Protein AF-0000000071928450 (afdb_homodimer)

Nearest PDB structures (foldseek):
  6ams-assembly2_D  TM=9.852E-01  e=2.731E-53  Pseudomonas aeruginosa PAO1
  4tsz-assembly3_F  TM=9.855E-01  e=4.446E-53  Pseudomonas aeruginosa
  6pth-assembly1_A-2  TM=9.807E-01  e=2.731E-53  Pseudomonas aeruginosa PAO1
  6ams-assembly1_A  TM=9.809E-01  e=2.958E-52  Pseudomonas aeruginosa PAO1
  6ams-assembly1_B  TM=9.840E-01  e=1.501E-51  Pseudomonas aeruginosa PAO1

Structure (mmCIF, N/CA/C/O backbone):
data_AF-0000000071928450-model_v1
#
loop_
_entity.id
_entity.type
_entity.pdbx_description
1 polymer 'Beta sliding clamp'
#
loop_
_atom_site.group_PDB
_atom_site.id
_atom_site.type_symbol
_atom_site.label_atom_id
_atom_site.label_alt_id
_atom_site.label_comp_id
_atom_site.label_asym_id
_atom_site.label_entity_id
_atom_site.label_seq_id
_atom_site.pdbx_PDB_ins_code
_atom_site.Cartn_x
_atom_site.Cartn_y
_atom_site.Cartn_z
_atom_site.occupancy
_atom_site.B_iso_or_equiv
_atom_site.auth_seq_id
_atom_site.auth_comp_id
_atom_site.auth_asym_id
_atom_site.auth_atom_id
_atom_site.pdbx_PDB_model_num
ATOM 1 N N . MET A 1 1 ? 37.75 -9.281 -8.039 1 96.12 1 MET A N 1
ATOM 2 C CA . MET A 1 1 ? 36.625 -9.086 -8.961 1 96.12 1 MET A CA 1
ATOM 3 C C . MET A 1 1 ? 36.438 -7.605 -9.266 1 96.12 1 MET A C 1
ATOM 5 O O . MET A 1 1 ? 36.406 -6.777 -8.352 1 96.12 1 MET A O 1
ATOM 9 N N . GLN A 1 2 ? 36.375 -7.281 -10.586 1 97.56 2 GLN A N 1
ATOM 10 C CA . GLN A 1 2 ? 36.125 -5.918 -11.039 1 97.56 2 GLN A CA 1
ATOM 11 C C . GLN A 1 2 ? 35.219 -5.914 -12.273 1 97.56 2 GLN A C 1
ATOM 13 O O . GLN A 1 2 ? 35.406 -6.742 -13.172 1 97.56 2 GLN A O 1
ATOM 18 N N . LEU A 1 3 ? 34.312 -4.992 -12.289 1 98 3 LEU A N 1
ATOM 19 C CA . LEU A 1 3 ? 33.469 -4.883 -13.477 1 98 3 LEU A CA 1
ATOM 20 C C . LEU A 1 3 ? 32.844 -3.5 -13.562 1 98 3 LEU A C 1
ATOM 22 O O . LEU A 1 3 ? 32.844 -2.746 -12.586 1 98 3 LEU A O 1
ATOM 26 N N . GLU A 1 4 ? 32.406 -3.131 -14.734 1 97.94 4 GLU A N 1
ATOM 27 C CA . GLU A 1 4 ? 31.578 -1.954 -15.016 1 97.94 4 GLU A CA 1
ATOM 28 C C . GLU A 1 4 ? 30.281 -2.342 -15.719 1 97.94 4 GLU A C 1
ATOM 30 O O . GLU A 1 4 ? 30.281 -3.18 -16.625 1 97.94 4 GLU A O 1
ATOM 35 N N . ILE A 1 5 ? 29.25 -1.757 -15.289 1 98.19 5 ILE A N 1
ATOM 36 C CA . ILE A 1 5 ? 27.953 -2.137 -15.82 1 98.19 5 ILE A CA 1
ATOM 37 C C . ILE A 1 5 ? 26.984 -0.963 -15.688 1 98.19 5 ILE A C 1
ATOM 39 O O . ILE A 1 5 ? 27.109 -0.135 -14.789 1 98.19 5 ILE A O 1
ATOM 43 N N . SER A 1 6 ? 26.031 -0.875 -16.578 1 97.81 6 SER A N 1
ATOM 44 C CA . SER A 1 6 ? 25.016 0.173 -16.469 1 97.81 6 SER A CA 1
ATOM 45 C C . SER A 1 6 ? 24 -0.161 -15.383 1 97.81 6 SER A C 1
ATOM 47 O O . SER A 1 6 ? 23.719 -1.334 -15.125 1 97.81 6 SER A O 1
ATOM 49 N N . ARG A 1 7 ? 23.453 0.865 -14.727 1 98 7 ARG A N 1
ATOM 50 C CA . ARG A 1 7 ? 22.391 0.707 -13.734 1 98 7 ARG A CA 1
ATOM 51 C C . ARG A 1 7 ? 21.25 -0.139 -14.281 1 98 7 ARG A C 1
ATOM 53 O O . ARG A 1 7 ? 20.781 -1.062 -13.609 1 98 7 ARG A O 1
ATOM 60 N N . GLU A 1 8 ? 20.797 0.108 -15.492 1 97.31 8 GLU A N 1
ATOM 61 C CA . GLU A 1 8 ? 19.656 -0.566 -16.109 1 97.31 8 GLU A CA 1
ATOM 62 C C . GLU A 1 8 ? 19.938 -2.051 -16.312 1 97.31 8 GLU A C 1
ATOM 64 O O . GLU A 1 8 ? 19.062 -2.891 -16.094 1 97.31 8 GLU A O 1
ATOM 69 N N . ALA A 1 9 ? 21.141 -2.367 -16.719 1 97.38 9 ALA A N 1
ATOM 70 C CA . ALA A 1 9 ? 21.516 -3.752 -16.984 1 97.38 9 ALA A CA 1
ATOM 71 C C . ALA A 1 9 ? 21.578 -4.566 -15.695 1 97.38 9 ALA A C 1
ATOM 73 O O . ALA A 1 9 ? 21.344 -5.777 -15.711 1 97.38 9 ALA A O 1
ATOM 74 N N . LEU A 1 10 ? 21.859 -3.873 -14.609 1 98.06 10 LEU A N 1
ATOM 75 C CA . LEU A 1 10 ? 22.062 -4.57 -13.344 1 98.06 10 LEU A CA 1
ATOM 76 C C . LEU A 1 10 ? 20.766 -4.664 -12.555 1 98.06 10 LEU A C 1
ATOM 78 O O . LEU A 1 10 ? 20.547 -5.633 -11.828 1 98.06 10 LEU A O 1
ATOM 82 N N . LEU A 1 11 ? 19.922 -3.715 -12.664 1 97.69 11 LEU A N 1
ATOM 83 C CA . LEU A 1 11 ? 18.766 -3.531 -11.773 1 97.69 11 LEU A CA 1
ATOM 84 C C . LEU A 1 11 ? 17.797 -4.699 -11.891 1 97.69 11 LEU A C 1
ATOM 86 O O . LEU A 1 11 ? 17.422 -5.301 -10.883 1 97.69 11 LEU A O 1
ATOM 90 N N . ARG A 1 12 ? 17.422 -5.078 -13.07 1 94.75 12 ARG A N 1
ATOM 91 C CA . ARG A 1 12 ? 16.406 -6.113 -13.242 1 94.75 12 ARG A CA 1
ATOM 92 C C . ARG A 1 12 ? 16.891 -7.453 -12.703 1 94.75 12 ARG A C 1
ATOM 94 O O . ARG A 1 12 ? 16.219 -8.078 -11.875 1 94.75 12 ARG A O 1
ATOM 101 N N . PRO A 1 13 ? 18.109 -7.906 -13.172 1 97.44 13 PRO A N 1
ATOM 102 C CA . PRO A 1 13 ? 18.594 -9.172 -12.617 1 97.44 13 PRO A CA 1
ATOM 103 C C . PRO A 1 13 ? 18.75 -9.133 -11.102 1 97.44 13 PRO A C 1
ATOM 105 O O . PRO A 1 13 ? 18.422 -10.102 -10.414 1 97.44 13 PRO A O 1
ATOM 108 N N . LEU A 1 14 ? 19.219 -8.031 -10.625 1 98.19 14 LEU A N 1
ATOM 109 C CA . LEU A 1 14 ? 19.422 -7.898 -9.188 1 98.19 14 LEU A CA 1
ATOM 110 C C . LEU A 1 14 ? 18.078 -7.953 -8.445 1 98.19 14 LEU A C 1
ATOM 112 O O . LEU A 1 14 ? 17.969 -8.594 -7.402 1 98.19 14 LEU A O 1
ATOM 116 N N . GLN A 1 15 ? 17.094 -7.312 -8.938 1 96.88 15 GLN A N 1
ATOM 117 C CA . GLN A 1 15 ? 15.758 -7.312 -8.344 1 96.88 15 GLN A CA 1
ATOM 118 C C . GLN A 1 15 ? 15.172 -8.727 -8.297 1 96.88 15 GLN A C 1
ATOM 120 O O . GLN A 1 15 ? 14.672 -9.156 -7.262 1 96.88 15 GLN A O 1
ATOM 125 N N . LEU A 1 16 ? 15.227 -9.445 -9.367 1 95.69 16 LEU A N 1
ATOM 126 C CA . LEU A 1 16 ? 14.656 -10.789 -9.453 1 95.69 16 LEU A CA 1
ATOM 127 C C . LEU A 1 16 ? 15.406 -11.758 -8.539 1 95.69 16 LEU A C 1
ATOM 129 O O . LEU A 1 16 ? 14.789 -12.555 -7.832 1 95.69 16 LEU A O 1
ATOM 133 N N . VAL A 1 17 ? 16.719 -11.617 -8.562 1 97.31 17 VAL A N 1
ATOM 134 C CA . VAL A 1 17 ? 17.547 -12.508 -7.758 1 97.31 17 VAL A CA 1
ATOM 135 C C . VAL A 1 17 ? 17.312 -12.234 -6.277 1 97.31 17 VAL A C 1
ATOM 137 O O . VAL A 1 17 ? 17.234 -13.164 -5.473 1 97.31 17 VAL A O 1
ATOM 140 N N . SER A 1 18 ? 17.172 -10.969 -5.949 1 96.12 18 SER A N 1
ATOM 141 C CA . SER A 1 18 ? 16.922 -10.586 -4.562 1 96.12 18 SER A CA 1
ATOM 142 C C . SER A 1 18 ? 15.57 -11.102 -4.086 1 96.12 18 SER A C 1
ATOM 144 O O . SER A 1 18 ? 15.375 -11.336 -2.891 1 96.12 18 SER A O 1
ATOM 146 N N . GLY A 1 19 ? 14.664 -11.227 -4.973 1 92.56 19 GLY A N 1
ATOM 147 C CA . GLY A 1 19 ? 13.344 -11.742 -4.637 1 92.56 19 GLY A CA 1
ATOM 148 C C . GLY A 1 19 ? 13.367 -13.172 -4.129 1 92.56 19 GLY A C 1
ATOM 149 O O . GLY A 1 19 ? 12.484 -13.586 -3.379 1 92.56 19 GLY A O 1
ATOM 150 N N . ALA A 1 20 ? 14.344 -13.891 -4.5 1 92.38 20 ALA A N 1
ATOM 151 C CA . ALA A 1 20 ? 14.453 -15.297 -4.129 1 92.38 20 ALA A CA 1
ATOM 152 C C . ALA A 1 20 ? 14.938 -15.445 -2.688 1 92.38 20 ALA A C 1
ATOM 154 O O . ALA A 1 20 ? 14.859 -16.531 -2.107 1 92.38 20 ALA A O 1
ATOM 155 N N . LEU A 1 21 ? 15.336 -14.203 -2.258 1 92.62 21 LEU A N 1
ATOM 156 C CA . LEU A 1 21 ? 15.852 -14.258 -0.894 1 92.62 21 LEU A CA 1
ATOM 157 C C . LEU A 1 21 ? 14.711 -14.336 0.117 1 92.62 21 LEU A C 1
ATOM 159 O O . LEU A 1 21 ? 13.609 -13.836 -0.143 1 92.62 21 LEU A O 1
ATOM 163 N N . GLY A 1 22 ? 14.711 -15.141 1.04 1 80.69 22 GLY A N 1
ATOM 164 C CA . GLY A 1 22 ? 13.703 -15.266 2.078 1 80.69 22 GLY A CA 1
ATOM 165 C C . GLY A 1 22 ? 13.633 -14.055 2.986 1 80.69 22 GLY A C 1
ATOM 166 O O . GLY A 1 22 ? 14.398 -13.102 2.82 1 80.69 22 GLY A O 1
ATOM 167 N N . GLY A 1 23 ? 12.555 -14.016 3.74 1 76.81 23 GLY A N 1
ATOM 168 C CA . GLY A 1 23 ? 12.422 -12.977 4.746 1 76.81 23 GLY A CA 1
ATOM 169 C C . GLY A 1 23 ? 13.617 -12.891 5.68 1 76.81 23 GLY A C 1
ATOM 170 O O . GLY A 1 23 ? 14.75 -12.688 5.23 1 76.81 23 GLY A O 1
ATOM 171 N N . ARG A 1 24 ? 13.531 -13.359 6.863 1 77.44 24 ARG A N 1
ATOM 172 C CA . ARG A 1 24 ? 14.625 -13.328 7.824 1 77.44 24 ARG A CA 1
ATOM 173 C C . ARG A 1 24 ? 15.555 -14.523 7.641 1 77.44 24 ARG A C 1
ATOM 175 O O . ARG A 1 24 ? 15.156 -15.664 7.902 1 77.44 24 ARG A O 1
ATOM 182 N N . PRO A 1 25 ? 16.828 -14.234 7.168 1 83.25 25 PRO A N 1
ATOM 183 C CA . PRO A 1 25 ? 17.703 -15.359 6.852 1 83.25 25 PRO A CA 1
ATOM 184 C C . PRO A 1 25 ? 18.188 -16.094 8.094 1 83.25 25 PRO A C 1
ATOM 186 O O . PRO A 1 25 ? 18.453 -15.477 9.125 1 83.25 25 PRO A O 1
ATOM 189 N N . THR A 1 26 ? 18.234 -17.438 8.023 1 83.31 26 THR A N 1
ATOM 190 C CA . THR A 1 26 ? 18.781 -18.281 9.086 1 83.31 26 THR A CA 1
ATOM 191 C C . THR A 1 26 ? 20.297 -18.078 9.219 1 83.31 26 THR A C 1
ATOM 193 O O . THR A 1 26 ? 20.844 -18.141 10.32 1 83.31 26 THR A O 1
ATOM 196 N N . LEU A 1 27 ? 20.953 -17.953 8.062 1 91.44 27 LEU A N 1
ATOM 197 C CA . LEU A 1 27 ? 22.375 -17.656 7.977 1 91.44 27 LEU A CA 1
ATOM 198 C C . LEU A 1 27 ? 22.609 -16.281 7.336 1 91.44 27 LEU A C 1
ATOM 200 O O . LEU A 1 27 ? 21.938 -15.93 6.359 1 91.44 27 LEU A O 1
ATOM 204 N N . PRO A 1 28 ? 23.5 -15.57 7.914 1 93.12 28 PRO A N 1
ATOM 205 C CA . PRO A 1 28 ? 23.734 -14.219 7.398 1 93.12 28 PRO A CA 1
ATOM 206 C C . PRO A 1 28 ? 24 -14.195 5.895 1 93.12 28 PRO A C 1
ATOM 208 O O . PRO A 1 28 ? 23.531 -13.297 5.195 1 93.12 28 PRO A O 1
ATOM 211 N N . ILE A 1 29 ? 24.656 -15.203 5.414 1 96.44 29 ILE A N 1
ATOM 212 C CA . ILE A 1 29 ? 25.094 -15.188 4.023 1 96.44 29 ILE A CA 1
ATOM 213 C C . ILE A 1 29 ? 23.875 -15.359 3.104 1 96.44 29 ILE A C 1
ATOM 215 O O . ILE A 1 29 ? 23.938 -15.008 1.923 1 96.44 29 ILE A O 1
ATOM 219 N N . LEU A 1 30 ? 22.797 -15.867 3.607 1 96.38 30 LEU A N 1
ATOM 220 C CA . LEU A 1 30 ? 21.594 -16.094 2.812 1 96.38 30 LEU A CA 1
ATOM 221 C C . LEU A 1 30 ? 20.859 -14.789 2.561 1 96.38 30 LEU A C 1
ATOM 223 O O . LEU A 1 30 ? 19.938 -14.734 1.735 1 96.38 30 LEU A O 1
ATOM 227 N N . GLY A 1 31 ? 21.281 -13.75 3.195 1 96.81 31 GLY A N 1
ATOM 228 C CA . GLY A 1 31 ? 20.797 -12.414 2.893 1 96.81 31 GLY A CA 1
ATOM 229 C C . GLY A 1 31 ? 21.609 -11.711 1.818 1 96.81 31 GLY A C 1
ATOM 230 O O . GLY A 1 31 ? 21.266 -10.609 1.392 1 96.81 31 GLY A O 1
ATOM 231 N N . ASN A 1 32 ? 22.625 -12.375 1.374 1 97.56 32 ASN A N 1
ATOM 232 C CA . ASN A 1 32 ? 23.516 -11.828 0.362 1 97.56 32 ASN A CA 1
ATOM 233 C C . ASN A 1 32 ? 23.203 -12.383 -1.025 1 97.56 32 ASN A C 1
ATOM 235 O O . ASN A 1 32 ? 22.547 -13.422 -1.15 1 97.56 32 ASN A O 1
ATOM 239 N N . VAL A 1 33 ? 23.594 -11.641 -2.016 1 98.25 33 VAL A N 1
ATOM 240 C CA . VAL A 1 33 ? 23.656 -12.125 -3.391 1 98.25 33 VAL A CA 1
ATOM 241 C C . VAL A 1 33 ? 25.078 -12.523 -3.746 1 98.25 33 VAL A C 1
ATOM 243 O O . VAL A 1 33 ? 26.031 -11.828 -3.381 1 98.25 33 VAL A O 1
ATOM 246 N N . LEU A 1 34 ? 25.25 -13.656 -4.352 1 98.44 34 LEU A N 1
ATOM 247 C CA . LEU A 1 34 ? 26.547 -14.062 -4.871 1 98.44 34 LEU A CA 1
ATOM 248 C C . LEU A 1 34 ? 26.828 -13.406 -6.219 1 98.44 34 LEU A C 1
ATOM 250 O O . LEU A 1 34 ? 26.031 -13.5 -7.145 1 98.44 34 LEU A O 1
ATOM 254 N N . LEU A 1 35 ? 27.906 -12.672 -6.328 1 98.62 35 LEU A N 1
ATOM 255 C CA . LEU A 1 35 ? 28.422 -12.109 -7.574 1 98.62 35 LEU A CA 1
ATOM 256 C C . LEU A 1 35 ? 29.578 -12.945 -8.109 1 98.62 35 LEU A C 1
ATOM 258 O O . LEU A 1 35 ? 30.547 -13.195 -7.402 1 98.62 35 LEU A O 1
ATOM 262 N N . ASP A 1 36 ? 29.422 -13.375 -9.305 1 98.38 36 ASP A N 1
ATOM 263 C CA . ASP A 1 36 ? 30.453 -14.164 -9.969 1 98.38 36 ASP A CA 1
ATOM 264 C C . ASP A 1 36 ? 30.766 -13.617 -11.359 1 98.38 36 ASP A C 1
ATOM 266 O O . ASP A 1 36 ? 29.922 -13.672 -12.25 1 98.38 36 ASP A O 1
ATOM 270 N N . VAL A 1 37 ? 31.953 -13.062 -11.555 1 98.44 37 VAL A N 1
ATOM 271 C CA . VAL A 1 37 ? 32.406 -12.586 -12.852 1 98.44 37 VAL A CA 1
ATOM 272 C C . VAL A 1 37 ? 33.375 -13.586 -13.461 1 98.44 37 VAL A C 1
ATOM 274 O O . VAL A 1 37 ? 34.406 -13.922 -12.844 1 98.44 37 VAL A O 1
ATOM 277 N N . SER A 1 38 ? 33.062 -14.078 -14.562 1 97.81 38 SER A N 1
ATOM 278 C CA . SER A 1 38 ? 33.906 -15.008 -15.289 1 97.81 38 SER A CA 1
ATOM 279 C C . SER A 1 38 ? 33.812 -14.805 -16.797 1 97.81 38 SER A C 1
ATOM 281 O O . SER A 1 38 ? 32.719 -14.891 -17.359 1 97.81 38 SER A O 1
ATOM 283 N N . ASN A 1 39 ? 34.906 -14.531 -17.453 1 96.06 39 ASN A N 1
ATOM 284 C CA . ASN A 1 39 ? 34.969 -14.43 -18.906 1 96.06 39 ASN A CA 1
ATOM 285 C C . ASN A 1 39 ? 33.938 -13.453 -19.469 1 96.06 39 ASN A C 1
ATOM 287 O O . ASN A 1 39 ? 33.219 -13.773 -20.406 1 96.06 39 ASN A O 1
ATOM 291 N N . GLY A 1 40 ? 33.812 -12.352 -18.828 1 96.31 40 GLY A N 1
ATOM 292 C CA . GLY A 1 40 ? 32.969 -11.266 -19.312 1 96.31 40 GLY A CA 1
ATOM 293 C C . GLY A 1 40 ? 31.484 -11.453 -19 1 96.31 40 GLY A C 1
ATOM 294 O O . GLY A 1 40 ? 30.641 -10.766 -19.547 1 96.31 40 GLY A O 1
ATOM 295 N N . LEU A 1 41 ? 31.219 -12.391 -18.172 1 97.94 41 LEU A N 1
ATOM 296 C CA . LEU A 1 41 ? 29.844 -12.664 -17.75 1 97.94 41 LEU A CA 1
ATOM 297 C C . LEU A 1 41 ? 29.688 -12.469 -16.25 1 97.94 41 LEU A C 1
ATOM 299 O O . LEU A 1 41 ? 30.453 -13.016 -15.461 1 97.94 41 LEU A O 1
ATOM 303 N N . LEU A 1 42 ? 28.75 -11.625 -15.891 1 98.62 42 LEU A N 1
ATOM 304 C CA . LEU A 1 42 ? 28.359 -11.508 -14.492 1 98.62 42 LEU A CA 1
ATOM 305 C C . LEU A 1 42 ? 27.188 -12.422 -14.18 1 98.62 42 LEU A C 1
ATOM 307 O O . LEU A 1 42 ? 26.141 -12.359 -14.836 1 98.62 42 LEU A O 1
ATOM 311 N N . SER A 1 43 ? 27.297 -13.273 -13.219 1 98.44 43 SER A N 1
ATOM 312 C CA . SER A 1 43 ? 26.219 -14.086 -12.695 1 98.44 43 SER A CA 1
ATOM 313 C C . SER A 1 43 ? 25.844 -13.664 -11.281 1 98.44 43 SER A C 1
ATOM 315 O O . SER A 1 43 ? 26.703 -13.602 -10.398 1 98.44 43 SER A O 1
ATOM 317 N N . LEU A 1 44 ? 24.656 -13.312 -11.086 1 98.62 44 LEU A N 1
ATOM 318 C CA . LEU A 1 44 ? 24.078 -13.023 -9.773 1 98.62 44 LEU A CA 1
ATOM 319 C C . LEU A 1 44 ? 23.25 -14.203 -9.281 1 98.62 44 LEU A C 1
ATOM 321 O O . LEU A 1 44 ? 22.391 -14.711 -10 1 98.62 44 LEU A O 1
ATOM 325 N N . THR A 1 45 ? 23.469 -14.641 -8.062 1 98.25 45 THR A N 1
ATOM 326 C CA . THR A 1 45 ? 22.734 -15.781 -7.527 1 98.25 45 THR A CA 1
ATOM 327 C C . THR A 1 45 ? 22.109 -15.43 -6.176 1 98.25 45 THR A C 1
ATOM 329 O O . THR A 1 45 ? 22.781 -14.891 -5.301 1 98.25 45 THR A O 1
ATOM 332 N N . GLY A 1 46 ? 20.891 -15.609 -6.023 1 97.12 46 GLY A N 1
ATOM 333 C CA . GLY A 1 46 ? 20.172 -15.547 -4.762 1 97.12 46 GLY A CA 1
ATOM 334 C C . GLY A 1 46 ? 19.453 -16.828 -4.422 1 97.12 46 GLY A C 1
ATOM 335 O O . GLY A 1 46 ? 18.891 -17.484 -5.305 1 97.12 46 GLY A O 1
ATOM 336 N N . THR A 1 47 ? 19.5 -17.234 -3.061 1 96.31 47 THR A N 1
ATOM 337 C CA . THR A 1 47 ? 18.812 -18.453 -2.668 1 96.31 47 THR A CA 1
ATOM 338 C C . THR A 1 47 ? 18.438 -18.406 -1.191 1 96.31 47 THR A C 1
ATOM 340 O O . THR A 1 47 ? 19.094 -17.75 -0.392 1 96.31 47 THR A O 1
ATOM 343 N N . ASP A 1 48 ? 17.375 -19.047 -0.84 1 95 48 ASP A N 1
ATOM 344 C CA . ASP A 1 48 ? 17.047 -19.297 0.556 1 95 48 ASP A CA 1
ATOM 345 C C . ASP A 1 48 ? 17.109 -20.797 0.871 1 95 48 ASP A C 1
ATOM 347 O O . ASP A 1 48 ? 16.516 -21.25 1.839 1 95 48 ASP A O 1
ATOM 351 N N . LEU A 1 49 ? 17.75 -21.516 0.017 1 93.62 49 LEU A N 1
ATOM 352 C CA . LEU A 1 49 ? 18 -22.953 0.125 1 93.62 49 LEU A CA 1
ATOM 353 C C . LEU A 1 49 ? 16.812 -23.75 -0.406 1 93.62 49 LEU A C 1
ATOM 355 O O . LEU A 1 49 ? 16.938 -24.953 -0.681 1 93.62 49 LEU A O 1
ATOM 359 N N . GLU A 1 50 ? 15.68 -23.141 -0.674 1 93.69 50 GLU A N 1
ATOM 360 C CA . GLU A 1 50 ? 14.516 -23.766 -1.297 1 93.69 50 GLU A CA 1
ATOM 361 C C . GLU A 1 50 ? 14.391 -23.359 -2.764 1 93.69 50 GLU A C 1
ATOM 363 O O . GLU A 1 50 ? 14.078 -24.203 -3.617 1 93.69 50 GLU A O 1
ATOM 368 N N . VAL A 1 51 ? 14.609 -22.109 -2.949 1 95.75 51 VAL A N 1
ATOM 369 C CA . VAL A 1 51 ? 14.57 -21.531 -4.293 1 95.75 51 VAL A CA 1
ATOM 370 C C . VAL A 1 51 ? 15.906 -20.859 -4.598 1 95.75 51 VAL A C 1
ATOM 372 O O . VAL A 1 51 ? 16.531 -20.281 -3.709 1 95.75 51 VAL A O 1
ATOM 375 N N . GLU A 1 52 ? 16.328 -20.969 -5.785 1 96.88 52 GLU A N 1
ATOM 376 C CA . GLU A 1 52 ? 17.5 -20.266 -6.277 1 96.88 52 GLU A CA 1
ATOM 377 C C . GLU A 1 52 ? 17.203 -19.531 -7.582 1 96.88 52 GLU A C 1
ATOM 379 O O . GLU A 1 52 ? 16.547 -20.078 -8.469 1 96.88 52 GLU A O 1
ATOM 384 N N . MET A 1 53 ? 17.609 -18.344 -7.707 1 97.31 53 MET A N 1
ATOM 385 C CA . MET A 1 53 ? 17.516 -17.531 -8.922 1 97.31 53 MET A CA 1
ATOM 386 C C . MET A 1 53 ? 18.906 -17.062 -9.367 1 97.31 53 MET A C 1
ATOM 388 O O . MET A 1 53 ? 19.688 -16.562 -8.555 1 97.31 53 MET A O 1
ATOM 392 N N . ILE A 1 54 ? 19.219 -17.312 -10.609 1 97.81 54 ILE A N 1
ATOM 393 C CA . ILE A 1 54 ? 20.469 -16.828 -11.195 1 97.81 54 ILE A CA 1
ATOM 394 C C . ILE A 1 54 ? 20.156 -15.867 -12.336 1 97.81 54 ILE A C 1
ATOM 396 O O . ILE A 1 54 ? 19.375 -16.188 -13.234 1 97.81 54 ILE A O 1
ATOM 400 N N . GLY A 1 55 ? 20.625 -14.711 -12.242 1 97.94 55 GLY A N 1
ATOM 401 C CA . GLY A 1 55 ? 20.625 -13.758 -13.336 1 97.94 55 GLY A CA 1
ATOM 402 C C . GLY A 1 55 ? 21.984 -13.562 -13.969 1 97.94 55 GLY A C 1
ATOM 403 O O . GLY A 1 55 ? 23 -13.5 -13.273 1 97.94 55 GLY A O 1
ATOM 404 N N . GLN A 1 56 ? 22 -13.531 -15.305 1 98.06 56 GLN A N 1
ATOM 405 C CA . GLN A 1 56 ? 23.25 -13.398 -16.016 1 98.06 56 GLN A CA 1
ATOM 406 C C . GLN A 1 56 ? 23.25 -12.156 -16.906 1 98.06 56 GLN A C 1
ATOM 408 O O . GLN A 1 56 ? 22.266 -11.891 -17.609 1 98.06 56 GLN A O 1
ATOM 413 N N . VAL A 1 57 ? 24.328 -11.461 -16.875 1 97.81 57 VAL A N 1
ATOM 414 C CA . VAL A 1 57 ? 24.469 -10.242 -17.656 1 97.81 57 VAL A CA 1
ATOM 415 C C . VAL A 1 57 ? 25.828 -10.227 -18.344 1 97.81 57 VAL A C 1
ATOM 417 O O . VAL A 1 57 ? 26.875 -10.328 -17.688 1 97.81 57 VAL A O 1
ATOM 420 N N . TYR A 1 58 ? 25.797 -10.086 -19.672 1 97.38 58 TYR A N 1
ATOM 421 C CA . TYR A 1 58 ? 27.062 -9.914 -20.375 1 97.38 58 TYR A CA 1
ATOM 422 C C . TYR A 1 58 ? 27.625 -8.516 -20.172 1 97.38 58 TYR A C 1
ATOM 424 O O . TYR A 1 58 ? 26.906 -7.523 -20.281 1 97.38 58 TYR A O 1
ATOM 432 N N . LEU A 1 59 ? 28.906 -8.531 -19.859 1 97.31 59 LEU A N 1
ATOM 433 C CA . LEU A 1 59 ? 29.562 -7.254 -19.594 1 97.31 59 LEU A CA 1
ATOM 434 C C . LEU A 1 59 ? 30.156 -6.672 -20.875 1 97.31 59 LEU A C 1
ATOM 436 O O . LEU A 1 59 ? 30.75 -7.398 -21.672 1 97.31 59 LEU A O 1
ATOM 440 N N . ASN A 1 60 ? 29.906 -5.453 -21.141 1 92 60 ASN A N 1
ATOM 441 C CA . ASN A 1 60 ? 30.375 -4.793 -22.359 1 92 60 ASN A CA 1
ATOM 442 C C . ASN A 1 60 ? 31.781 -4.215 -22.156 1 92 60 ASN A C 1
ATOM 444 O O . ASN A 1 60 ? 32.406 -3.768 -23.125 1 92 60 ASN A O 1
ATOM 448 N N . SER A 1 61 ? 32.281 -4.176 -21.031 1 90.88 61 SER A N 1
ATOM 449 C CA . SER A 1 61 ? 33.594 -3.604 -20.734 1 90.88 61 SER A CA 1
ATOM 450 C C . SER A 1 61 ? 34.531 -4.648 -20.141 1 90.88 61 SER A C 1
ATOM 452 O O . SER A 1 61 ? 34.094 -5.742 -19.766 1 90.88 61 SER A O 1
ATOM 454 N N . ASP A 1 62 ? 35.812 -4.32 -20.156 1 91.94 62 ASP A N 1
ATOM 455 C CA . ASP A 1 62 ? 36.781 -5.207 -19.531 1 91.94 62 ASP A CA 1
ATOM 456 C C . ASP A 1 62 ? 36.438 -5.453 -18.062 1 91.94 62 ASP A C 1
ATOM 458 O O . ASP A 1 62 ? 36 -4.543 -17.359 1 91.94 62 ASP A O 1
ATOM 462 N N . SER A 1 63 ? 36.594 -6.691 -17.641 1 96.69 63 SER A N 1
ATOM 463 C CA . SER A 1 63 ? 36.312 -7.098 -16.266 1 96.69 63 SER A CA 1
ATOM 464 C C . SER A 1 63 ? 37.375 -8.039 -15.727 1 96.69 63 SER A C 1
ATOM 466 O O . SER A 1 63 ? 38.156 -8.609 -16.5 1 96.69 63 SER A O 1
ATOM 468 N N . GLN A 1 64 ? 37.562 -8.07 -14.477 1 97.88 64 GLN A N 1
ATOM 469 C CA . GLN A 1 64 ? 38.438 -9.023 -13.789 1 97.88 64 GLN A CA 1
ATOM 470 C C . GLN A 1 64 ? 37.625 -10.117 -13.109 1 97.88 64 GLN A C 1
ATOM 472 O O . GLN A 1 64 ? 36.719 -9.82 -12.297 1 97.88 64 GLN A O 1
ATOM 477 N N . ASP A 1 65 ? 37.969 -11.312 -13.375 1 98.19 65 ASP A N 1
ATOM 478 C CA . ASP A 1 65 ? 37.219 -12.453 -12.836 1 98.19 65 ASP A CA 1
ATOM 479 C C . ASP A 1 65 ? 37.344 -12.516 -11.32 1 98.19 65 ASP A C 1
ATOM 481 O O . ASP A 1 65 ? 38.375 -12.141 -10.758 1 98.19 65 ASP A O 1
ATOM 485 N N . GLY A 1 66 ? 36.281 -13 -10.672 1 97.88 66 GLY A N 1
ATOM 486 C CA . GLY A 1 66 ? 36.25 -13.164 -9.227 1 97.88 66 GLY A CA 1
ATOM 487 C C . GLY A 1 66 ? 34.844 -13.344 -8.688 1 97.88 66 GLY A C 1
ATOM 488 O O . GLY A 1 66 ? 33.844 -13.219 -9.43 1 97.88 66 GLY A O 1
ATOM 489 N N . ARG A 1 67 ? 34.781 -13.734 -7.379 1 98 67 ARG A N 1
ATOM 490 C CA . ARG A 1 67 ? 33.5 -13.992 -6.734 1 98 67 ARG A CA 1
ATOM 491 C C . ARG A 1 67 ? 33.438 -13.336 -5.355 1 98 67 ARG A C 1
ATOM 493 O O . ARG A 1 67 ? 34.438 -13.266 -4.652 1 98 67 ARG A O 1
ATOM 500 N N . THR A 1 68 ? 32.312 -12.922 -4.98 1 98.25 68 THR A N 1
ATOM 501 C CA . THR A 1 68 ? 32.062 -12.383 -3.65 1 98.25 68 THR A CA 1
ATOM 502 C C . THR A 1 68 ? 30.578 -12.367 -3.346 1 98.25 68 THR A C 1
ATOM 504 O O . THR A 1 68 ? 29.75 -12.734 -4.195 1 98.25 68 THR A O 1
ATOM 507 N N . THR A 1 69 ? 30.172 -12.094 -2.117 1 98.25 69 THR A N 1
ATOM 508 C CA . THR A 1 69 ? 28.766 -11.906 -1.752 1 98.25 69 THR A CA 1
ATOM 509 C C . THR A 1 69 ? 28.562 -10.539 -1.099 1 98.25 69 THR A C 1
ATOM 511 O O . THR A 1 69 ? 29.469 -10 -0.473 1 98.25 69 THR A O 1
ATOM 514 N N . VAL A 1 70 ? 27.469 -9.984 -1.344 1 98.12 70 VAL A N 1
ATOM 515 C CA . VAL A 1 70 ? 27.172 -8.68 -0.771 1 98.12 70 VAL A CA 1
ATOM 516 C C . VAL A 1 70 ? 25.703 -8.641 -0.339 1 98.12 70 VAL A C 1
ATOM 518 O O . VAL A 1 70 ? 24.859 -9.344 -0.9 1 98.12 70 VAL A O 1
ATOM 521 N N . PRO A 1 71 ? 25.375 -7.855 0.707 1 97.19 71 PRO A N 1
ATOM 522 C CA . PRO A 1 71 ? 23.953 -7.754 1.1 1 97.19 71 PRO A CA 1
ATOM 523 C C . PRO A 1 71 ? 23.047 -7.348 -0.059 1 97.19 71 PRO A C 1
ATOM 525 O O . PRO A 1 71 ? 23.203 -6.258 -0.619 1 97.19 71 PRO A O 1
ATOM 528 N N . ALA A 1 72 ? 22.094 -8.156 -0.325 1 97.75 72 ALA A N 1
ATOM 529 C CA . ALA A 1 72 ? 21.281 -8.016 -1.528 1 97.75 72 ALA A CA 1
ATOM 530 C C . ALA A 1 72 ? 20.438 -6.742 -1.476 1 97.75 72 ALA A C 1
ATOM 532 O O . ALA A 1 72 ? 20.422 -5.957 -2.43 1 97.75 72 ALA A O 1
ATOM 533 N N . ARG A 1 73 ? 19.781 -6.555 -0.426 1 96.44 73 ARG A N 1
ATOM 534 C CA . ARG A 1 73 ? 18.859 -5.426 -0.299 1 96.44 73 ARG A CA 1
ATOM 535 C C . ARG A 1 73 ? 19.609 -4.102 -0.385 1 96.44 73 ARG A C 1
ATOM 537 O O . ARG A 1 73 ? 19.156 -3.16 -1.034 1 96.44 73 ARG A O 1
ATOM 544 N N . LYS A 1 74 ? 20.75 -3.998 0.287 1 97.94 74 LYS A N 1
ATOM 545 C CA . LYS A 1 74 ? 21.531 -2.768 0.254 1 97.94 74 LYS A CA 1
ATOM 546 C C . LYS A 1 74 ? 22.031 -2.471 -1.157 1 97.94 74 LYS A C 1
ATOM 548 O O . LYS A 1 74 ? 21.953 -1.333 -1.623 1 97.94 74 LYS A O 1
ATOM 553 N N . LEU A 1 75 ? 22.547 -3.494 -1.804 1 98.62 75 LEU A N 1
ATOM 554 C CA . LEU A 1 75 ? 23 -3.301 -3.174 1 98.62 75 LEU A CA 1
ATOM 555 C C . LEU A 1 75 ? 21.859 -2.855 -4.074 1 98.62 75 LEU A C 1
ATOM 557 O O . LEU A 1 75 ? 22.016 -1.945 -4.891 1 98.62 75 LEU A O 1
ATOM 561 N N . LEU A 1 76 ? 20.766 -3.518 -3.941 1 98.38 76 LEU A N 1
ATOM 562 C CA . LEU A 1 76 ? 19.594 -3.176 -4.738 1 98.38 76 LEU A CA 1
ATOM 563 C C . LEU A 1 76 ? 19.172 -1.733 -4.488 1 98.38 76 LEU A C 1
ATOM 565 O O . LEU A 1 76 ? 18.922 -0.982 -5.434 1 98.38 76 LEU A O 1
ATOM 569 N N . ASP A 1 77 ? 19.078 -1.368 -3.285 1 98.12 77 ASP A N 1
ATOM 570 C CA . ASP A 1 77 ? 18.672 -0.009 -2.936 1 98.12 77 ASP A CA 1
ATOM 571 C C . ASP A 1 77 ? 19.641 1.017 -3.51 1 98.12 77 ASP A C 1
ATOM 573 O O . ASP A 1 77 ? 19.234 2.086 -3.965 1 98.12 77 ASP A O 1
ATOM 577 N N . ILE A 1 78 ? 20.922 0.74 -3.377 1 98.62 78 ILE A N 1
ATOM 578 C CA . ILE A 1 78 ? 21.938 1.624 -3.938 1 98.62 78 ILE A CA 1
ATOM 579 C C . ILE A 1 78 ? 21.688 1.805 -5.434 1 98.62 78 ILE A C 1
ATOM 581 O O . ILE A 1 78 ? 21.641 2.934 -5.93 1 98.62 78 ILE A O 1
ATOM 585 N N . CYS A 1 79 ? 21.531 0.712 -6.098 1 98.38 79 CYS A N 1
ATOM 586 C CA . CYS A 1 79 ? 21.328 0.778 -7.539 1 98.38 79 CYS A CA 1
ATOM 587 C C . CYS A 1 79 ? 20.047 1.541 -7.875 1 98.38 79 CYS A C 1
ATOM 589 O O . CYS A 1 79 ? 20.031 2.348 -8.805 1 98.38 79 CYS A O 1
ATOM 591 N N . ARG A 1 80 ? 19 1.314 -7.184 1 97.81 80 ARG A N 1
ATOM 592 C CA . ARG A 1 80 ? 17.734 2.01 -7.395 1 97.81 80 ARG A CA 1
ATOM 593 C C . ARG A 1 80 ? 17.891 3.51 -7.156 1 97.81 80 ARG A C 1
ATOM 595 O O . ARG A 1 80 ? 17.203 4.316 -7.789 1 97.81 80 ARG A O 1
ATOM 602 N N . GLY A 1 81 ? 18.719 3.818 -6.238 1 97.56 81 GLY A N 1
ATOM 603 C CA . GLY A 1 81 ? 18.891 5.207 -5.836 1 97.56 81 GLY A CA 1
ATOM 604 C C . GLY A 1 81 ? 19.75 6.008 -6.793 1 97.56 81 GLY A C 1
ATOM 605 O O . GLY A 1 81 ? 19.781 7.238 -6.727 1 97.56 81 GLY A O 1
ATOM 606 N N . LEU A 1 82 ? 20.406 5.375 -7.699 1 98.06 82 LEU A N 1
ATOM 607 C CA . LEU A 1 82 ? 21.266 6.051 -8.656 1 98.06 82 LEU A CA 1
ATOM 608 C C . LEU A 1 82 ? 20.453 6.645 -9.805 1 98.06 82 LEU A C 1
ATOM 610 O O . LEU A 1 82 ? 19.344 6.176 -10.094 1 98.06 82 LEU A O 1
ATOM 614 N N . PRO A 1 83 ? 20.953 7.668 -10.406 1 95.75 83 PRO A N 1
ATOM 615 C CA . PRO A 1 83 ? 20.234 8.266 -11.531 1 95.75 83 PRO A CA 1
ATOM 616 C C . PRO A 1 83 ? 20.109 7.305 -12.711 1 95.75 83 PRO A C 1
ATOM 618 O O . PRO A 1 83 ? 20.922 6.398 -12.875 1 95.75 83 PRO A O 1
ATOM 621 N N . GLU A 1 84 ? 19.141 7.633 -13.477 1 95.56 84 GLU A N 1
ATOM 622 C CA . GLU A 1 84 ? 18.969 6.871 -14.711 1 95.56 84 GLU A CA 1
ATOM 623 C C . GLU A 1 84 ? 20.172 7.012 -15.625 1 95.56 84 GLU A C 1
ATOM 625 O O . GLU A 1 84 ? 20.719 8.109 -15.781 1 95.56 84 GLU A O 1
ATOM 630 N N . GLY A 1 85 ? 20.609 5.914 -16.188 1 95.94 85 GLY A N 1
ATOM 631 C CA . GLY A 1 85 ? 21.703 5.926 -17.141 1 95.94 85 GLY A CA 1
ATOM 632 C C . GLY A 1 85 ? 23.062 5.887 -16.469 1 95.94 85 GLY A C 1
ATOM 633 O O . GLY A 1 85 ? 24.094 5.922 -17.141 1 95.94 85 GLY A O 1
ATOM 634 N N . ALA A 1 86 ? 23.109 5.734 -15.18 1 97.56 86 ALA A N 1
ATOM 635 C CA . ALA A 1 86 ? 24.359 5.766 -14.445 1 97.56 86 ALA A CA 1
ATOM 636 C C . ALA A 1 86 ? 25.203 4.523 -14.734 1 97.56 86 ALA A C 1
ATOM 638 O O . ALA A 1 86 ? 24.656 3.42 -14.859 1 97.56 86 ALA A O 1
ATOM 639 N N . ASP A 1 87 ? 26.5 4.73 -14.836 1 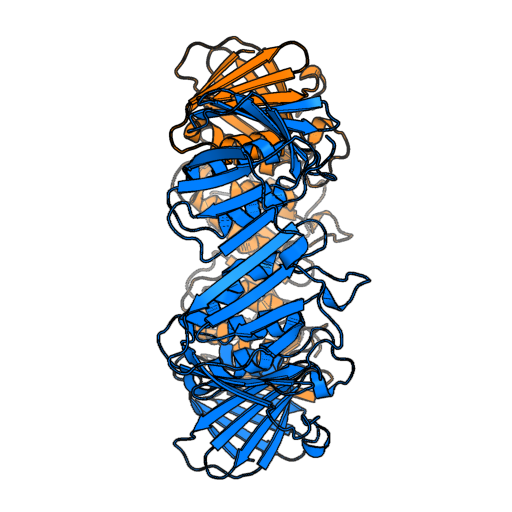97.81 87 ASP A N 1
ATOM 640 C CA . ASP A 1 87 ? 27.453 3.623 -14.883 1 97.81 87 ASP A CA 1
ATOM 641 C C . ASP A 1 87 ? 27.906 3.24 -13.477 1 97.81 87 ASP A C 1
ATOM 643 O O . ASP A 1 87 ? 28.141 4.109 -12.633 1 97.81 87 ASP A O 1
ATOM 647 N N . ILE A 1 88 ? 28.078 1.993 -13.273 1 98.44 88 ILE A N 1
ATOM 648 C CA . ILE A 1 88 ? 28.469 1.474 -11.961 1 98.44 88 ILE A CA 1
ATOM 649 C C . ILE A 1 88 ? 29.766 0.68 -12.094 1 98.44 88 ILE A C 1
ATOM 651 O O . ILE A 1 88 ? 29.875 -0.203 -12.945 1 98.44 88 ILE A O 1
ATOM 655 N N . ARG A 1 89 ? 30.703 1.013 -11.297 1 98.38 89 ARG A N 1
ATOM 656 C CA . ARG A 1 89 ? 31.938 0.244 -11.195 1 98.38 89 ARG A CA 1
ATOM 657 C C . ARG A 1 89 ? 32 -0.519 -9.875 1 98.38 89 ARG A C 1
ATOM 659 O O . ARG A 1 89 ? 31.828 0.069 -8.805 1 98.38 89 ARG A O 1
ATOM 666 N N . LEU A 1 90 ? 32.219 -1.798 -9.914 1 98.56 90 LEU A N 1
ATOM 667 C CA . LEU A 1 90 ? 32.344 -2.662 -8.742 1 98.56 90 LEU A CA 1
ATOM 668 C C . LEU A 1 90 ? 33.75 -3.238 -8.641 1 98.56 90 LEU A C 1
ATOM 670 O O . LEU A 1 90 ? 34.281 -3.789 -9.609 1 98.56 90 LEU A O 1
ATOM 674 N N . ASN A 1 91 ? 34.281 -3.02 -7.488 1 98.06 91 ASN A N 1
ATOM 675 C CA . ASN A 1 91 ? 35.625 -3.529 -7.234 1 98.06 91 ASN A CA 1
ATOM 676 C C . ASN A 1 91 ? 35.719 -4.172 -5.855 1 98.06 91 ASN A C 1
ATOM 678 O O . ASN A 1 91 ? 35.375 -3.561 -4.848 1 98.06 91 ASN A O 1
ATOM 682 N N . THR A 1 92 ? 36.219 -5.402 -5.824 1 97.88 92 THR A N 1
ATOM 683 C CA . THR A 1 92 ? 36.438 -6.055 -4.535 1 97.88 92 THR A CA 1
ATOM 684 C C . THR A 1 92 ? 37.812 -5.715 -3.975 1 97.88 92 THR A C 1
ATOM 686 O O . THR A 1 92 ? 38.812 -5.809 -4.684 1 97.88 92 THR A O 1
ATOM 689 N N . GLU A 1 93 ? 37.844 -5.242 -2.76 1 95.69 93 GLU A N 1
ATOM 690 C CA . GLU A 1 93 ? 39.062 -4.992 -1.993 1 95.69 93 GLU A CA 1
ATOM 691 C C . GLU A 1 93 ? 39.031 -5.68 -0.633 1 95.69 93 GLU A C 1
ATOM 693 O O . GLU A 1 93 ? 38.375 -5.188 0.294 1 95.69 93 GLU A O 1
ATOM 698 N N . GLY A 1 94 ? 39.781 -6.805 -0.522 1 92.69 94 GLY A N 1
ATOM 699 C CA . GLY A 1 94 ? 39.656 -7.574 0.706 1 92.69 94 GLY A CA 1
ATOM 700 C C . GLY A 1 94 ? 38.25 -8.102 0.958 1 92.69 94 GLY A C 1
ATOM 701 O O . GLY A 1 94 ? 37.688 -8.797 0.112 1 92.69 94 GLY A O 1
ATOM 702 N N . GLU A 1 95 ? 37.75 -7.746 2.117 1 95 95 GLU A N 1
ATOM 703 C CA . GLU A 1 95 ? 36.406 -8.211 2.498 1 95 95 GLU A CA 1
ATOM 704 C C . GLU A 1 95 ? 35.344 -7.129 2.258 1 95 95 GLU A C 1
ATOM 706 O O . GLU A 1 95 ? 34.375 -7.039 2.992 1 95 95 GLU A O 1
ATOM 711 N N . ARG A 1 96 ? 35.656 -6.309 1.222 1 97.69 96 ARG A N 1
ATOM 712 C CA . ARG A 1 96 ? 34.75 -5.219 0.91 1 97.69 96 ARG A CA 1
ATOM 713 C C . ARG A 1 96 ? 34.469 -5.145 -0.59 1 97.69 96 ARG A C 1
ATOM 715 O O . ARG A 1 96 ? 35.344 -5.488 -1.398 1 97.69 96 ARG A O 1
ATOM 722 N N . LEU A 1 97 ? 33.281 -4.801 -0.889 1 98.56 97 LEU A N 1
ATOM 723 C CA . LEU A 1 97 ? 32.938 -4.422 -2.256 1 98.56 97 LEU A CA 1
ATOM 724 C C . LEU A 1 97 ? 32.781 -2.91 -2.379 1 98.56 97 LEU A C 1
ATOM 726 O O . LEU A 1 97 ? 31.953 -2.312 -1.704 1 98.56 97 LEU A O 1
ATOM 730 N N . ILE A 1 98 ? 33.594 -2.33 -3.207 1 98.75 98 ILE A N 1
ATOM 731 C CA . ILE A 1 98 ? 33.531 -0.895 -3.459 1 98.75 98 ILE A CA 1
ATOM 732 C C . ILE A 1 98 ? 32.656 -0.628 -4.695 1 98.75 98 ILE A C 1
ATOM 734 O O . ILE A 1 98 ? 32.875 -1.216 -5.754 1 98.75 98 ILE A O 1
ATOM 738 N N . ILE A 1 99 ? 31.703 0.18 -4.543 1 98.81 99 ILE A N 1
ATOM 739 C CA . ILE A 1 99 ? 30.797 0.576 -5.621 1 98.81 99 ILE A CA 1
ATOM 740 C C . ILE A 1 99 ? 30.969 2.061 -5.926 1 98.81 99 ILE A C 1
ATOM 742 O O . ILE A 1 99 ? 30.844 2.904 -5.031 1 98.81 99 ILE A O 1
ATOM 746 N N . ARG A 1 100 ? 31.25 2.361 -7.164 1 98.69 100 ARG A N 1
ATOM 747 C CA . ARG A 1 100 ? 31.422 3.752 -7.574 1 98.69 100 ARG A CA 1
ATOM 748 C C . ARG A 1 100 ? 30.484 4.102 -8.727 1 98.69 100 ARG A C 1
ATOM 750 O O . ARG A 1 100 ? 30.297 3.299 -9.648 1 98.69 100 ARG A O 1
ATOM 757 N N . SER A 1 101 ? 29.938 5.203 -8.695 1 98.5 101 SER A N 1
ATOM 758 C CA . SER A 1 101 ? 29.094 5.766 -9.742 1 98.5 101 SER A CA 1
ATOM 759 C C . SER A 1 101 ? 29.078 7.289 -9.688 1 98.5 101 SER A C 1
ATOM 761 O O . SER A 1 101 ? 28.547 7.879 -8.742 1 98.5 101 SER A O 1
ATOM 763 N N . GLY A 1 102 ? 29.594 7.926 -10.773 1 96.81 102 GLY A N 1
ATOM 764 C CA . GLY A 1 102 ? 29.734 9.367 -10.695 1 96.81 102 GLY A CA 1
ATOM 765 C C . GLY A 1 102 ? 30.547 9.82 -9.492 1 96.81 102 GLY A C 1
ATOM 766 O O . GLY A 1 102 ? 31.703 9.414 -9.328 1 96.81 102 GLY A O 1
ATOM 767 N N . ARG A 1 103 ? 29.891 10.594 -8.617 1 96.56 103 ARG A N 1
ATOM 768 C CA . ARG A 1 103 ? 30.594 11.109 -7.449 1 96.56 103 ARG A CA 1
ATOM 769 C C . ARG A 1 103 ? 30.141 10.398 -6.18 1 96.56 103 ARG A C 1
ATOM 771 O O . ARG A 1 103 ? 30.359 10.891 -5.07 1 96.56 103 ARG A O 1
ATOM 778 N N . SER A 1 104 ? 29.547 9.312 -6.336 1 98.12 104 SER A N 1
ATOM 779 C CA . SER A 1 104 ? 29.109 8.477 -5.219 1 98.12 104 SER A CA 1
ATOM 780 C C . SER A 1 104 ? 30.047 7.285 -5.031 1 98.12 104 SER A C 1
ATOM 782 O O . SER A 1 104 ? 30.547 6.723 -6.004 1 98.12 104 SER A O 1
ATOM 784 N N . ARG A 1 105 ? 30.234 6.961 -3.844 1 98.69 105 ARG A N 1
ATOM 785 C CA . ARG A 1 105 ? 31.047 5.789 -3.5 1 98.69 105 ARG A CA 1
ATOM 786 C C . ARG A 1 105 ? 30.422 5.027 -2.334 1 98.69 105 ARG A C 1
ATOM 788 O O . ARG A 1 105 ? 30.031 5.625 -1.333 1 98.69 105 ARG A O 1
ATOM 795 N N . PHE A 1 106 ? 30.375 3.729 -2.408 1 98.88 106 PHE A N 1
ATOM 796 C CA . PHE A 1 106 ? 29.859 2.863 -1.355 1 98.88 106 PHE A CA 1
ATOM 797 C C . PHE A 1 106 ? 30.828 1.729 -1.056 1 98.88 106 PHE A C 1
ATOM 799 O O . PHE A 1 106 ? 31.484 1.214 -1.96 1 98.88 106 PHE A O 1
ATOM 806 N N . ASN A 1 107 ? 30.906 1.482 0.131 1 98.19 107 ASN A N 1
ATOM 807 C CA . ASN A 1 107 ? 31.688 0.35 0.632 1 98.19 107 ASN A CA 1
ATOM 808 C C . ASN A 1 107 ? 30.797 -0.635 1.396 1 98.19 107 ASN A C 1
ATOM 810 O O . ASN A 1 107 ? 30.297 -0.313 2.469 1 98.19 107 ASN A O 1
ATOM 814 N N . LEU A 1 108 ? 30.641 -1.863 0.884 1 98.62 108 LEU A N 1
ATOM 815 C CA . LEU A 1 108 ? 29.797 -2.875 1.509 1 98.62 108 LEU A CA 1
ATOM 816 C C . LEU A 1 108 ? 30.641 -4.031 2.041 1 98.62 108 LEU A C 1
ATOM 818 O O . LEU A 1 108 ? 31.641 -4.402 1.435 1 98.62 108 LEU A O 1
ATOM 822 N N . SER A 1 109 ? 30.203 -4.582 3.133 1 97.75 109 SER A N 1
ATOM 823 C CA . SER A 1 109 ? 30.844 -5.777 3.65 1 97.75 109 SER A CA 1
ATOM 824 C C . SER A 1 109 ? 30.5 -7.008 2.818 1 97.75 109 SER A C 1
ATOM 826 O O . SER A 1 109 ? 29.391 -7.105 2.291 1 97.75 109 SER A O 1
ATOM 828 N N . THR A 1 110 ? 31.484 -7.867 2.682 1 98 110 THR A N 1
ATOM 829 C CA . THR A 1 110 ? 31.25 -9.086 1.912 1 98 110 THR A CA 1
ATOM 830 C C . THR A 1 110 ? 31.406 -10.32 2.793 1 98 110 THR A C 1
ATOM 832 O O . THR A 1 110 ? 31.891 -10.227 3.92 1 98 110 THR A O 1
ATOM 835 N N . LEU A 1 111 ? 30.922 -11.406 2.451 1 97.19 111 LEU A N 1
ATOM 836 C CA . LEU A 1 111 ? 31.172 -12.742 2.986 1 97.19 111 LEU A CA 1
ATOM 837 C C . LEU A 1 111 ? 31.781 -13.641 1.922 1 97.19 111 LEU A C 1
ATOM 839 O O . LEU A 1 111 ? 31.562 -13.445 0.726 1 97.19 111 LEU A O 1
ATOM 843 N N . PRO A 1 112 ? 32.562 -14.602 2.34 1 97.06 112 PRO A N 1
ATOM 844 C CA . PRO A 1 112 ? 33.25 -15.438 1.364 1 97.06 112 PRO A CA 1
ATOM 845 C C . PRO A 1 112 ? 32.312 -16.188 0.442 1 97.06 112 PRO A C 1
ATOM 847 O O . PRO A 1 112 ? 31.391 -16.859 0.917 1 97.06 112 PRO A O 1
ATOM 850 N N . ALA A 1 113 ? 32.594 -16.078 -0.843 1 97.31 113 ALA A N 1
ATOM 851 C CA . ALA A 1 113 ? 31.766 -16.75 -1.851 1 97.31 113 ALA A CA 1
ATOM 852 C C . ALA A 1 113 ? 31.781 -18.266 -1.659 1 97.31 113 ALA A C 1
ATOM 854 O O . ALA A 1 113 ? 30.828 -18.953 -2.012 1 97.31 113 ALA A O 1
ATOM 855 N N . THR A 1 114 ? 32.812 -18.781 -1.109 1 96.5 114 THR A N 1
ATOM 856 C CA . THR A 1 114 ? 33 -20.219 -0.94 1 96.5 114 THR A CA 1
ATOM 857 C C . THR A 1 114 ? 31.969 -20.781 0.039 1 96.5 114 THR A C 1
ATOM 859 O O . THR A 1 114 ? 31.719 -22 0.057 1 96.5 114 THR A O 1
ATOM 862 N N . GLU A 1 115 ? 31.438 -19.906 0.844 1 95.81 115 GLU A N 1
ATOM 863 C CA . GLU A 1 115 ? 30.469 -20.344 1.854 1 95.81 115 GLU A CA 1
ATOM 864 C C . GLU A 1 115 ? 29.047 -20.266 1.32 1 95.81 115 GLU A C 1
ATOM 866 O O . GLU A 1 115 ? 28.094 -20.672 2.006 1 95.81 115 GLU A O 1
ATOM 871 N N . TYR A 1 116 ? 28.922 -19.719 0.159 1 96.75 116 TYR A N 1
ATOM 872 C CA . TYR A 1 116 ? 27.578 -19.594 -0.407 1 96.75 116 TYR A CA 1
ATOM 873 C C . TYR A 1 116 ? 27.047 -20.953 -0.833 1 96.75 116 TYR A C 1
ATOM 875 O O . TYR A 1 116 ? 27.75 -21.734 -1.474 1 96.75 116 TYR A O 1
ATOM 883 N N . PRO A 1 117 ? 25.828 -21.203 -0.475 1 93.81 117 PRO A N 1
ATOM 884 C CA . PRO A 1 117 ? 25.297 -22.531 -0.781 1 93.81 117 PRO A CA 1
ATOM 885 C C . PRO A 1 117 ? 25.109 -22.766 -2.279 1 93.81 117 PRO A C 1
ATOM 887 O O . PRO A 1 117 ? 24.844 -21.828 -3.025 1 93.81 117 PRO A O 1
ATOM 890 N N . ASN A 1 118 ? 25.359 -23.891 -2.656 1 86.06 118 ASN A N 1
ATOM 891 C CA . ASN A 1 118 ? 25.156 -24.281 -4.051 1 86.06 118 ASN A CA 1
ATOM 892 C C . ASN A 1 118 ? 24.125 -25.406 -4.176 1 86.06 118 ASN A C 1
ATOM 894 O O . ASN A 1 118 ? 24.078 -26.297 -3.332 1 86.06 118 ASN A O 1
ATOM 898 N N . ILE A 1 119 ? 23.266 -25.172 -5.195 1 82.56 119 ILE A N 1
ATOM 899 C CA . ILE A 1 119 ? 22.344 -26.25 -5.5 1 82.56 119 ILE A CA 1
ATOM 900 C C . ILE A 1 119 ? 23.094 -27.406 -6.164 1 82.56 119 ILE A C 1
ATOM 902 O O . ILE A 1 119 ? 23.859 -27.203 -7.105 1 82.56 119 ILE A O 1
ATOM 906 N N . GLU A 1 120 ? 22.938 -28.531 -5.598 1 81.25 120 GLU A N 1
ATOM 907 C CA . GLU A 1 120 ? 23.594 -29.734 -6.113 1 81.25 120 GLU A CA 1
ATOM 908 C C . GLU A 1 120 ? 23.141 -30.047 -7.539 1 81.25 120 GLU A C 1
ATOM 910 O O . GLU A 1 120 ? 22.016 -29.719 -7.918 1 81.25 120 GLU A O 1
ATOM 915 N N . ASP A 1 121 ? 24.078 -30.516 -8.188 1 86.06 121 ASP A N 1
ATOM 916 C CA . ASP A 1 121 ? 23.75 -30.969 -9.539 1 86.06 121 ASP A CA 1
ATOM 917 C C . ASP A 1 121 ? 22.719 -32.094 -9.5 1 86.06 121 ASP A C 1
ATOM 919 O O . ASP A 1 121 ? 22.734 -32.938 -8.594 1 86.06 121 ASP A O 1
ATOM 923 N N . TRP A 1 122 ? 21.875 -32.062 -10.422 1 90.06 122 TRP A N 1
ATOM 924 C CA . TRP A 1 122 ? 20.828 -33.062 -10.508 1 90.06 122 TRP A CA 1
ATOM 925 C C . TRP A 1 122 ? 20.453 -33.344 -11.961 1 90.06 122 TRP A C 1
ATOM 927 O O . TRP A 1 122 ? 20.891 -32.625 -12.867 1 90.06 122 TRP A O 1
ATOM 937 N N . GLU A 1 123 ? 19.828 -34.406 -12.109 1 93.62 123 GLU A N 1
ATOM 938 C CA . GLU A 1 123 ? 19.438 -34.812 -13.453 1 93.62 123 GLU A CA 1
ATOM 939 C C . GLU A 1 123 ? 17.938 -34.594 -13.68 1 93.62 123 GLU A C 1
ATOM 941 O O . GLU A 1 123 ? 17.125 -34.844 -12.781 1 93.62 123 GLU A O 1
ATOM 946 N N . SER A 1 124 ? 17.719 -34.188 -14.883 1 94.5 124 SER A N 1
ATOM 947 C CA . SER A 1 124 ? 16.328 -34.031 -15.258 1 94.5 124 SER A CA 1
ATOM 948 C C . SER A 1 124 ? 15.719 -35.375 -15.711 1 94.5 124 SER A C 1
ATOM 950 O O . SER A 1 124 ? 16.406 -36.156 -16.359 1 94.5 124 SER A O 1
ATOM 952 N N . VAL A 1 125 ? 14.57 -35.625 -15.344 1 95.19 125 VAL A N 1
ATOM 953 C CA . VAL A 1 125 ? 13.82 -36.781 -15.797 1 95.19 125 VAL A CA 1
ATOM 954 C C . VAL A 1 125 ? 12.922 -36.375 -16.969 1 95.19 125 VAL A C 1
ATOM 956 O O . VAL A 1 125 ? 12.594 -37.219 -17.812 1 95.19 125 VAL A O 1
ATOM 959 N N . LEU A 1 126 ? 12.547 -35.125 -17.047 1 95.12 126 LEU A N 1
ATOM 960 C CA . LEU A 1 126 ? 11.695 -34.562 -18.078 1 95.12 126 LEU A CA 1
ATOM 961 C C . LEU A 1 126 ? 12.125 -33.156 -18.422 1 95.12 126 LEU A C 1
ATOM 963 O O . LEU A 1 126 ? 12.406 -32.344 -17.516 1 95.12 126 LEU A O 1
ATOM 967 N N . GLU A 1 127 ? 12.266 -32.875 -19.688 1 96.06 127 GLU A N 1
ATOM 968 C CA . GLU A 1 127 ? 12.633 -31.531 -20.141 1 96.06 127 GLU A CA 1
ATOM 969 C C . GLU A 1 127 ? 11.844 -31.125 -21.391 1 96.06 127 GLU A C 1
ATOM 971 O O . GLU A 1 127 ? 11.648 -31.953 -22.297 1 96.06 127 GLU A O 1
ATOM 976 N N . PHE A 1 128 ? 11.406 -30 -21.453 1 96.56 128 PHE A N 1
ATOM 977 C CA . PHE A 1 128 ? 10.688 -29.5 -22.625 1 96.56 128 PHE A CA 1
ATOM 978 C C . PHE A 1 128 ? 10.586 -27.984 -22.594 1 96.56 128 PHE A C 1
ATOM 980 O O . PHE A 1 128 ? 10.828 -27.359 -21.547 1 96.56 128 PHE A O 1
ATOM 987 N N . ASP A 1 129 ? 10.297 -27.344 -23.719 1 96.56 129 ASP A N 1
ATOM 988 C CA . ASP A 1 129 ? 10.078 -25.906 -23.828 1 96.56 129 ASP A CA 1
ATOM 989 C C . ASP A 1 129 ? 8.586 -25.578 -23.797 1 96.56 129 ASP A C 1
ATOM 991 O O . ASP A 1 129 ? 7.773 -26.312 -24.375 1 96.56 129 ASP A O 1
ATOM 995 N N . ILE A 1 130 ? 8.312 -24.562 -23.188 1 95.81 130 ILE A N 1
ATOM 996 C CA . ILE A 1 130 ? 6.953 -24.031 -23.156 1 95.81 130 ILE A CA 1
ATOM 997 C C . ILE A 1 130 ? 6.973 -22.516 -23.266 1 95.81 130 ILE A C 1
ATOM 999 O O . ILE A 1 130 ? 7.957 -21.875 -22.891 1 95.81 130 ILE A O 1
ATOM 1003 N N . GLY A 1 131 ? 5.938 -21.938 -23.891 1 96.31 131 GLY A N 1
ATOM 1004 C CA . GLY A 1 131 ? 5.848 -20.484 -23.891 1 96.31 131 GLY A CA 1
ATOM 1005 C C . GLY A 1 131 ? 5.691 -19.891 -22.5 1 96.31 131 GLY A C 1
ATOM 1006 O O . GLY A 1 131 ? 4.945 -20.422 -21.672 1 96.31 131 GLY A O 1
ATOM 1007 N N . GLN A 1 132 ? 6.375 -18.781 -22.188 1 97.19 132 GLN A N 1
ATOM 1008 C CA . GLN A 1 132 ? 6.309 -18.141 -20.875 1 97.19 132 GLN A CA 1
ATOM 1009 C C . GLN A 1 132 ? 4.887 -17.703 -20.547 1 97.19 132 GLN A C 1
ATOM 1011 O O . GLN A 1 132 ? 4.41 -17.906 -19.438 1 97.19 132 GLN A O 1
ATOM 1016 N N . LEU A 1 133 ? 4.215 -17.109 -21.547 1 96.56 133 LEU A N 1
ATOM 1017 C CA . LEU A 1 133 ? 2.848 -16.641 -21.344 1 96.56 133 LEU A CA 1
ATOM 1018 C C . LEU A 1 133 ? 1.922 -17.797 -21 1 96.56 133 LEU A C 1
ATOM 1020 O O . LEU A 1 133 ? 1.093 -17.688 -20.094 1 96.56 133 LEU A O 1
ATOM 1024 N N . GLU A 1 134 ? 2.053 -18.922 -21.672 1 96.25 134 GLU A N 1
ATOM 1025 C CA . GLU A 1 134 ? 1.206 -20.078 -21.438 1 96.25 134 GLU A CA 1
ATOM 1026 C C . GLU A 1 134 ? 1.428 -20.656 -20.031 1 96.25 134 GLU A C 1
ATOM 1028 O O . GLU A 1 134 ? 0.47 -21.016 -19.344 1 96.25 134 GLU A O 1
ATOM 1033 N N . LEU A 1 135 ? 2.68 -20.719 -19.703 1 97.44 135 LEU A N 1
ATOM 1034 C CA . LEU A 1 135 ? 2.994 -21.219 -18.359 1 97.44 135 LEU A CA 1
ATOM 1035 C C . LEU A 1 135 ? 2.438 -20.297 -17.297 1 97.44 135 LEU A C 1
ATOM 1037 O O . LEU A 1 135 ? 1.878 -20.75 -16.297 1 97.44 135 LEU A O 1
ATOM 1041 N N . LYS A 1 136 ? 2.613 -19.047 -17.484 1 97.31 136 LYS A N 1
ATOM 1042 C CA . LYS A 1 136 ? 2.09 -18.047 -16.547 1 97.31 136 LYS A CA 1
ATOM 1043 C C . LYS A 1 136 ? 0.577 -18.188 -16.406 1 97.31 136 LYS A C 1
ATOM 1045 O O . LYS A 1 136 ? 0.054 -18.141 -15.289 1 97.31 136 LYS A O 1
ATOM 1050 N N . LYS A 1 137 ? -0.126 -18.344 -17.5 1 96.5 137 LYS A N 1
ATOM 1051 C CA . LYS A 1 137 ? -1.578 -18.5 -17.469 1 96.5 137 LYS A CA 1
ATOM 1052 C C . LYS A 1 137 ? -1.995 -19.719 -16.672 1 96.5 137 LYS A C 1
ATOM 1054 O O . LYS A 1 137 ? -2.959 -19.672 -15.906 1 96.5 137 LYS A O 1
ATOM 1059 N N . LEU A 1 138 ? -1.247 -20.797 -16.859 1 97.94 138 LEU A N 1
ATOM 1060 C CA . LEU A 1 138 ? -1.533 -22.016 -16.141 1 97.94 138 LEU A CA 1
ATOM 1061 C C . LEU A 1 138 ? -1.406 -21.812 -14.633 1 97.94 138 LEU A C 1
ATOM 1063 O O . LEU A 1 138 ? -2.279 -22.219 -13.867 1 97.94 138 LEU A O 1
ATOM 1067 N N . ILE A 1 139 ? -0.392 -21.109 -14.234 1 98.5 139 ILE A N 1
ATOM 1068 C CA . ILE A 1 139 ? -0.131 -20.891 -12.82 1 98.5 139 ILE A CA 1
ATOM 1069 C C . ILE A 1 139 ? -1.161 -19.906 -12.25 1 98.5 139 ILE A C 1
ATOM 1071 O O . ILE A 1 139 ? -1.764 -20.172 -11.203 1 98.5 139 ILE A O 1
ATOM 1075 N N . ASP A 1 140 ? -1.431 -18.828 -12.922 1 97.56 140 ASP A N 1
ATOM 1076 C CA . ASP A 1 140 ? -2.361 -17.812 -12.461 1 97.56 140 ASP A CA 1
ATOM 1077 C C . ASP A 1 140 ? -3.773 -18.375 -12.32 1 97.56 140 ASP A C 1
ATOM 1079 O O . ASP A 1 140 ? -4.539 -17.938 -11.461 1 97.56 140 ASP A O 1
ATOM 1083 N N . ALA A 1 141 ? -4.055 -19.312 -13.109 1 98.25 141 ALA A N 1
ATOM 1084 C CA . ALA A 1 141 ? -5.402 -19.875 -13.109 1 98.25 141 ALA A CA 1
ATOM 1085 C C . ALA A 1 141 ? -5.672 -20.656 -11.82 1 98.25 141 ALA A C 1
ATOM 1087 O O . ALA A 1 141 ? -6.828 -20.859 -11.445 1 98.25 141 ALA A O 1
ATOM 1088 N N . THR A 1 142 ? -4.598 -21.062 -11.086 1 98.69 142 THR A N 1
ATOM 1089 C CA . THR A 1 142 ? -4.902 -22.047 -10.047 1 98.69 142 THR A CA 1
ATOM 1090 C C . THR A 1 142 ? -4.23 -21.656 -8.734 1 98.69 142 THR A C 1
ATOM 1092 O O . THR A 1 142 ? -4.59 -22.172 -7.672 1 98.69 142 THR A O 1
ATOM 1095 N N . GLN A 1 143 ? -3.287 -20.75 -8.734 1 98.44 143 GLN A N 1
ATOM 1096 C CA . GLN A 1 143 ? -2.375 -20.531 -7.617 1 98.44 143 GLN A CA 1
ATOM 1097 C C . GLN A 1 143 ? -3.129 -20.094 -6.367 1 98.44 143 GLN A C 1
ATOM 1099 O O . GLN A 1 143 ? -2.721 -20.391 -5.246 1 98.44 143 GLN A O 1
ATOM 1104 N N . PHE A 1 144 ? -4.199 -19.391 -6.477 1 98 144 PHE A N 1
ATOM 1105 C CA . PHE A 1 144 ? -4.918 -18.812 -5.348 1 98 144 PHE A CA 1
ATOM 1106 C C . PHE A 1 144 ? -5.535 -19.906 -4.48 1 98 144 PHE A C 1
ATOM 1108 O O . PHE A 1 144 ? -5.961 -19.641 -3.354 1 98 144 PHE A O 1
ATOM 1115 N N . SER A 1 145 ? -5.613 -21.125 -4.926 1 98.44 145 SER A N 1
ATOM 1116 C CA . SER A 1 145 ? -6.285 -22.188 -4.199 1 98.44 145 SER A CA 1
ATOM 1117 C C . SER A 1 145 ? -5.301 -23 -3.365 1 98.44 145 SER A C 1
ATOM 1119 O O . SER A 1 145 ? -5.691 -23.938 -2.664 1 98.44 145 SER A O 1
ATOM 1121 N N . MET A 1 146 ? -3.996 -22.672 -3.486 1 98.44 146 MET A N 1
ATOM 1122 C CA . MET A 1 146 ? -3.018 -23.359 -2.652 1 98.44 146 MET A CA 1
ATOM 1123 C C . MET A 1 146 ? -3.281 -23.094 -1.174 1 98.44 146 MET A C 1
ATOM 1125 O O . MET A 1 146 ? -3.629 -21.984 -0.79 1 98.44 146 MET A O 1
ATOM 1129 N N . ALA A 1 147 ? -3.076 -24.109 -0.403 1 97.62 147 ALA A N 1
ATOM 1130 C CA . ALA A 1 147 ? -3.121 -23.891 1.041 1 97.62 147 ALA A CA 1
ATOM 1131 C C . ALA A 1 147 ? -1.927 -23.062 1.508 1 97.62 147 ALA A C 1
ATOM 1133 O O . ALA A 1 147 ? -0.965 -22.875 0.76 1 97.62 147 ALA A O 1
ATOM 1134 N N . SER A 1 148 ? -2.264 -22.484 2.619 1 93.5 148 SER A N 1
ATOM 1135 C CA . SER A 1 148 ? -1.195 -21.75 3.281 1 93.5 148 SER A CA 1
ATOM 1136 C C . SER A 1 148 ? -0.896 -22.328 4.66 1 93.5 148 SER A C 1
ATOM 1138 O O . SER A 1 148 ? -1.773 -22.375 5.527 1 93.5 148 SER A O 1
ATOM 1140 N N . GLN A 1 149 ? 0.247 -23 4.922 1 92.31 149 GLN A N 1
ATOM 1141 C CA . GLN A 1 149 ? 0.679 -23.547 6.203 1 92.31 149 GLN A CA 1
ATOM 1142 C C . GLN A 1 149 ? -0.22 -24.688 6.645 1 92.31 149 GLN A C 1
ATOM 1144 O O . GLN A 1 149 ? -0.623 -24.766 7.805 1 92.31 149 GLN A O 1
ATOM 1149 N N . ASP A 1 150 ? -0.694 -25.469 5.781 1 95.69 150 ASP A N 1
ATOM 1150 C CA . ASP A 1 150 ? -1.47 -26.672 6.07 1 95.69 150 ASP A CA 1
ATOM 1151 C C . ASP A 1 150 ? -0.576 -27.781 6.609 1 95.69 150 ASP A C 1
ATOM 1153 O O . ASP A 1 150 ? 0.579 -27.906 6.199 1 95.69 150 ASP A O 1
ATOM 1157 N N . VAL A 1 151 ? -1.183 -28.609 7.609 1 95.75 151 VAL A N 1
ATOM 1158 C CA . VAL A 1 151 ? -0.423 -29.703 8.18 1 95.75 151 VAL A CA 1
ATOM 1159 C C . VAL A 1 151 ? -0.107 -30.734 7.09 1 95.75 151 VAL A C 1
ATOM 1161 O O . VAL A 1 151 ? 0.907 -31.438 7.164 1 95.75 151 VAL A O 1
ATOM 1164 N N . ARG A 1 152 ? -1.01 -30.812 6.164 1 95.12 152 ARG A N 1
ATOM 1165 C CA . ARG A 1 152 ? -0.732 -31.625 4.973 1 95.12 152 ARG A CA 1
ATOM 1166 C C . ARG A 1 152 ? 0.164 -30.859 4 1 95.12 152 ARG A C 1
ATOM 1168 O O . ARG A 1 152 ? -0.325 -30.125 3.145 1 95.12 152 ARG A O 1
ATOM 1175 N N . TYR A 1 153 ? 1.436 -31.016 4.035 1 95 153 TYR A N 1
ATOM 1176 C CA . TYR A 1 153 ? 2.438 -30.156 3.404 1 95 153 TYR A CA 1
ATOM 1177 C C . TYR A 1 153 ? 2.268 -30.156 1.891 1 95 153 TYR A C 1
ATOM 1179 O O . TYR A 1 153 ? 2.57 -29.156 1.233 1 95 153 TYR A O 1
ATOM 1187 N N . TYR A 1 154 ? 1.824 -31.266 1.303 1 96.12 154 TYR A N 1
ATOM 1188 C CA . TYR A 1 154 ? 1.678 -31.375 -0.145 1 96.12 154 TYR A CA 1
ATOM 1189 C C . TYR A 1 154 ? 0.573 -30.453 -0.649 1 96.12 154 TYR A C 1
ATOM 1191 O O . TYR A 1 154 ? 0.479 -30.188 -1.85 1 96.12 154 TYR A O 1
ATOM 1199 N N . LEU A 1 155 ? -0.261 -29.906 0.27 1 97.5 155 LEU A N 1
ATOM 1200 C CA . LEU A 1 155 ? -1.303 -28.969 -0.125 1 97.5 155 LEU A CA 1
ATOM 1201 C C . LEU A 1 155 ? -0.748 -27.547 -0.212 1 97.5 155 LEU A C 1
ATOM 1203 O O . LEU A 1 155 ? -1.385 -26.656 -0.788 1 97.5 155 LEU A O 1
ATOM 1207 N N . ASN A 1 156 ? 0.409 -27.359 0.415 1 97.56 156 ASN A N 1
ATOM 1208 C CA . ASN A 1 156 ? 1.041 -26.047 0.421 1 97.56 156 ASN A CA 1
ATOM 1209 C C . ASN A 1 156 ? 1.819 -25.797 -0.867 1 97.56 156 ASN A C 1
ATOM 1211 O O . ASN A 1 156 ? 2.861 -25.125 -0.849 1 97.56 156 ASN A O 1
ATOM 1215 N N . GLY A 1 157 ? 1.38 -26.391 -1.986 1 98.12 157 GLY A N 1
ATOM 1216 C CA . GLY A 1 157 ? 2.002 -26.25 -3.293 1 98.12 157 GLY A CA 1
ATOM 1217 C C . GLY A 1 157 ? 1.042 -26.5 -4.441 1 98.12 157 GLY A C 1
ATOM 1218 O O . GLY A 1 157 ? -0.169 -26.594 -4.234 1 98.12 157 GLY A O 1
ATOM 1219 N N . MET A 1 158 ? 1.609 -26.484 -5.562 1 98.69 158 MET A N 1
ATOM 1220 C CA . MET A 1 158 ? 0.858 -26.672 -6.801 1 98.69 158 MET A CA 1
ATOM 1221 C C . MET A 1 158 ? 1.324 -27.922 -7.531 1 98.69 158 MET A C 1
ATOM 1223 O O . MET A 1 158 ? 2.525 -28.141 -7.703 1 98.69 158 MET A O 1
ATOM 1227 N N . LEU A 1 159 ? 0.441 -28.766 -7.938 1 98.69 159 LEU A N 1
ATOM 1228 C CA . LEU A 1 159 ? 0.744 -29.938 -8.758 1 98.69 159 LEU A CA 1
ATOM 1229 C C . LEU A 1 159 ? 0.921 -29.531 -10.219 1 98.69 159 LEU A C 1
ATOM 1231 O O . LEU A 1 159 ? 0.077 -28.844 -10.789 1 98.69 159 LEU A O 1
ATOM 1235 N N . PHE A 1 160 ? 2.004 -29.938 -10.781 1 98.25 160 PHE A N 1
ATOM 1236 C CA . PHE A 1 160 ? 2.217 -29.922 -12.227 1 98.25 160 PHE A CA 1
ATOM 1237 C C . PHE A 1 160 ? 2.135 -31.328 -12.797 1 98.25 160 PHE A C 1
ATOM 1239 O O . PHE A 1 160 ? 2.814 -32.25 -12.328 1 98.25 160 PHE A O 1
ATOM 1246 N N . GLU A 1 161 ? 1.3 -31.406 -13.766 1 97.62 161 GLU A N 1
ATOM 1247 C CA . GLU A 1 161 ? 1.129 -32.719 -14.414 1 97.62 161 GLU A CA 1
ATOM 1248 C C . GLU A 1 161 ? 1.313 -32.594 -15.93 1 97.62 161 GLU A C 1
ATOM 1250 O O . GLU A 1 161 ? 0.687 -31.766 -16.578 1 97.62 161 GLU A O 1
ATOM 1255 N N . SER A 1 162 ? 2.195 -33.406 -16.438 1 96.94 162 SER A N 1
ATOM 1256 C CA . SER A 1 162 ? 2.373 -33.5 -17.891 1 96.94 162 SER A CA 1
ATOM 1257 C C . SER A 1 162 ? 1.726 -34.75 -18.469 1 96.94 162 SER A C 1
ATOM 1259 O O . SER A 1 162 ? 1.776 -35.812 -17.844 1 96.94 162 SER A O 1
ATOM 1261 N N . GLU A 1 163 ? 1.043 -34.594 -19.516 1 94.69 163 GLU A N 1
ATOM 1262 C CA . GLU A 1 163 ? 0.425 -35.688 -20.25 1 94.69 163 GLU A CA 1
ATOM 1263 C C . GLU A 1 163 ? 0.148 -35.312 -21.688 1 94.69 163 GLU A C 1
ATOM 1265 O O . GLU A 1 163 ? -0.488 -34.281 -21.953 1 94.69 163 GLU A O 1
ATOM 1270 N N . GLY A 1 164 ? 0.543 -36.188 -22.609 1 96.06 164 GLY A N 1
ATOM 1271 C CA . GLY A 1 164 ? 0.352 -35.844 -24 1 96.06 164 GLY A CA 1
ATOM 1272 C C . GLY A 1 164 ? 1.012 -34.562 -24.406 1 96.06 164 GLY A C 1
ATOM 1273 O O . GLY A 1 164 ? 2.207 -34.344 -24.172 1 96.06 164 GLY A O 1
ATOM 1274 N N . HIS A 1 165 ? 0.247 -33.625 -24.953 1 96.31 165 HIS A N 1
ATOM 1275 C CA . HIS A 1 165 ? 0.793 -32.344 -25.391 1 96.31 165 HIS A CA 1
ATOM 1276 C C . HIS A 1 165 ? 0.451 -31.234 -24.406 1 96.31 165 HIS A C 1
ATOM 1278 O O . HIS A 1 165 ? 0.636 -30.062 -24.719 1 96.31 165 HIS A O 1
ATOM 1284 N N . GLY A 1 166 ? -0.052 -31.75 -23.312 1 95.75 166 GLY A N 1
ATOM 1285 C CA . GLY A 1 166 ? -0.59 -30.734 -22.422 1 95.75 166 GLY A CA 1
ATOM 1286 C C . GLY A 1 166 ? 0.1 -30.703 -21.078 1 95.75 166 GLY A C 1
ATOM 1287 O O . GLY A 1 166 ? 0.785 -31.656 -20.703 1 95.75 166 GLY A O 1
ATOM 1288 N N . LEU A 1 167 ? 0.014 -29.562 -20.406 1 97.62 167 LEU A N 1
ATOM 1289 C CA . LEU A 1 167 ? 0.387 -29.359 -19 1 97.62 167 LEU A CA 1
ATOM 1290 C C . LEU A 1 167 ? -0.819 -28.938 -18.172 1 97.62 167 LEU A C 1
ATOM 1292 O O . LEU A 1 167 ? -1.637 -28.141 -18.625 1 97.62 167 LEU A O 1
ATOM 1296 N N . ARG A 1 168 ? -0.862 -29.547 -17 1 98.31 168 ARG A N 1
ATOM 1297 C CA . ARG A 1 168 ? -1.94 -29.219 -16.078 1 98.31 168 ARG A CA 1
ATOM 1298 C C . ARG A 1 168 ? -1.386 -28.719 -14.742 1 98.31 168 ARG A C 1
ATOM 1300 O O . ARG A 1 168 ? -0.394 -29.25 -14.234 1 98.31 168 ARG A O 1
ATOM 1307 N N . THR A 1 169 ? -2.002 -27.719 -14.234 1 98.75 169 THR A N 1
ATOM 1308 C CA . THR A 1 169 ? -1.751 -27.281 -12.867 1 98.75 169 THR A CA 1
ATOM 1309 C C . THR A 1 169 ? -2.967 -27.547 -11.977 1 98.75 169 THR A C 1
ATOM 1311 O O . THR A 1 169 ? -4.105 -27.391 -12.422 1 98.75 169 THR A O 1
ATOM 1314 N N . VAL A 1 170 ? -2.725 -27.953 -10.742 1 98.81 170 VAL A N 1
ATOM 1315 C CA . VAL A 1 170 ? -3.775 -28.203 -9.766 1 98.81 170 VAL A CA 1
ATOM 1316 C C . VAL A 1 170 ? -3.367 -27.625 -8.414 1 98.81 170 VAL A C 1
ATOM 1318 O O . VAL A 1 170 ? -2.227 -27.797 -7.977 1 98.81 170 VAL A O 1
ATOM 1321 N N . ALA A 1 171 ? -4.242 -26.953 -7.773 1 98.69 171 ALA A N 1
ATOM 1322 C CA . ALA A 1 171 ? -4.055 -26.453 -6.406 1 98.69 171 ALA A CA 1
ATOM 1323 C C . ALA A 1 171 ? -5.328 -26.625 -5.586 1 98.69 171 ALA A C 1
ATOM 1325 O O . ALA A 1 171 ? -6.438 -26.531 -6.117 1 98.69 171 ALA A O 1
ATOM 1326 N N . THR A 1 172 ? -5.195 -26.922 -4.32 1 98.5 172 THR A N 1
ATOM 1327 C CA . THR A 1 172 ? -6.336 -27.078 -3.42 1 98.5 172 THR A CA 1
ATOM 1328 C C . THR A 1 172 ? -5.918 -26.844 -1.972 1 98.5 172 THR A C 1
ATOM 1330 O O . THR A 1 172 ? -4.766 -27.078 -1.604 1 98.5 172 THR A O 1
ATOM 1333 N N . ASP A 1 173 ? -6.801 -26.297 -1.232 1 97.5 173 ASP A N 1
ATOM 1334 C CA . ASP A 1 173 ? -6.578 -26.156 0.202 1 97.5 173 ASP A CA 1
ATOM 1335 C C . ASP A 1 173 ? -7.496 -27.078 1 1 97.5 173 ASP A C 1
ATOM 1337 O O . ASP A 1 173 ? -7.668 -26.891 2.207 1 97.5 173 ASP A O 1
ATOM 1341 N N . GLY A 1 174 ? -8.109 -27.984 0.327 1 96.75 174 GLY A N 1
ATOM 1342 C CA . GLY A 1 174 ? -8.984 -28.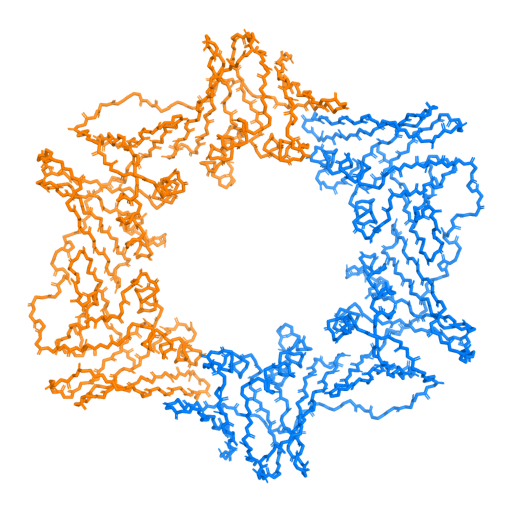938 0.985 1 96.75 174 GLY A CA 1
ATOM 1343 C C . GLY A 1 174 ? -10.445 -28.516 0.964 1 96.75 174 GLY A C 1
ATOM 1344 O O . GLY A 1 174 ? -11.336 -29.344 1.143 1 96.75 174 GLY A O 1
ATOM 1345 N N . HIS A 1 175 ? -10.766 -27.266 0.715 1 96.69 175 HIS A N 1
ATOM 1346 C CA . HIS A 1 175 ? -12.141 -26.766 0.672 1 96.69 175 HIS A CA 1
ATOM 1347 C C . HIS A 1 175 ? -12.531 -26.344 -0.742 1 96.69 175 HIS A C 1
ATOM 1349 O O . HIS A 1 175 ? -13.7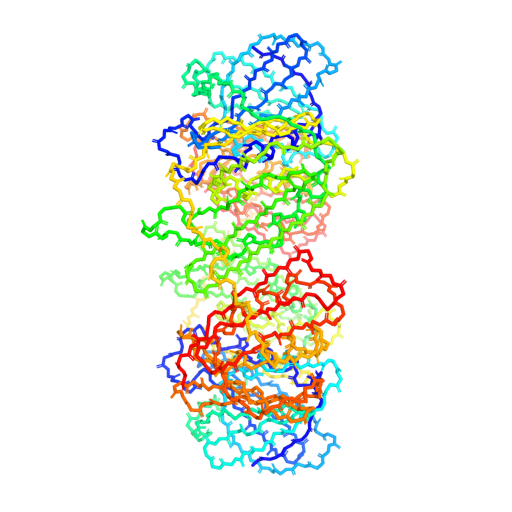19 -26.234 -1.053 1 96.69 175 HIS A O 1
ATOM 1355 N N . ARG A 1 176 ? -11.594 -26.109 -1.467 1 98.31 176 ARG A N 1
ATOM 1356 C CA . ARG A 1 176 ? -11.727 -25.75 -2.877 1 98.31 176 ARG A CA 1
ATOM 1357 C C . ARG A 1 176 ? -10.578 -26.328 -3.697 1 98.31 176 ARG A C 1
ATOM 1359 O O . ARG A 1 176 ? -9.547 -26.719 -3.143 1 98.31 176 ARG A O 1
ATOM 1366 N N . LEU A 1 177 ? -10.852 -26.484 -5.004 1 98.62 177 LEU A N 1
ATOM 1367 C CA . LEU A 1 177 ? -9.859 -27 -5.93 1 98.62 177 LEU A CA 1
ATOM 1368 C C . LEU A 1 177 ? -9.883 -26.234 -7.25 1 98.62 177 LEU A C 1
ATOM 1370 O O . LEU A 1 177 ? -10.961 -25.938 -7.777 1 98.62 177 LEU A O 1
ATOM 1374 N N . ALA A 1 178 ? -8.734 -25.875 -7.75 1 98.81 178 ALA A N 1
ATOM 1375 C CA . ALA A 1 178 ? -8.57 -25.266 -9.07 1 98.81 178 ALA A CA 1
ATOM 1376 C C . ALA A 1 178 ? -7.68 -26.141 -9.961 1 98.81 178 ALA A C 1
ATOM 1378 O O . ALA A 1 178 ? -6.633 -26.625 -9.523 1 98.81 178 ALA A O 1
ATOM 1379 N N . THR A 1 179 ? -8.086 -26.391 -11.18 1 98.69 179 THR A N 1
ATOM 1380 C CA . THR A 1 179 ? -7.273 -27.109 -12.148 1 98.69 179 THR A CA 1
ATOM 1381 C C . THR A 1 179 ? -7.371 -26.453 -13.523 1 98.69 179 THR A C 1
ATOM 1383 O O . THR A 1 179 ? -8.43 -25.953 -13.906 1 98.69 179 THR A O 1
ATOM 1386 N N . CYS A 1 180 ? -6.312 -26.453 -14.211 1 98.56 180 CYS A N 1
ATOM 1387 C CA . CYS A 1 180 ? -6.227 -25.891 -15.547 1 98.56 180 CYS A CA 1
ATOM 1388 C C . CYS A 1 180 ? -5.289 -26.719 -16.422 1 98.56 180 CYS A C 1
ATOM 1390 O O . CYS A 1 180 ? -4.203 -27.109 -15.992 1 98.56 180 CYS A O 1
ATOM 1392 N N . ARG A 1 181 ? -5.711 -27 -17.578 1 98.12 181 ARG A N 1
ATOM 1393 C CA . ARG A 1 181 ? -4.898 -27.719 -18.547 1 98.12 181 ARG A CA 1
ATOM 1394 C C . ARG A 1 181 ? -4.906 -27.016 -19.891 1 98.12 181 ARG A C 1
ATOM 1396 O O . ARG A 1 181 ? -5.949 -26.531 -20.344 1 98.12 181 ARG A O 1
ATOM 1403 N N . ARG A 1 182 ? -3.812 -27.016 -20.469 1 96.31 182 ARG A N 1
ATOM 1404 C CA . ARG A 1 182 ? -3.664 -26.453 -21.812 1 96.31 182 ARG A CA 1
ATOM 1405 C C . ARG A 1 182 ? -2.701 -27.297 -22.656 1 96.31 182 ARG A C 1
ATOM 1407 O O . ARG A 1 182 ? -1.785 -27.922 -22.109 1 96.31 182 ARG A O 1
ATOM 1414 N N . GLU A 1 183 ? -3.002 -27.312 -23.953 1 96.56 183 GLU A N 1
ATOM 1415 C CA . GLU A 1 183 ? -2.051 -27.906 -24.891 1 96.56 183 GLU A CA 1
ATOM 1416 C C . GLU A 1 183 ? -0.932 -26.922 -25.234 1 96.56 183 GLU A C 1
ATOM 1418 O O . GLU A 1 183 ? -1.147 -25.953 -25.969 1 96.56 183 GLU A O 1
ATOM 1423 N N . VAL A 1 184 ? 0.251 -27.266 -24.719 1 93.62 184 VAL A N 1
ATOM 1424 C CA . VAL A 1 184 ? 1.213 -26.172 -24.734 1 93.62 184 VAL A CA 1
ATOM 1425 C C . VAL A 1 184 ? 2.504 -26.625 -25.406 1 93.62 184 VAL A C 1
ATOM 1427 O O . VAL A 1 184 ? 3.42 -25.812 -25.609 1 93.62 184 VAL A O 1
ATOM 1430 N N . VAL A 1 185 ? 2.605 -27.953 -25.734 1 93.44 185 VAL A N 1
ATOM 1431 C CA . VAL A 1 185 ? 3.824 -28.453 -26.359 1 93.44 185 VAL A CA 1
ATOM 1432 C C . VAL A 1 185 ? 3.475 -29.188 -27.656 1 93.44 185 VAL A C 1
ATOM 1434 O O . VAL A 1 185 ? 2.354 -29.672 -27.812 1 93.44 185 VAL A O 1
ATOM 1437 N N . THR A 1 186 ? 4.43 -29.234 -28.562 1 91.19 186 THR A N 1
ATOM 1438 C CA . THR A 1 186 ? 4.219 -29.906 -29.844 1 91.19 186 THR A CA 1
ATOM 1439 C C . THR A 1 186 ? 4.473 -31.406 -29.719 1 91.19 186 THR A C 1
ATOM 1441 O O . THR A 1 186 ? 3.707 -32.219 -30.234 1 91.19 186 THR A O 1
ATOM 1444 N N . GLU A 1 187 ? 5.543 -31.672 -28.984 1 92.81 187 GLU A N 1
ATOM 1445 C CA . GLU A 1 187 ? 5.879 -33.094 -28.781 1 92.81 187 GLU A CA 1
ATOM 1446 C C . GLU A 1 187 ? 5.18 -33.656 -27.562 1 92.81 187 GLU A C 1
ATOM 1448 O O . GLU A 1 187 ? 5.066 -32.969 -26.531 1 92.81 187 GLU A O 1
ATOM 1453 N N . SER A 1 188 ? 4.812 -34.875 -27.656 1 95.38 188 SER A N 1
ATOM 1454 C CA . SER A 1 188 ? 4.098 -35.531 -26.562 1 95.38 188 SER A CA 1
ATOM 1455 C C . SER A 1 188 ? 4.984 -35.656 -25.328 1 95.38 188 SER A C 1
ATOM 1457 O O . SER A 1 188 ? 6.148 -36.062 -25.438 1 95.38 188 SER A O 1
ATOM 1459 N N . LEU A 1 189 ? 4.461 -35.406 -24.172 1 94.75 189 LEU A N 1
ATOM 1460 C CA . LEU A 1 189 ? 5.145 -35.531 -22.891 1 94.75 189 LEU A CA 1
ATOM 1461 C C . LEU A 1 189 ? 4.746 -36.812 -22.188 1 94.75 189 LEU A C 1
ATOM 1463 O O . LEU A 1 189 ? 3.596 -37.25 -22.281 1 94.75 189 LEU A O 1
ATOM 1467 N N . PRO A 1 190 ? 5.68 -37.406 -21.453 1 95.44 190 PRO A N 1
ATOM 1468 C CA . PRO A 1 190 ? 5.273 -38.531 -20.594 1 95.44 190 PRO A CA 1
ATOM 1469 C C . PRO A 1 190 ? 4.398 -38.062 -19.422 1 95.44 190 PRO A C 1
ATOM 1471 O O . PRO A 1 190 ? 4.426 -36.906 -19.031 1 95.44 190 PRO A O 1
ATOM 1474 N N . ASP A 1 191 ? 3.678 -39.031 -18.906 1 96 191 ASP A N 1
ATOM 1475 C CA . ASP A 1 191 ? 2.932 -38.75 -17.688 1 96 191 ASP A CA 1
ATOM 1476 C C . ASP A 1 191 ? 3.877 -38.562 -16.5 1 96 191 ASP A C 1
ATOM 1478 O O . ASP A 1 191 ? 4.656 -39.438 -16.156 1 96 191 ASP A O 1
ATOM 1482 N N . HIS A 1 192 ? 3.877 -37.406 -15.977 1 95.56 192 HIS A N 1
ATOM 1483 C CA . HIS A 1 192 ? 4.734 -37.062 -14.852 1 95.56 192 HIS A CA 1
ATOM 1484 C C . HIS A 1 192 ? 4.059 -36.031 -13.953 1 95.56 192 HIS A C 1
ATOM 1486 O O . HIS A 1 192 ? 3.307 -35.156 -14.43 1 95.56 192 HIS A O 1
ATOM 1492 N N . GLN A 1 193 ? 4.312 -36.219 -12.633 1 97 193 GLN A N 1
ATOM 1493 C CA . GLN A 1 193 ? 3.727 -35.312 -11.664 1 97 193 GLN A CA 1
ATOM 1494 C C . GLN A 1 193 ? 4.777 -34.812 -10.68 1 97 193 GLN A C 1
ATOM 1496 O O . GLN A 1 193 ? 5.629 -35.562 -10.227 1 97 193 GLN A O 1
ATOM 1501 N N . VAL A 1 194 ? 4.719 -33.531 -10.398 1 97.81 194 VAL A N 1
ATOM 1502 C CA . VAL A 1 194 ? 5.547 -32.969 -9.336 1 97.81 194 VAL A CA 1
ATOM 1503 C C . VAL A 1 194 ? 4.762 -31.891 -8.594 1 97.81 194 VAL A C 1
ATOM 1505 O O . VAL A 1 194 ? 3.809 -31.328 -9.125 1 97.81 194 VAL A O 1
ATOM 1508 N N . ILE A 1 195 ? 5.117 -31.641 -7.363 1 98.62 195 ILE A N 1
ATOM 1509 C CA . ILE A 1 195 ? 4.512 -30.594 -6.562 1 98.62 195 ILE A CA 1
ATOM 1510 C C . ILE A 1 195 ? 5.539 -29.484 -6.297 1 98.62 195 ILE A C 1
ATOM 1512 O O . ILE A 1 195 ? 6.574 -29.734 -5.676 1 98.62 195 ILE A O 1
ATOM 1516 N N . LEU A 1 196 ? 5.277 -28.359 -6.84 1 98.44 196 LEU A N 1
ATOM 1517 C CA . LEU A 1 196 ? 6.105 -27.188 -6.578 1 98.44 196 LEU A CA 1
ATOM 1518 C C . LEU A 1 196 ? 5.602 -26.422 -5.355 1 98.44 196 LEU A C 1
ATOM 1520 O O . LEU A 1 196 ? 4.422 -26.078 -5.273 1 98.44 196 LEU A O 1
ATOM 1524 N N . PRO A 1 197 ? 6.469 -26.172 -4.395 1 97.62 197 PRO A N 1
ATOM 1525 C CA . PRO A 1 197 ? 6.023 -25.438 -3.205 1 97.62 197 PRO A CA 1
ATOM 1526 C C . PRO A 1 197 ? 5.559 -24.016 -3.52 1 97.62 197 PRO A C 1
ATOM 1528 O O . PRO A 1 197 ? 5.965 -23.438 -4.531 1 97.62 197 PRO A O 1
ATOM 1531 N N . ARG A 1 198 ? 4.711 -23.469 -2.643 1 97.62 198 ARG A N 1
ATOM 1532 C CA . ARG A 1 198 ? 4.082 -22.156 -2.83 1 97.62 198 ARG A CA 1
ATOM 1533 C C . ARG A 1 198 ? 5.121 -21.094 -3.166 1 97.62 198 ARG A C 1
ATOM 1535 O O . ARG A 1 198 ? 4.953 -20.344 -4.125 1 97.62 198 ARG A O 1
ATOM 1542 N N . LYS A 1 199 ? 6.152 -21.078 -2.428 1 95.31 199 LYS A N 1
ATOM 1543 C CA . LYS A 1 199 ? 7.191 -20.078 -2.682 1 95.31 199 LYS A CA 1
ATOM 1544 C C . LYS A 1 199 ? 7.766 -20.234 -4.09 1 95.31 199 LYS A C 1
ATOM 1546 O O . LYS A 1 199 ? 7.988 -19.25 -4.781 1 95.31 199 LYS A O 1
ATOM 1551 N N . GLY A 1 200 ? 8.031 -21.438 -4.441 1 97.19 200 GLY A N 1
ATOM 1552 C CA . GLY A 1 200 ? 8.508 -21.688 -5.793 1 97.19 200 GLY A CA 1
ATOM 1553 C C . GLY A 1 200 ? 7.551 -21.203 -6.863 1 97.19 200 GLY A C 1
ATOM 1554 O O . GLY A 1 200 ? 7.977 -20.609 -7.852 1 97.19 200 GLY A O 1
ATOM 1555 N N . VAL A 1 201 ? 6.324 -21.469 -6.641 1 98.25 201 VAL A N 1
ATOM 1556 C CA . VAL A 1 201 ? 5.293 -21.047 -7.586 1 98.25 201 VAL A CA 1
ATOM 1557 C C . VAL A 1 201 ? 5.309 -19.531 -7.734 1 98.25 201 VAL A C 1
ATOM 1559 O O . VAL A 1 201 ? 5.34 -19.016 -8.852 1 98.25 201 VAL A O 1
ATOM 1562 N N . LEU A 1 202 ? 5.32 -18.844 -6.664 1 96.56 202 LEU A N 1
ATOM 1563 C CA . LEU A 1 202 ? 5.238 -17.391 -6.668 1 96.56 202 LEU A CA 1
ATOM 1564 C C . LEU A 1 202 ? 6.465 -16.766 -7.332 1 96.56 202 LEU A C 1
ATOM 1566 O O . LEU A 1 202 ? 6.348 -15.836 -8.125 1 96.56 202 LEU A O 1
ATOM 1570 N N . GLU A 1 203 ? 7.625 -17.266 -7.059 1 96.06 203 GLU A N 1
ATOM 1571 C CA . GLU A 1 203 ? 8.852 -16.75 -7.656 1 96.06 203 GLU A CA 1
ATOM 1572 C C . GLU A 1 203 ? 8.906 -17.047 -9.148 1 96.06 203 GLU A C 1
ATOM 1574 O O . GLU A 1 203 ? 9.414 -16.25 -9.93 1 96.06 203 GLU A O 1
ATOM 1579 N N . LEU A 1 204 ? 8.445 -18.234 -9.508 1 97.62 204 LEU A N 1
ATOM 1580 C CA . LEU A 1 204 ? 8.438 -18.609 -10.914 1 97.62 204 LEU A CA 1
ATOM 1581 C C . LEU A 1 204 ? 7.543 -17.656 -11.719 1 97.62 204 LEU A C 1
ATOM 1583 O O . LEU A 1 204 ? 7.941 -17.188 -12.789 1 97.62 204 LEU A O 1
ATOM 1587 N N . VAL A 1 205 ? 6.41 -17.438 -11.211 1 96.69 205 VAL A N 1
ATOM 1588 C CA . VAL A 1 205 ? 5.477 -16.578 -11.93 1 96.69 205 VAL A CA 1
ATOM 1589 C C . VAL A 1 205 ? 6.07 -15.18 -12.062 1 96.69 205 VAL A C 1
ATOM 1591 O O . VAL A 1 205 ? 5.895 -14.516 -13.086 1 96.69 205 VAL A O 1
ATOM 1594 N N . ARG A 1 206 ? 6.738 -14.664 -11.055 1 94.38 206 ARG A N 1
ATOM 1595 C CA . ARG A 1 206 ? 7.375 -13.352 -11.086 1 94.38 206 ARG A CA 1
ATOM 1596 C C . ARG A 1 206 ? 8.43 -13.281 -12.18 1 94.38 206 ARG A C 1
ATOM 1598 O O . ARG A 1 206 ? 8.656 -12.227 -12.766 1 94.38 206 ARG A O 1
ATOM 1605 N N . LEU A 1 207 ? 9.062 -14.352 -12.398 1 96 207 LEU A N 1
ATOM 1606 C CA . LEU A 1 207 ? 10.125 -14.445 -13.391 1 96 207 LEU A CA 1
ATOM 1607 C C . LEU A 1 207 ? 9.547 -14.422 -14.805 1 96 207 LEU A C 1
ATOM 1609 O O . LEU A 1 207 ? 10.133 -13.82 -15.711 1 96 207 LEU A O 1
ATOM 1613 N N . LEU A 1 208 ? 8.398 -15 -14.953 1 96.69 208 LEU A N 1
ATOM 1614 C CA . LEU A 1 208 ? 7.801 -15.172 -16.281 1 96.69 208 LEU A CA 1
ATOM 1615 C C . LEU A 1 208 ? 7.242 -13.852 -16.797 1 96.69 208 LEU A C 1
ATOM 1617 O O . LEU A 1 208 ? 6.645 -13.086 -16.031 1 96.69 208 LEU A O 1
ATOM 1621 N N . GLU A 1 209 ? 7.512 -13.57 -18.016 1 92.25 209 GLU A N 1
ATOM 1622 C CA . GLU A 1 209 ? 6.984 -12.375 -18.672 1 92.25 209 GLU A CA 1
ATOM 1623 C C . GLU A 1 209 ? 5.77 -12.711 -19.531 1 92.25 209 GLU A C 1
ATOM 1625 O O . GLU A 1 209 ? 5.574 -13.867 -19.906 1 92.25 209 GLU A O 1
ATOM 1630 N N . ALA A 1 210 ? 5.016 -11.719 -19.766 1 89.94 210 ALA A N 1
ATOM 1631 C CA . ALA A 1 210 ? 3.84 -11.891 -20.625 1 89.94 210 ALA A CA 1
ATOM 1632 C C . ALA A 1 210 ? 4.203 -11.766 -22.094 1 89.94 210 ALA A C 1
ATOM 1634 O O . ALA A 1 210 ? 3.74 -10.844 -22.781 1 89.94 210 ALA A O 1
ATOM 1635 N N . GLU A 1 211 ? 5.035 -12.625 -22.484 1 89.31 211 GLU A N 1
ATOM 1636 C CA . GLU A 1 211 ? 5.48 -12.641 -23.875 1 89.31 211 GLU A CA 1
ATOM 1637 C C . GLU A 1 211 ? 5.59 -14.07 -24.406 1 89.31 211 GLU A C 1
ATOM 1639 O O . GLU A 1 211 ? 5.559 -15.023 -23.625 1 89.31 211 GLU A O 1
ATOM 1644 N N . ASP A 1 212 ? 5.586 -14.117 -25.703 1 86.94 212 ASP A N 1
ATOM 1645 C CA . ASP A 1 212 ? 5.672 -15.422 -26.359 1 86.94 212 ASP A CA 1
ATOM 1646 C C . ASP A 1 212 ? 7.125 -15.836 -26.562 1 86.94 212 ASP A C 1
ATOM 1648 O O . ASP A 1 212 ? 7.578 -15.984 -27.703 1 86.94 212 ASP A O 1
ATOM 1652 N N . LYS A 1 213 ? 7.871 -15.977 -25.516 1 95.06 213 LYS A N 1
ATOM 1653 C CA . LYS A 1 213 ? 9.227 -16.516 -25.484 1 95.06 213 LYS A CA 1
ATOM 1654 C C . LYS A 1 213 ? 9.281 -17.844 -24.734 1 95.06 213 LYS A C 1
ATOM 1656 O O . LYS A 1 213 ? 8.531 -18.047 -23.797 1 95.06 213 LYS A O 1
ATOM 1661 N N . PRO A 1 214 ? 10.148 -18.656 -25.172 1 95.81 214 PRO A N 1
ATOM 1662 C CA . PRO A 1 214 ? 10.18 -19.984 -24.562 1 95.81 214 PRO A CA 1
ATOM 1663 C C . PRO A 1 214 ? 10.867 -19.984 -23.203 1 95.81 214 PRO A C 1
ATOM 1665 O O . PRO A 1 214 ? 11.719 -19.125 -22.938 1 95.81 214 PRO A O 1
ATOM 1668 N N . VAL A 1 215 ? 10.461 -20.812 -22.375 1 97.19 215 VAL A N 1
ATOM 1669 C CA . VAL A 1 215 ? 11.156 -21.219 -21.156 1 97.19 215 VAL A CA 1
ATOM 1670 C C . VAL A 1 215 ? 11.406 -22.719 -21.172 1 97.19 215 VAL A C 1
ATOM 1672 O O . VAL A 1 215 ? 10.523 -23.5 -21.516 1 97.19 215 VAL A O 1
ATOM 1675 N N . ARG A 1 216 ? 12.633 -23.109 -20.906 1 97.69 216 ARG A N 1
ATOM 1676 C CA . ARG A 1 216 ? 12.984 -24.516 -20.812 1 97.69 216 ARG A CA 1
ATOM 1677 C C . ARG A 1 216 ? 12.719 -25.047 -19.406 1 97.69 216 ARG A C 1
ATOM 1679 O O . ARG A 1 216 ? 13.352 -24.609 -18.438 1 97.69 216 ARG A O 1
ATOM 1686 N N . LEU A 1 217 ? 11.789 -25.938 -19.297 1 97.69 217 LEU A N 1
ATOM 1687 C CA . LEU A 1 217 ? 11.508 -26.578 -18.031 1 97.69 217 LEU A CA 1
ATOM 1688 C C . LEU A 1 217 ? 12.242 -27.906 -17.906 1 97.69 217 LEU A C 1
ATOM 1690 O O . LEU A 1 217 ? 12.172 -28.75 -18.797 1 97.69 217 LEU A O 1
ATOM 1694 N N . GLN A 1 218 ? 13.008 -28 -16.844 1 97.94 218 GLN A N 1
ATOM 1695 C CA . GLN A 1 218 ? 13.695 -29.25 -16.484 1 97.94 218 GLN A CA 1
ATOM 1696 C C . GLN A 1 218 ? 13.203 -29.781 -15.141 1 97.94 218 GLN A C 1
ATOM 1698 O O . GLN A 1 218 ? 13.398 -29.156 -14.102 1 97.94 218 GLN A O 1
ATOM 1703 N N . ILE A 1 219 ? 12.594 -30.922 -15.18 1 97.31 219 ILE A N 1
ATOM 1704 C CA . ILE A 1 219 ? 11.992 -31.5 -13.977 1 97.31 219 ILE A CA 1
ATOM 1705 C C . ILE A 1 219 ? 12.781 -32.719 -13.547 1 97.31 219 ILE A C 1
ATOM 1707 O O . ILE A 1 219 ? 12.977 -33.656 -14.328 1 97.31 219 ILE A O 1
ATOM 1711 N N . GLY A 1 220 ? 13.266 -32.625 -12.336 1 95.12 220 GLY A N 1
ATOM 1712 C CA . GLY A 1 220 ? 13.953 -33.75 -11.734 1 95.12 220 GLY A CA 1
ATOM 1713 C C . GLY A 1 220 ? 13.156 -34.406 -10.625 1 95.12 220 GLY A C 1
ATOM 1714 O O . GLY A 1 220 ? 11.93 -34.25 -10.555 1 95.12 220 GLY A O 1
ATOM 1715 N N . ARG A 1 221 ? 13.836 -35.25 -9.828 1 92.88 221 ARG A N 1
ATOM 1716 C CA . ARG A 1 221 ? 13.18 -35.969 -8.727 1 92.88 221 ARG A CA 1
ATOM 1717 C C . ARG A 1 221 ? 12.93 -35.031 -7.547 1 92.88 221 ARG A C 1
ATOM 1719 O O . ARG A 1 221 ? 11.93 -35.188 -6.844 1 92.88 221 ARG A O 1
ATOM 1726 N N . SER A 1 222 ? 13.844 -34.125 -7.492 1 95.19 222 SER A N 1
ATOM 1727 C CA . SER A 1 222 ? 13.75 -33.344 -6.27 1 95.19 222 SER A CA 1
ATOM 1728 C C . SER A 1 222 ? 13.742 -31.859 -6.582 1 95.19 222 SER A C 1
ATOM 1730 O O . SER A 1 222 ? 13.539 -31.031 -5.688 1 95.19 222 SER A O 1
ATOM 1732 N N . ASN A 1 223 ? 13.938 -31.547 -7.848 1 96.75 223 ASN A N 1
ATOM 1733 C CA . ASN A 1 223 ? 14.039 -30.141 -8.219 1 96.75 223 ASN A CA 1
ATOM 1734 C C . ASN A 1 223 ? 13.352 -29.859 -9.555 1 96.75 223 ASN A C 1
ATOM 1736 O O . ASN A 1 223 ? 13.188 -30.766 -10.375 1 96.75 223 ASN A O 1
ATOM 1740 N N . LEU A 1 224 ? 12.945 -28.703 -9.688 1 97.81 224 LEU A N 1
ATOM 1741 C CA . LEU A 1 224 ? 12.477 -28.156 -10.953 1 97.81 224 LEU A CA 1
ATOM 1742 C C . LEU A 1 224 ? 13.281 -26.922 -11.344 1 97.81 224 LEU A C 1
ATOM 1744 O O . LEU A 1 224 ? 13.539 -26.047 -10.508 1 97.81 224 LEU A O 1
ATOM 1748 N N . ARG A 1 225 ? 13.695 -26.859 -12.586 1 98.12 225 ARG A N 1
ATOM 1749 C CA . ARG A 1 225 ? 14.461 -25.719 -13.094 1 98.12 225 ARG A CA 1
ATOM 1750 C C . ARG A 1 225 ? 13.773 -25.094 -14.305 1 98.12 225 ARG A C 1
ATOM 1752 O O . ARG A 1 225 ? 13.266 -25.812 -15.172 1 98.12 225 ARG A O 1
ATOM 1759 N N . ALA A 1 226 ? 13.656 -23.859 -14.305 1 98.06 226 ALA A N 1
ATOM 1760 C CA . ALA A 1 226 ? 13.203 -23.078 -15.453 1 98.06 226 ALA A CA 1
ATOM 1761 C C . ALA A 1 226 ? 14.32 -22.172 -15.969 1 98.06 226 ALA A C 1
ATOM 1763 O O . ALA A 1 226 ? 14.836 -21.328 -15.227 1 98.06 226 ALA A O 1
ATOM 1764 N N . ALA A 1 227 ? 14.695 -22.359 -17.203 1 97.75 227 ALA A N 1
ATOM 1765 C CA . ALA A 1 227 ? 15.734 -21.547 -17.812 1 97.75 227 ALA A CA 1
ATOM 1766 C C . ALA A 1 227 ? 15.164 -20.625 -18.891 1 97.75 227 ALA A C 1
ATOM 1768 O O . ALA A 1 227 ? 14.461 -21.094 -19.797 1 97.75 227 ALA A O 1
ATOM 1769 N N . LEU A 1 228 ? 15.305 -19.422 -18.781 1 94.69 228 LEU A N 1
ATOM 1770 C CA . LEU A 1 228 ? 14.945 -18.453 -19.812 1 94.69 228 LEU A CA 1
ATOM 1771 C C . LEU A 1 228 ? 16.109 -17.5 -20.094 1 94.69 228 LEU A C 1
ATOM 1773 O O . LEU A 1 228 ? 17.219 -17.703 -19.578 1 94.69 228 LEU A O 1
ATOM 1777 N N . ASP A 1 229 ? 15.898 -16.547 -21.047 1 93.06 229 ASP A N 1
ATOM 1778 C CA . ASP A 1 229 ? 16.984 -15.672 -21.469 1 93.06 229 ASP A CA 1
ATOM 1779 C C . ASP A 1 229 ? 17.516 -14.844 -20.297 1 93.06 229 ASP A C 1
ATOM 1781 O O . ASP A 1 229 ? 16.781 -14.031 -19.734 1 93.06 229 ASP A O 1
ATOM 1785 N N . GLY A 1 230 ? 18.719 -15.25 -19.859 1 95.38 230 GLY A N 1
ATOM 1786 C CA . GLY A 1 230 ? 19.422 -14.477 -18.859 1 95.38 230 GLY A CA 1
ATOM 1787 C C . GLY A 1 230 ? 19.094 -14.898 -17.438 1 95.38 230 GLY A C 1
ATOM 1788 O O . GLY A 1 230 ? 19.625 -14.328 -16.484 1 95.38 230 GLY A O 1
ATOM 1789 N N . PHE A 1 231 ? 18.188 -15.875 -17.297 1 97.5 231 PHE A N 1
ATOM 1790 C CA . PHE A 1 231 ? 17.797 -16.25 -15.945 1 97.5 231 PHE A CA 1
ATOM 1791 C C . PHE A 1 231 ? 17.656 -17.766 -15.812 1 97.5 231 PHE A C 1
ATOM 1793 O O . PHE A 1 231 ? 17.25 -18.438 -16.766 1 97.5 231 PHE A O 1
ATOM 1800 N N . ILE A 1 232 ? 17.984 -18.266 -14.664 1 97.25 232 ILE A N 1
ATOM 1801 C CA . ILE A 1 232 ? 17.734 -19.641 -14.281 1 97.25 232 ILE A CA 1
ATOM 1802 C C . ILE A 1 232 ? 17.078 -19.703 -12.906 1 97.25 232 ILE A C 1
ATOM 1804 O O . ILE A 1 232 ? 17.594 -19.125 -11.945 1 97.25 232 ILE A O 1
ATOM 1808 N N . PHE A 1 233 ? 16 -20.312 -12.875 1 97.81 233 PHE A N 1
ATOM 1809 C CA . PHE A 1 233 ? 15.242 -20.531 -11.648 1 97.81 233 PHE A CA 1
ATOM 1810 C C . PHE A 1 233 ? 15.242 -22 -11.266 1 97.81 233 PHE A C 1
ATOM 1812 O O . PHE A 1 233 ? 15 -22.859 -12.109 1 97.81 233 PHE A O 1
ATOM 1819 N N . THR A 1 234 ? 15.531 -22.266 -10 1 97.69 234 THR A N 1
ATOM 1820 C CA . THR A 1 234 ? 15.477 -23.625 -9.508 1 97.69 234 THR A CA 1
ATOM 1821 C C . THR A 1 234 ? 14.719 -23.703 -8.18 1 97.69 234 THR A C 1
ATOM 1823 O O . THR A 1 234 ? 14.906 -22.844 -7.309 1 97.69 234 THR A O 1
ATOM 1826 N N . SER A 1 235 ? 13.859 -24.656 -8.016 1 97.38 235 SER A N 1
ATOM 1827 C CA . SER A 1 235 ? 13.117 -24.844 -6.777 1 97.38 235 SER A CA 1
ATOM 1828 C C . SER A 1 235 ? 13.109 -26.312 -6.355 1 97.38 235 SER A C 1
ATOM 1830 O O . SER A 1 235 ? 13.016 -27.203 -7.199 1 97.38 235 SER A O 1
ATOM 1832 N N . LYS A 1 236 ? 13.234 -26.484 -5.035 1 96.19 236 LYS A N 1
ATOM 1833 C CA . LYS A 1 236 ? 12.977 -27.812 -4.5 1 96.19 236 LYS A CA 1
ATOM 1834 C C . LYS A 1 236 ? 11.508 -28.203 -4.68 1 96.19 236 LYS A C 1
ATOM 1836 O O . LYS A 1 236 ? 10.633 -27.344 -4.684 1 96.19 236 LYS A O 1
ATOM 1841 N N . LEU A 1 237 ? 11.336 -29.469 -4.832 1 97.62 237 LEU A N 1
ATOM 1842 C CA . LEU A 1 237 ? 9.977 -30 -4.945 1 97.62 237 LEU A CA 1
ATOM 1843 C C . LEU A 1 237 ? 9.492 -30.547 -3.605 1 97.62 237 LEU A C 1
ATOM 1845 O O . LEU A 1 237 ? 10.305 -30.891 -2.738 1 97.62 237 LEU A O 1
ATOM 1849 N N . VAL A 1 238 ? 8.188 -30.484 -3.416 1 96.81 238 VAL A N 1
ATOM 1850 C CA . VAL A 1 238 ? 7.586 -31.109 -2.244 1 96.81 238 VAL A CA 1
ATOM 1851 C C . VAL A 1 238 ? 7.602 -32.625 -2.408 1 96.81 238 VAL A C 1
ATOM 1853 O O . VAL A 1 238 ? 7.184 -33.156 -3.443 1 96.81 238 VAL A O 1
ATOM 1856 N N . ASP A 1 239 ? 8.164 -33.188 -1.344 1 92.56 239 ASP A N 1
ATOM 1857 C CA . ASP A 1 239 ? 8.133 -34.656 -1.342 1 92.56 239 ASP A CA 1
ATOM 1858 C C . ASP A 1 239 ? 6.766 -35.156 -0.913 1 92.56 239 ASP A C 1
ATOM 1860 O O . ASP A 1 239 ? 6.258 -34.781 0.147 1 92.56 239 ASP A O 1
ATOM 1864 N N . GLY A 1 240 ? 6.129 -35.938 -1.819 1 90 240 GLY A N 1
ATOM 1865 C CA . GLY A 1 240 ? 4.836 -36.5 -1.478 1 90 240 GLY A CA 1
ATOM 1866 C C . GLY A 1 240 ? 3.934 -36.719 -2.682 1 90 240 GLY A C 1
ATOM 1867 O O . GLY A 1 240 ? 4.316 -36.375 -3.811 1 90 240 GLY A O 1
ATOM 1868 N N . ARG A 1 241 ? 2.84 -37.312 -2.32 1 93.5 241 ARG A N 1
ATOM 1869 C CA . ARG A 1 241 ? 1.85 -37.594 -3.359 1 93.5 241 ARG A CA 1
ATOM 1870 C C . ARG A 1 241 ? 0.658 -36.656 -3.232 1 93.5 241 ARG A C 1
ATOM 1872 O O . ARG A 1 241 ? 0.07 -36.531 -2.156 1 93.5 241 ARG A O 1
ATOM 1879 N N . PHE A 1 242 ? 0.436 -36 -4.289 1 96.5 242 PHE A N 1
ATOM 1880 C CA . PHE A 1 242 ? -0.742 -35.125 -4.34 1 96.5 242 PHE A CA 1
ATOM 1881 C C . PHE A 1 242 ? -2.018 -35.969 -4.34 1 96.5 242 PHE A C 1
ATOM 1883 O O . PHE A 1 242 ? -2.08 -37.031 -4.98 1 96.5 242 PHE A O 1
ATOM 1890 N N . PRO A 1 243 ? -3.021 -35.562 -3.609 1 94 243 PRO A N 1
ATOM 1891 C CA . PRO A 1 243 ? -4.258 -36.344 -3.594 1 94 243 PRO A CA 1
ATOM 1892 C C . PRO A 1 243 ? -4.844 -36.562 -4.988 1 94 243 PRO A C 1
ATOM 1894 O O . PRO A 1 243 ? -4.555 -35.781 -5.906 1 94 243 PRO A O 1
ATOM 1897 N N . ASP A 1 244 ? -5.574 -37.656 -5.059 1 96.38 244 ASP A N 1
ATOM 1898 C CA . ASP A 1 244 ? -6.27 -37.875 -6.324 1 96.38 244 ASP A CA 1
ATOM 1899 C C . ASP A 1 244 ? -7.348 -36.812 -6.559 1 96.38 244 ASP A C 1
ATOM 1901 O O . ASP A 1 244 ? -8.531 -37.062 -6.305 1 96.38 244 ASP A O 1
ATOM 1905 N N . TRP A 1 245 ? -6.957 -35.781 -7.137 1 96.94 245 TRP A N 1
ATOM 1906 C CA . TRP A 1 245 ? -7.801 -34.594 -7.266 1 96.94 245 TRP A CA 1
ATOM 1907 C C . TRP A 1 245 ? -8.945 -34.844 -8.25 1 96.94 245 TRP A C 1
ATOM 1909 O O . TRP A 1 245 ? -9.992 -34.219 -8.172 1 96.94 245 TRP A O 1
ATOM 1919 N N . ARG A 1 246 ? -8.82 -35.719 -9.195 1 96.69 246 ARG A N 1
ATOM 1920 C CA . ARG A 1 246 ? -9.844 -36.031 -10.188 1 96.69 246 ARG A CA 1
ATOM 1921 C C . ARG A 1 246 ? -11.109 -36.562 -9.523 1 96.69 246 ARG A C 1
ATOM 1923 O O . ARG A 1 246 ? -12.219 -36.344 -10.023 1 96.69 246 ARG A O 1
ATOM 1930 N N . ARG A 1 247 ? -10.938 -37.156 -8.469 1 95.56 247 ARG A N 1
ATOM 1931 C CA . ARG A 1 247 ? -12.055 -37.781 -7.754 1 95.56 247 ARG A CA 1
ATOM 1932 C C . ARG A 1 247 ? -12.922 -36.719 -7.086 1 95.56 247 ARG A C 1
ATOM 1934 O O . ARG A 1 247 ? -14.062 -36.969 -6.719 1 95.56 247 ARG A O 1
ATOM 1941 N N . VAL A 1 248 ? -12.391 -35.594 -6.883 1 94.56 248 VAL A N 1
ATOM 1942 C CA . VAL A 1 248 ? -13.078 -34.531 -6.152 1 94.56 248 VAL A CA 1
ATOM 1943 C C . VAL A 1 248 ? -13.945 -33.719 -7.117 1 94.56 248 VAL A C 1
ATOM 1945 O O . VAL A 1 248 ? -14.82 -32.969 -6.688 1 94.56 248 VAL A O 1
ATOM 1948 N N . ILE A 1 249 ? -13.711 -33.844 -8.367 1 96.25 249 ILE A N 1
ATOM 1949 C CA . ILE A 1 249 ? -14.492 -33.125 -9.367 1 96.25 249 ILE A CA 1
ATOM 1950 C C . ILE A 1 249 ? -15.836 -33.812 -9.57 1 96.25 249 ILE A C 1
ATOM 1952 O O . ILE A 1 249 ? -15.891 -34.969 -10.008 1 96.25 249 ILE A O 1
ATOM 1956 N N . PRO A 1 250 ? -16.844 -33.062 -9.352 1 94.62 250 PRO A N 1
ATOM 1957 C CA . PRO A 1 250 ? -18.156 -33.688 -9.516 1 94.62 250 PRO A CA 1
ATOM 1958 C C . PRO A 1 250 ? -18.438 -34.094 -10.961 1 94.62 250 PRO A C 1
ATOM 1960 O O . PRO A 1 250 ? -18.109 -33.344 -11.883 1 94.62 250 PRO A O 1
ATOM 1963 N N . ARG A 1 251 ? -19.047 -35.281 -11.211 1 90.62 251 ARG A N 1
ATOM 1964 C CA . ARG A 1 251 ? -19.297 -35.781 -12.562 1 90.62 251 ARG A CA 1
ATOM 1965 C C . ARG A 1 251 ? -20.781 -35.812 -12.875 1 90.62 251 ARG A C 1
ATOM 1967 O O . ARG A 1 251 ? -21.188 -35.906 -14.031 1 90.62 251 ARG A O 1
ATOM 1974 N N . ASN A 1 252 ? -21.594 -35.688 -11.961 1 88.25 252 ASN A N 1
ATOM 1975 C CA . ASN A 1 252 ? -23.016 -35.906 -12.195 1 88.25 252 ASN A CA 1
ATOM 1976 C C . ASN A 1 252 ? -23.844 -34.656 -11.836 1 88.25 252 ASN A C 1
ATOM 1978 O O . ASN A 1 252 ? -24.906 -34.781 -11.227 1 88.25 252 ASN A O 1
ATOM 1982 N N . SER A 1 253 ? -23.328 -33.531 -12.281 1 93.69 253 SER A N 1
ATOM 1983 C CA . SER A 1 253 ? -24.125 -32.344 -12.047 1 93.69 253 SER A CA 1
ATOM 1984 C C . SER A 1 253 ? -25.344 -32.312 -12.961 1 93.69 253 SER A C 1
ATOM 1986 O O . SER A 1 253 ? -25.234 -32.531 -14.164 1 93.69 253 SER A O 1
ATOM 1988 N N . ASP A 1 254 ? -26.5 -32.094 -12.414 1 96.62 254 ASP A N 1
ATOM 1989 C CA . ASP A 1 254 ? -27.719 -32.094 -13.219 1 96.62 254 ASP A CA 1
ATOM 1990 C C . ASP A 1 254 ? -28.344 -30.688 -13.281 1 96.62 254 ASP A C 1
ATOM 1992 O O . ASP A 1 254 ? -29.422 -30.516 -13.844 1 96.62 254 ASP A O 1
ATOM 1996 N N . LYS A 1 255 ? -27.781 -29.734 -12.664 1 97.88 255 LYS A N 1
ATOM 1997 C CA . LYS A 1 255 ? -28.234 -28.344 -12.688 1 97.88 255 LYS A CA 1
ATOM 1998 C C . LYS A 1 255 ? -27.109 -27.406 -13.156 1 97.88 255 LYS A C 1
ATOM 2000 O O . LYS A 1 255 ? -25.938 -27.641 -12.852 1 97.88 255 LYS A O 1
ATOM 2005 N N . ALA A 1 256 ? -27.469 -26.422 -13.938 1 97.81 256 ALA A N 1
ATOM 2006 C CA . ALA A 1 256 ? -26.484 -25.469 -14.438 1 97.81 256 ALA A CA 1
ATOM 2007 C C . ALA A 1 256 ? -27.016 -24.031 -14.359 1 97.81 256 ALA A C 1
ATOM 2009 O O . ALA A 1 256 ? -28.156 -23.781 -14.742 1 97.81 256 ALA A O 1
ATOM 2010 N N . LEU A 1 257 ? -26.234 -23.234 -13.828 1 98.38 257 LEU A N 1
ATOM 2011 C CA . LEU A 1 257 ? -26.484 -21.797 -13.82 1 98.38 257 LEU A CA 1
ATOM 2012 C C . LEU A 1 257 ? -25.516 -21.062 -14.742 1 98.38 257 LEU A C 1
ATOM 2014 O O . LEU A 1 257 ? -24.297 -21.234 -14.633 1 98.38 257 LEU A O 1
ATOM 2018 N N . ILE A 1 258 ? -26.016 -20.297 -15.711 1 98.69 258 ILE A N 1
ATOM 2019 C CA . ILE A 1 258 ? -25.203 -19.484 -16.609 1 98.69 258 ILE A CA 1
ATOM 2020 C C . ILE A 1 258 ? -25.469 -18 -16.344 1 98.69 258 ILE A C 1
ATOM 2022 O O . ILE A 1 258 ? -26.625 -17.578 -16.266 1 98.69 258 ILE A O 1
ATOM 2026 N N . ALA A 1 259 ? -24.469 -17.234 -16.188 1 98.44 259 ALA A N 1
ATOM 2027 C CA . ALA A 1 259 ? -24.625 -15.82 -15.867 1 98.44 259 ALA A CA 1
ATOM 2028 C C . ALA A 1 259 ? -23.406 -15.023 -16.312 1 98.44 259 ALA A C 1
ATOM 2030 O O . ALA A 1 259 ? -22.344 -15.594 -16.594 1 98.44 259 ALA A O 1
ATOM 2031 N N . GLY A 1 260 ? -23.594 -13.68 -16.438 1 98.31 260 GLY A N 1
ATOM 2032 C CA . GLY A 1 260 ? -22.453 -12.812 -16.672 1 98.31 260 GLY A CA 1
ATOM 2033 C C . GLY A 1 260 ? -21.469 -12.797 -15.516 1 98.31 260 GLY A C 1
ATOM 2034 O O . GLY A 1 260 ? -21.875 -12.672 -14.359 1 98.31 260 GLY A O 1
ATOM 2035 N N . ARG A 1 261 ? -20.188 -12.914 -15.797 1 98.25 261 ARG A N 1
ATOM 2036 C CA . ARG A 1 261 ? -19.156 -13.016 -14.781 1 98.25 261 ARG A CA 1
ATOM 2037 C C . ARG A 1 261 ? -19.078 -11.75 -13.93 1 98.25 261 ARG A C 1
ATOM 2039 O O . ARG A 1 261 ? -19.047 -11.828 -12.703 1 98.25 261 ARG A O 1
ATOM 2046 N N . GLU A 1 262 ? -19.062 -10.617 -14.578 1 97.69 262 GLU A N 1
ATOM 2047 C CA . GLU A 1 262 ? -18.891 -9.352 -13.875 1 97.69 262 GLU A CA 1
ATOM 2048 C C . GLU A 1 262 ? -20.094 -9.047 -12.984 1 97.69 262 GLU A C 1
ATOM 2050 O O . GLU A 1 262 ? -19.938 -8.594 -11.852 1 97.69 262 GLU A O 1
ATOM 2055 N N . ASP A 1 263 ? -21.281 -9.312 -13.477 1 97 263 ASP A N 1
ATOM 2056 C CA . ASP A 1 263 ? -22.484 -9.094 -12.688 1 97 263 ASP A CA 1
ATOM 2057 C C . ASP A 1 263 ? -22.484 -9.969 -11.438 1 97 263 ASP A C 1
ATOM 2059 O O . ASP A 1 263 ? -22.812 -9.508 -10.344 1 97 263 ASP A O 1
ATOM 2063 N N . LEU A 1 264 ? -22.109 -11.164 -11.672 1 98.25 264 LEU A N 1
ATOM 2064 C CA . LEU A 1 264 ? -22.047 -12.094 -10.547 1 98.25 264 LEU A CA 1
ATOM 2065 C C . LEU A 1 264 ? -20.969 -11.664 -9.547 1 98.25 264 LEU A C 1
ATOM 2067 O O . LEU A 1 264 ? -21.219 -11.664 -8.336 1 98.25 264 LEU A O 1
ATOM 2071 N N . ARG A 1 265 ? -19.844 -11.344 -10.031 1 98.44 265 ARG A N 1
ATOM 2072 C CA . ARG A 1 265 ? -18.734 -10.914 -9.18 1 98.44 265 ARG A CA 1
ATOM 2073 C C . ARG A 1 265 ? -19.156 -9.734 -8.305 1 98.44 265 ARG A C 1
ATOM 2075 O O . ARG A 1 265 ? -18.922 -9.734 -7.094 1 98.44 265 ARG A O 1
ATOM 2082 N N . GLN A 1 266 ? -19.797 -8.75 -8.906 1 97.81 266 GLN A N 1
ATOM 2083 C CA . GLN A 1 266 ? -20.219 -7.562 -8.18 1 97.81 266 GLN A CA 1
ATOM 2084 C C . GLN A 1 266 ? -21.266 -7.914 -7.125 1 97.81 266 GLN A C 1
ATOM 2086 O O . GLN A 1 266 ? -21.219 -7.402 -6.004 1 97.81 266 GLN A O 1
ATOM 2091 N N . ALA A 1 267 ? -22.172 -8.727 -7.512 1 98.5 267 ALA A N 1
ATOM 2092 C CA . ALA A 1 267 ? -23.219 -9.125 -6.586 1 98.5 267 ALA A CA 1
ATOM 2093 C C . ALA A 1 267 ? -22.641 -9.852 -5.375 1 98.5 267 ALA A C 1
ATOM 2095 O O . ALA A 1 267 ? -23.016 -9.562 -4.234 1 98.5 267 ALA A O 1
ATOM 2096 N N . PHE A 1 268 ? -21.719 -10.781 -5.656 1 98.69 268 PHE A N 1
ATOM 2097 C CA . PHE A 1 268 ? -21.062 -11.5 -4.562 1 98.69 268 PHE A CA 1
ATOM 2098 C C . PHE A 1 268 ? -20.25 -10.547 -3.695 1 98.69 268 PHE A C 1
ATOM 2100 O O . PHE A 1 268 ? -20.219 -10.688 -2.471 1 98.69 268 PHE A O 1
ATOM 2107 N N . ALA A 1 269 ? -19.562 -9.656 -4.312 1 98.56 269 ALA A N 1
ATOM 2108 C CA . ALA A 1 269 ? -18.75 -8.688 -3.574 1 98.56 269 ALA A CA 1
ATOM 2109 C C . ALA A 1 269 ? -19.625 -7.855 -2.631 1 98.56 269 ALA A C 1
ATOM 2111 O O . ALA A 1 269 ? -19.25 -7.633 -1.476 1 98.56 269 ALA A O 1
ATOM 2112 N N . ARG A 1 270 ? -20.781 -7.348 -3.127 1 98.38 270 ARG A N 1
ATOM 2113 C CA . ARG A 1 270 ? -21.688 -6.566 -2.299 1 98.38 270 ARG A CA 1
ATOM 2114 C C . ARG A 1 270 ? -22.266 -7.414 -1.17 1 98.38 270 ARG A C 1
ATOM 2116 O O . ARG A 1 270 ? -22.359 -6.961 -0.027 1 98.38 270 ARG A O 1
ATOM 2123 N N . ALA A 1 271 ? -22.641 -8.641 -1.492 1 98.44 271 ALA A N 1
ATOM 2124 C CA . ALA A 1 271 ? -23.156 -9.531 -0.461 1 98.44 271 ALA A CA 1
ATOM 2125 C C . ALA A 1 271 ? -22.109 -9.797 0.618 1 98.44 271 ALA A C 1
ATOM 2127 O O . ALA A 1 271 ? -22.453 -9.875 1.805 1 98.44 271 ALA A O 1
ATOM 2128 N N . ALA A 1 272 ? -20.906 -9.883 0.202 1 98.31 272 ALA A N 1
ATOM 2129 C CA . ALA A 1 272 ? -19.781 -10.211 1.091 1 98.31 272 ALA A CA 1
ATOM 2130 C C . ALA A 1 272 ? -19.625 -9.148 2.178 1 98.31 272 ALA A C 1
ATOM 2132 O O . ALA A 1 272 ? -19.141 -9.445 3.275 1 98.31 272 ALA A O 1
ATOM 2133 N N . ILE A 1 273 ? -19.969 -7.926 1.924 1 98.12 273 ILE A N 1
ATOM 2134 C CA . ILE A 1 273 ? -19.781 -6.805 2.836 1 98.12 273 ILE A CA 1
ATOM 2135 C C . ILE A 1 273 ? -20.453 -7.105 4.172 1 98.12 273 ILE A C 1
ATOM 2137 O O . ILE A 1 273 ? -19.938 -6.734 5.23 1 98.12 273 ILE A O 1
ATOM 2141 N N . LEU A 1 274 ? -21.625 -7.793 4.145 1 98.25 274 LEU A N 1
ATOM 2142 C CA . LEU A 1 274 ? -22.391 -8.008 5.367 1 98.25 274 LEU A CA 1
ATOM 2143 C C . LEU A 1 274 ? -22.375 -9.484 5.766 1 98.25 274 LEU A C 1
ATOM 2145 O O . LEU A 1 274 ? -23.203 -9.922 6.562 1 98.25 274 LEU A O 1
ATOM 2149 N N . SER A 1 275 ? -21.531 -10.25 5.125 1 97.31 275 SER A N 1
ATOM 2150 C CA . SER A 1 275 ? -21.344 -11.633 5.551 1 97.31 275 SER A CA 1
ATOM 2151 C C . SER A 1 275 ? -20.594 -11.719 6.871 1 97.31 275 SER A C 1
ATOM 2153 O O . SER A 1 275 ? -19.953 -10.75 7.281 1 97.31 275 SER A O 1
ATOM 2155 N N . ASN A 1 276 ? -20.828 -12.844 7.512 1 95.75 276 ASN A N 1
ATOM 2156 C CA . ASN A 1 276 ? -20.062 -13.109 8.719 1 95.75 276 ASN A CA 1
ATOM 2157 C C . ASN A 1 276 ? -18.562 -13 8.461 1 95.75 276 ASN A C 1
ATOM 2159 O O . ASN A 1 276 ? -18.047 -13.594 7.516 1 95.75 276 ASN A O 1
ATOM 2163 N N . GLU A 1 277 ? -17.859 -12.281 9.281 1 92.75 277 GLU A N 1
ATOM 2164 C CA . GLU A 1 277 ? -16.453 -12.008 9.047 1 92.75 277 GLU A CA 1
ATOM 2165 C C . GLU A 1 277 ? -15.609 -13.273 9.195 1 92.75 277 GLU A C 1
ATOM 2167 O O . GLU A 1 277 ? -14.578 -13.422 8.539 1 92.75 277 GLU A O 1
ATOM 2172 N N . LYS A 1 278 ? -16.047 -14.141 10.055 1 91.75 278 LYS A N 1
ATOM 2173 C CA . LYS A 1 278 ? -15.281 -15.344 10.352 1 91.75 278 LYS A CA 1
ATOM 2174 C C . LYS A 1 278 ? -15.547 -16.438 9.328 1 91.75 278 LYS A C 1
ATOM 2176 O O . LYS A 1 278 ? -14.617 -17.016 8.766 1 91.75 278 LYS A O 1
ATOM 2181 N N . PHE A 1 279 ? -16.797 -16.672 9.047 1 91.12 279 PHE A N 1
ATOM 2182 C CA . PHE A 1 279 ? -17.172 -17.812 8.219 1 91.12 279 PHE A CA 1
ATOM 2183 C C . PHE A 1 279 ? -17.344 -17.391 6.766 1 91.12 279 PHE A C 1
ATOM 2185 O O . PHE A 1 279 ? -17.234 -18.219 5.855 1 91.12 279 PHE A O 1
ATOM 2192 N N . ARG A 1 280 ? -17.688 -16.188 6.535 1 97.06 280 ARG A N 1
ATOM 2193 C CA . ARG A 1 280 ? -17.844 -15.57 5.219 1 97.06 280 ARG A CA 1
ATOM 2194 C C . ARG A 1 280 ? -18.859 -16.328 4.375 1 97.06 280 ARG A C 1
ATOM 2196 O O . ARG A 1 280 ? -18.641 -16.547 3.18 1 97.06 280 ARG A O 1
ATOM 2203 N N . GLY A 1 281 ? -19.906 -16.812 4.961 1 97.62 281 GLY A N 1
ATOM 2204 C CA . GLY A 1 281 ? -20.922 -17.594 4.281 1 97.62 281 GLY A CA 1
ATOM 2205 C C . GLY A 1 281 ? -21.906 -16.734 3.516 1 97.62 281 GLY A C 1
ATOM 2206 O O . GLY A 1 281 ? -22.297 -15.664 3.979 1 97.62 281 GLY A O 1
ATOM 2207 N N . VAL A 1 282 ? -22.297 -17.188 2.338 1 98.31 282 VAL A N 1
ATOM 2208 C CA . VAL A 1 282 ? -23.391 -16.625 1.561 1 98.31 282 VAL A CA 1
ATOM 2209 C C . VAL A 1 282 ? -24.359 -17.719 1.121 1 98.31 282 VAL A C 1
ATOM 2211 O O . VAL A 1 282 ? -23.938 -18.844 0.84 1 98.31 282 VAL A O 1
ATOM 2214 N N . ARG A 1 283 ? -25.562 -17.406 1.067 1 98.31 283 ARG A N 1
ATOM 2215 C CA . ARG A 1 283 ? -26.609 -18.344 0.649 1 98.31 283 ARG A CA 1
ATOM 2216 C C . ARG A 1 283 ? -27.109 -18.016 -0.756 1 98.31 283 ARG A C 1
ATOM 2218 O O . ARG A 1 283 ? -27.406 -16.859 -1.061 1 98.31 283 ARG A O 1
ATOM 2225 N N . LEU A 1 284 ? -27.188 -19.047 -1.544 1 98.62 284 LEU A N 1
ATOM 2226 C CA . LEU A 1 284 ? -27.75 -18.922 -2.891 1 98.62 284 LEU A CA 1
ATOM 2227 C C . LEU A 1 284 ? -29.094 -19.625 -2.996 1 98.62 284 LEU A C 1
ATOM 2229 O O . LEU A 1 284 ? -29.203 -20.812 -2.664 1 98.62 284 LEU A O 1
ATOM 2233 N N . ASN A 1 285 ? -30.062 -18.891 -3.379 1 98.62 285 ASN A N 1
ATOM 2234 C CA . ASN A 1 285 ? -31.359 -19.453 -3.744 1 98.62 285 ASN A CA 1
ATOM 2235 C C . ASN A 1 285 ? -31.594 -19.391 -5.25 1 98.62 285 ASN A C 1
ATOM 2237 O O . ASN A 1 285 ? -31.656 -18.312 -5.828 1 98.62 285 ASN A O 1
ATOM 2241 N N . LEU A 1 286 ? -31.703 -20.547 -5.844 1 98.44 286 LEU A N 1
ATOM 2242 C CA . LEU A 1 286 ? -31.875 -20.641 -7.293 1 98.44 286 LEU A CA 1
ATOM 2243 C C . LEU A 1 286 ? -33.312 -21 -7.652 1 98.44 286 LEU A C 1
ATOM 2245 O O . LEU A 1 286 ? -33.875 -21.953 -7.117 1 98.44 286 LEU A O 1
ATOM 2249 N N . GLN A 1 287 ? -33.875 -20.141 -8.414 1 98 287 GLN A N 1
ATOM 2250 C CA . GLN A 1 287 ? -35.156 -20.375 -9.062 1 98 287 GLN A CA 1
ATOM 2251 C C . GLN A 1 287 ? -35.031 -20.156 -10.57 1 98 287 GLN A C 1
ATOM 2253 O O . GLN A 1 287 ? -34 -19.734 -11.07 1 98 287 GLN A O 1
ATOM 2258 N N . GLU A 1 288 ? -36.156 -20.5 -11.266 1 98.06 288 GLU A N 1
ATOM 2259 C CA . GLU A 1 288 ? -36.125 -20.359 -12.719 1 98.06 288 GLU A CA 1
ATOM 2260 C C . GLU A 1 288 ? -35.719 -18.953 -13.125 1 98.06 288 GLU A C 1
ATOM 2262 O O . GLU A 1 288 ? -36.406 -17.984 -12.844 1 98.06 288 GLU A O 1
ATOM 2267 N N . ASN A 1 289 ? -34.594 -18.875 -13.766 1 98.44 289 ASN A N 1
ATOM 2268 C CA . ASN A 1 289 ? -34 -17.672 -14.367 1 98.44 289 ASN A CA 1
ATOM 2269 C C . ASN A 1 289 ? -33.75 -16.594 -13.328 1 98.44 289 ASN A C 1
ATOM 2271 O O . ASN A 1 289 ? -33.719 -15.406 -13.648 1 98.44 289 ASN A O 1
ATOM 2275 N N . LEU A 1 290 ? -33.594 -17.047 -12.109 1 98.5 290 LEU A N 1
ATOM 2276 C CA . LEU A 1 290 ? -33.406 -16.078 -11.031 1 98.5 290 LEU A CA 1
ATOM 2277 C C . LEU A 1 290 ? -32.438 -16.609 -9.977 1 98.5 290 LEU A C 1
ATOM 2279 O O . LEU A 1 290 ? -32.562 -17.766 -9.539 1 98.5 290 LEU A O 1
ATOM 2283 N N . LEU A 1 291 ? -31.484 -15.844 -9.617 1 98.81 291 LEU A N 1
ATOM 2284 C CA . LEU A 1 291 ? -30.578 -16.125 -8.516 1 98.81 291 LEU A CA 1
ATOM 2285 C C . LEU A 1 291 ? -30.703 -15.078 -7.414 1 98.81 291 LEU A C 1
ATOM 2287 O O . LEU A 1 291 ? -30.594 -13.883 -7.688 1 98.81 291 LEU A O 1
ATOM 2291 N N . ARG A 1 292 ? -30.953 -15.516 -6.227 1 98.81 292 ARG A N 1
ATOM 2292 C CA . ARG A 1 292 ? -30.938 -14.656 -5.043 1 98.81 292 ARG A CA 1
ATOM 2293 C C . ARG A 1 292 ? -29.734 -14.984 -4.156 1 98.81 292 ARG A C 1
ATOM 2295 O O . ARG A 1 292 ? -29.578 -16.125 -3.715 1 98.81 292 ARG A O 1
ATOM 2302 N N . ILE A 1 293 ? -28.906 -14.047 -3.918 1 98.81 293 ILE A N 1
ATOM 2303 C CA . ILE A 1 293 ? -27.75 -14.188 -3.033 1 98.81 293 ILE A CA 1
ATOM 2304 C C . ILE A 1 293 ? -28.016 -13.445 -1.725 1 98.81 293 ILE A C 1
ATOM 2306 O O . ILE A 1 293 ? -28.328 -12.258 -1.733 1 98.81 293 ILE A O 1
ATOM 2310 N N . THR A 1 294 ? -27.828 -14.109 -0.633 1 98.56 294 THR A N 1
ATOM 2311 C CA . THR A 1 294 ? -28.062 -13.469 0.658 1 98.56 294 THR A CA 1
ATOM 2312 C C . THR A 1 294 ? -26.891 -13.727 1.606 1 98.56 294 THR A C 1
ATOM 2314 O O . THR A 1 294 ? -26.266 -14.789 1.562 1 98.56 294 THR A O 1
ATOM 2317 N N . ALA A 1 295 ? -26.578 -12.789 2.383 1 98.19 295 ALA A N 1
ATOM 2318 C CA . ALA A 1 295 ? -25.562 -12.883 3.436 1 98.19 295 ALA A CA 1
ATOM 2319 C C . ALA A 1 295 ? -26.047 -12.203 4.719 1 98.19 295 ALA A C 1
ATOM 2321 O O . ALA A 1 295 ? -26.828 -11.25 4.668 1 98.19 295 ALA A O 1
ATOM 2322 N N . ASN A 1 296 ? -25.641 -12.711 5.77 1 96.81 296 ASN A N 1
ATOM 2323 C CA . ASN A 1 296 ? -25.953 -12.109 7.062 1 96.81 296 ASN A CA 1
ATOM 2324 C C . ASN A 1 296 ? -24.797 -12.242 8.039 1 96.81 296 ASN A C 1
ATOM 2326 O O . ASN A 1 296 ? -23.844 -12.977 7.781 1 96.81 296 ASN A O 1
ATOM 2330 N N . ASN A 1 297 ? -24.859 -11.445 9.109 1 96.62 297 ASN A N 1
ATOM 2331 C CA . ASN A 1 297 ? -23.812 -11.469 10.125 1 96.62 297 ASN A CA 1
ATOM 2332 C C . ASN A 1 297 ? -24.391 -11.516 11.539 1 96.62 297 ASN A C 1
ATOM 2334 O O . ASN A 1 297 ? -25.609 -11.492 11.711 1 96.62 297 ASN A O 1
ATOM 2338 N N . PRO A 1 298 ? -23.562 -11.742 12.523 1 95 298 PRO A N 1
ATOM 2339 C CA . PRO A 1 298 ? -24.047 -11.875 13.898 1 95 298 PRO A CA 1
ATOM 2340 C C . PRO A 1 298 ? -24.797 -10.633 14.383 1 95 298 PRO A C 1
ATOM 2342 O O . PRO A 1 298 ? -25.641 -10.727 15.273 1 95 298 PRO A O 1
ATOM 2345 N N . GLU A 1 299 ? -24.578 -9.492 13.836 1 94.25 299 GLU A N 1
ATOM 2346 C CA . GLU A 1 299 ? -25.25 -8.242 14.195 1 94.25 299 GLU A CA 1
ATOM 2347 C C . GLU A 1 299 ? -26.641 -8.156 13.562 1 94.25 299 GLU A C 1
ATOM 2349 O O . GLU A 1 299 ? -27.312 -7.125 13.664 1 94.25 299 GLU A O 1
ATOM 2354 N N . GLN A 1 300 ? -27.016 -9.203 12.867 1 93.94 300 GLN A N 1
ATOM 2355 C CA . GLN A 1 300 ? -28.328 -9.352 12.242 1 93.94 300 GLN A CA 1
ATOM 2356 C C . GLN A 1 300 ? -28.469 -8.398 11.055 1 93.94 300 GLN A C 1
ATOM 2358 O O . GLN A 1 300 ? -29.578 -7.91 10.781 1 93.94 300 GLN A O 1
ATOM 2363 N N . GLU A 1 301 ? -27.375 -8.07 10.516 1 97.94 301 GLU A N 1
ATOM 2364 C CA . GLU A 1 301 ? -27.391 -7.359 9.242 1 97.94 301 GLU A CA 1
ATOM 2365 C C . GLU A 1 301 ? -27.484 -8.336 8.07 1 97.94 301 GLU A C 1
ATOM 2367 O O . GLU A 1 301 ? -27.125 -9.508 8.195 1 97.94 301 GLU A O 1
ATOM 2372 N N . GLU A 1 302 ? -28.062 -7.758 6.957 1 98.25 302 GLU A N 1
ATOM 2373 C CA . GLU A 1 302 ? -28.328 -8.664 5.84 1 98.25 302 GLU A CA 1
ATOM 2374 C C . GLU A 1 302 ? -28.094 -7.961 4.5 1 98.25 302 GLU A C 1
ATOM 2376 O O . GLU A 1 302 ? -28.406 -6.777 4.355 1 98.25 302 GLU A O 1
ATOM 2381 N N . ALA A 1 303 ? -27.609 -8.68 3.598 1 98.75 303 ALA A N 1
ATOM 2382 C CA . ALA A 1 303 ? -27.5 -8.273 2.199 1 98.75 303 ALA A CA 1
ATOM 2383 C C . ALA A 1 303 ? -28.266 -9.234 1.289 1 98.75 303 ALA A C 1
ATOM 2385 O O . ALA A 1 303 ? -28.234 -10.453 1.499 1 98.75 303 ALA A O 1
ATOM 2386 N N . GLU A 1 304 ? -28.906 -8.664 0.314 1 98.81 304 GLU A N 1
ATOM 2387 C CA . GLU A 1 304 ? -29.625 -9.453 -0.687 1 98.81 304 GLU A CA 1
ATOM 2388 C C . GLU A 1 304 ? -29.375 -8.914 -2.092 1 98.81 304 GLU A C 1
ATOM 2390 O O . GLU A 1 304 ? -29.484 -7.707 -2.328 1 98.81 304 GLU A O 1
ATOM 2395 N N . GLU A 1 305 ? -29.047 -9.758 -2.967 1 98.62 305 GLU A N 1
ATOM 2396 C CA . GLU A 1 305 ? -28.844 -9.453 -4.383 1 98.62 305 GLU A CA 1
ATOM 2397 C C . GLU A 1 305 ? -29.703 -10.344 -5.266 1 98.62 305 GLU A C 1
ATOM 2399 O O . GLU A 1 305 ? -29.734 -11.562 -5.086 1 98.62 305 GLU A O 1
ATOM 2404 N N . LEU A 1 306 ? -30.359 -9.703 -6.168 1 98.5 306 LEU A N 1
ATOM 2405 C CA . LEU A 1 306 ? -31.141 -10.453 -7.145 1 98.5 306 LEU A CA 1
ATOM 2406 C C . LEU A 1 306 ? -30.562 -10.297 -8.547 1 98.5 306 LEU A C 1
ATOM 2408 O O . LEU A 1 306 ? -30.281 -9.18 -8.984 1 98.5 306 LEU A O 1
ATOM 2412 N N . LEU A 1 307 ? -30.375 -11.438 -9.195 1 98.31 307 LEU A N 1
ATOM 2413 C CA . LEU A 1 307 ? -29.797 -11.422 -10.539 1 98.31 307 LEU A CA 1
ATOM 2414 C C . LEU A 1 307 ? -30.641 -12.258 -11.492 1 98.31 307 LEU A C 1
ATOM 2416 O O . LEU A 1 307 ? -31.109 -13.336 -11.133 1 98.31 307 LEU A O 1
ATOM 2420 N N . ASP A 1 308 ? -30.797 -11.695 -12.688 1 98.31 308 ASP A N 1
ATOM 2421 C CA . ASP A 1 308 ? -31.297 -12.531 -13.781 1 98.31 308 ASP A CA 1
ATOM 2422 C C . ASP A 1 308 ? -30.203 -13.445 -14.32 1 98.31 308 ASP A C 1
ATOM 2424 O O . ASP A 1 308 ? -29.125 -12.977 -14.695 1 98.31 308 ASP A O 1
ATOM 2428 N N . VAL A 1 309 ? -30.531 -14.719 -14.281 1 98.5 309 VAL A N 1
ATOM 2429 C CA . VAL A 1 309 ? -29.562 -15.703 -14.758 1 98.5 309 VAL A CA 1
ATOM 2430 C C . VAL A 1 309 ? -30.266 -16.703 -15.68 1 98.5 309 VAL A C 1
ATOM 2432 O O . VAL A 1 309 ? -31.484 -16.672 -15.828 1 98.5 309 VAL A O 1
ATOM 2435 N N . GLN A 1 310 ? -29.453 -17.453 -16.375 1 98.62 310 GLN A N 1
ATOM 2436 C CA . GLN A 1 310 ? -30 -18.625 -17.062 1 98.62 310 GLN A CA 1
ATOM 2437 C C . GLN A 1 310 ? -29.953 -19.859 -16.172 1 98.62 310 GLN A C 1
ATOM 2439 O O . GLN A 1 310 ? -28.875 -20.375 -15.867 1 98.62 310 GLN A O 1
ATOM 2444 N N . TYR A 1 311 ? -31.062 -20.281 -15.711 1 98.5 311 TYR A N 1
ATOM 2445 C CA . TYR A 1 311 ? -31.25 -21.422 -14.836 1 98.5 311 TYR A CA 1
ATOM 2446 C C . TYR A 1 311 ? -32.625 -22.062 -15.039 1 98.5 311 TYR A C 1
ATOM 2448 O O . TYR A 1 311 ? -33.656 -21.422 -14.797 1 98.5 311 TYR A O 1
ATOM 2456 N N . GLU A 1 312 ? -32.625 -23.297 -15.391 1 97.38 312 GLU A N 1
ATOM 2457 C CA . GLU A 1 312 ? -33.906 -23.922 -15.734 1 97.38 312 GLU A CA 1
ATOM 2458 C C . GLU A 1 312 ? -34.156 -25.188 -14.922 1 97.38 312 GLU A C 1
ATOM 2460 O O . GLU A 1 312 ? -35.094 -25.938 -15.18 1 97.38 312 GLU A O 1
ATOM 2465 N N . ALA A 1 313 ? -33.406 -25.484 -13.992 1 96.62 313 ALA A N 1
ATOM 2466 C CA . ALA A 1 313 ? -33.531 -26.688 -13.164 1 96.62 313 ALA A CA 1
ATOM 2467 C C . ALA A 1 313 ? -34.375 -26.406 -11.938 1 96.62 313 ALA A C 1
ATOM 2469 O O . ALA A 1 313 ? -34.938 -25.312 -11.789 1 96.62 313 ALA A O 1
ATOM 2470 N N . GLY A 1 314 ? -34.594 -27.406 -11.078 1 96.25 314 GLY A N 1
ATOM 2471 C CA . GLY A 1 314 ? -35.375 -27.281 -9.875 1 96.25 314 GLY A CA 1
ATOM 2472 C C . GLY A 1 314 ? -34.812 -26.297 -8.875 1 96.25 314 GLY A C 1
ATOM 2473 O O . GLY A 1 314 ? -33.594 -26.094 -8.836 1 96.25 314 GLY A O 1
ATOM 2474 N N . GLU A 1 315 ? -35.656 -25.75 -8.102 1 97.44 315 GLU A N 1
ATOM 2475 C CA . GLU A 1 315 ? -35.25 -24.797 -7.078 1 97.44 315 GLU A CA 1
ATOM 2476 C C . GLU A 1 315 ? -34.25 -25.438 -6.121 1 97.44 315 GLU A C 1
ATOM 2478 O O . GLU A 1 315 ? -34.344 -26.625 -5.816 1 97.44 315 GLU A O 1
ATOM 2483 N N . MET A 1 316 ? -33.281 -24.641 -5.688 1 96.38 316 MET A N 1
ATOM 2484 C CA . MET A 1 316 ? -32.281 -25.156 -4.758 1 96.38 316 MET A CA 1
ATOM 2485 C C . MET A 1 316 ? -31.703 -24.016 -3.92 1 96.38 316 MET A C 1
ATOM 2487 O O . MET A 1 316 ? -31.703 -22.859 -4.344 1 96.38 316 MET A O 1
ATOM 2491 N N . GLU A 1 317 ? -31.312 -24.422 -2.75 1 97.88 317 GLU A N 1
ATOM 2492 C CA . GLU A 1 317 ? -30.562 -23.547 -1.853 1 97.88 317 GLU A CA 1
ATOM 2493 C C . GLU A 1 317 ? -29.203 -24.125 -1.507 1 97.88 317 GLU A C 1
ATOM 2495 O O . GLU A 1 317 ? -29.094 -25.297 -1.14 1 97.88 317 GLU A O 1
ATOM 2500 N N . ILE A 1 318 ? -28.203 -23.359 -1.628 1 98.12 318 ILE A N 1
ATOM 2501 C CA . ILE A 1 318 ? -26.844 -23.859 -1.343 1 98.12 318 ILE A CA 1
ATOM 2502 C C . ILE A 1 318 ? -26 -22.719 -0.775 1 98.12 318 ILE A C 1
ATOM 2504 O O . ILE A 1 318 ? -26.188 -21.562 -1.14 1 98.12 318 ILE A O 1
ATOM 2508 N N . GLY A 1 319 ? -25.094 -23.016 0.144 1 98.19 319 GLY A N 1
ATOM 2509 C CA . GLY A 1 319 ? -24.219 -22.047 0.768 1 98.19 319 GLY A CA 1
ATOM 2510 C C . GLY A 1 319 ? -22.75 -22.219 0.394 1 98.19 319 GLY A C 1
ATOM 2511 O O . GLY A 1 319 ? -22.266 -23.359 0.28 1 98.19 319 GLY A O 1
ATOM 2512 N N . PHE A 1 320 ? -22.078 -21.094 0.25 1 98.44 320 PHE A N 1
ATOM 2513 C CA . PHE A 1 320 ? -20.656 -21.141 -0.048 1 98.44 320 PHE A CA 1
ATOM 2514 C C . PHE A 1 320 ? -19.906 -20.109 0.792 1 98.44 320 PHE A C 1
ATOM 2516 O O . PHE A 1 320 ? -20.5 -19.172 1.314 1 98.44 320 PHE A O 1
ATOM 2523 N N . ASN A 1 321 ? -18.594 -20.391 1.008 1 98 321 ASN A N 1
ATOM 2524 C CA . ASN A 1 321 ? -17.688 -19.312 1.384 1 98 321 ASN A CA 1
ATOM 2525 C C . ASN A 1 321 ? -17.516 -18.297 0.256 1 98 321 ASN A C 1
ATOM 2527 O O . ASN A 1 321 ? -17 -18.641 -0.812 1 98 321 ASN A O 1
ATOM 2531 N N . VAL A 1 322 ? -17.844 -17.109 0.523 1 98.38 322 VAL A N 1
ATOM 2532 C CA . VAL A 1 322 ? -17.938 -16.109 -0.538 1 98.38 322 VAL A CA 1
ATOM 2533 C C . VAL A 1 322 ? -16.547 -15.789 -1.062 1 98.38 322 VAL A C 1
ATOM 2535 O O . VAL A 1 322 ? -16.375 -15.492 -2.246 1 98.38 322 VAL A O 1
ATOM 2538 N N . SER A 1 323 ? -15.531 -15.875 -0.272 1 98.19 323 SER A N 1
ATOM 2539 C CA . SER A 1 323 ? -14.164 -15.586 -0.708 1 98.19 323 SER A CA 1
ATOM 2540 C C . SER A 1 323 ? -13.711 -16.562 -1.784 1 98.19 323 SER A C 1
ATOM 2542 O O . SER A 1 323 ? -13 -16.188 -2.719 1 98.19 323 SER A O 1
ATOM 2544 N N . TYR A 1 324 ? -14.109 -17.812 -1.628 1 98.44 324 TYR A N 1
ATOM 2545 C CA . TYR A 1 324 ? -13.742 -18.812 -2.611 1 98.44 324 TYR A CA 1
ATOM 2546 C C . TYR A 1 324 ? -14.367 -18.516 -3.967 1 98.44 324 TYR A C 1
ATOM 2548 O O . TYR A 1 324 ? -13.703 -18.609 -5 1 98.44 324 TYR A O 1
ATOM 2556 N N . VAL A 1 325 ? -15.602 -18.141 -3.896 1 98.69 325 VAL A N 1
ATOM 2557 C CA . VAL A 1 325 ? -16.312 -17.828 -5.129 1 98.69 325 VAL A CA 1
ATOM 2558 C C . VAL A 1 325 ? -15.711 -16.594 -5.793 1 98.69 325 VAL A C 1
ATOM 2560 O O . VAL A 1 325 ? -15.453 -16.594 -6.996 1 98.69 325 VAL A O 1
ATOM 2563 N N . LEU A 1 326 ? -15.445 -15.641 -5.012 1 98.69 326 LEU A N 1
ATOM 2564 C CA . LEU A 1 326 ? -14.906 -14.391 -5.531 1 98.69 326 LEU A CA 1
ATOM 2565 C C . LEU A 1 326 ? -13.516 -14.609 -6.125 1 98.69 326 LEU A C 1
ATOM 2567 O O . LEU A 1 326 ? -13.172 -14.008 -7.145 1 98.69 326 LEU A O 1
ATOM 2571 N N . ASP A 1 327 ? -12.727 -15.383 -5.48 1 98.62 327 ASP A N 1
ATOM 2572 C CA . ASP A 1 327 ? -11.398 -15.672 -6.027 1 98.62 327 ASP A CA 1
ATOM 2573 C C . ASP A 1 327 ? -11.508 -16.234 -7.441 1 98.62 327 ASP A C 1
ATOM 2575 O O . ASP A 1 327 ? -10.75 -15.852 -8.328 1 98.62 327 ASP A O 1
ATOM 2579 N N . VAL A 1 328 ? -12.422 -17.125 -7.637 1 98.69 328 VAL A N 1
ATOM 2580 C CA . VAL A 1 328 ? -12.617 -17.75 -8.945 1 98.69 328 VAL A CA 1
ATOM 2581 C C . VAL A 1 328 ? -13.086 -16.703 -9.945 1 98.69 328 VAL A C 1
ATOM 2583 O O . VAL A 1 328 ? -12.539 -16.594 -11.047 1 98.69 328 VAL A O 1
ATOM 2586 N N . LEU A 1 329 ? -14.047 -15.914 -9.516 1 98.56 329 LEU A N 1
ATOM 2587 C CA . LEU A 1 329 ? -14.617 -14.914 -10.414 1 98.56 329 LEU A CA 1
ATOM 2588 C C . LEU A 1 329 ? -13.586 -13.844 -10.773 1 98.56 329 LEU A C 1
ATOM 2590 O O . LEU A 1 329 ? -13.617 -13.281 -11.867 1 98.56 329 LEU A O 1
ATOM 2594 N N . ASN A 1 330 ? -12.719 -13.562 -9.875 1 98.19 330 ASN A N 1
ATOM 2595 C CA . ASN A 1 330 ? -11.641 -12.609 -10.141 1 98.19 330 ASN A CA 1
ATOM 2596 C C . ASN A 1 330 ? -10.602 -13.188 -11.086 1 98.19 330 ASN A C 1
ATOM 2598 O O . ASN A 1 330 ? -9.93 -12.445 -11.805 1 98.19 330 ASN A O 1
ATOM 2602 N N . THR A 1 331 ? -10.469 -14.438 -11.094 1 97.88 331 THR A N 1
ATOM 2603 C CA . THR A 1 331 ? -9.469 -15.109 -11.914 1 97.88 331 THR A CA 1
ATOM 2604 C C . THR A 1 331 ? -9.969 -15.281 -13.344 1 97.88 331 THR A C 1
ATOM 2606 O O . THR A 1 331 ? -9.203 -15.117 -14.297 1 97.88 331 THR A O 1
ATOM 2609 N N . LEU A 1 332 ? -11.242 -15.609 -13.43 1 96.94 332 LEU A N 1
ATOM 2610 C CA . LEU A 1 332 ? -11.844 -15.781 -14.742 1 96.94 332 LEU A CA 1
ATOM 2611 C C . LEU A 1 332 ? -11.93 -14.453 -15.484 1 96.94 332 LEU A C 1
ATOM 2613 O O . LEU A 1 332 ? -12.234 -13.422 -14.883 1 96.94 332 LEU A O 1
ATOM 2617 N N . LYS A 1 333 ? -11.609 -14.398 -16.703 1 91.88 333 LYS A N 1
ATOM 2618 C CA . LYS A 1 333 ? -11.672 -13.172 -17.5 1 91.88 333 LYS A CA 1
ATOM 2619 C C . LYS A 1 333 ? -12.719 -13.297 -18.609 1 91.88 333 LYS A C 1
ATOM 2621 O O . LYS A 1 333 ? -12.773 -12.461 -19.516 1 91.88 333 LYS A O 1
ATOM 2626 N N . CYS A 1 334 ? -13.578 -14.07 -18.531 1 96.12 334 CYS A N 1
ATOM 2627 C CA . CYS A 1 334 ? -14.57 -14.328 -19.578 1 96.12 334 CYS A CA 1
ATOM 2628 C C . CYS A 1 334 ? -15.844 -13.531 -19.312 1 96.12 334 CYS A C 1
ATOM 2630 O O . CYS A 1 334 ? -16.016 -12.953 -18.234 1 96.12 334 CYS A O 1
ATOM 2632 N N . ASP A 1 335 ? -16.703 -13.516 -20.297 1 97.44 335 ASP A N 1
ATOM 2633 C CA . ASP A 1 335 ? -17.953 -12.766 -20.188 1 97.44 335 ASP A CA 1
ATOM 2634 C C . ASP A 1 335 ? -19 -13.555 -19.406 1 97.44 335 ASP A C 1
ATOM 2636 O O . ASP A 1 335 ? -19.656 -13.023 -18.516 1 97.44 335 ASP A O 1
ATOM 2640 N N . GLN A 1 336 ? -19.109 -14.875 -19.75 1 98.19 336 GLN A N 1
ATOM 2641 C CA . GLN A 1 336 ? -20.109 -15.734 -19.125 1 98.19 336 GLN A CA 1
ATOM 2642 C C . GLN A 1 336 ? -19.453 -16.922 -18.422 1 98.19 336 GLN A C 1
ATOM 2644 O O . GLN A 1 336 ? -18.469 -17.469 -18.906 1 98.19 336 GLN A O 1
ATOM 2649 N N . ILE A 1 337 ? -20.094 -17.266 -17.312 1 98.19 337 ILE A N 1
ATOM 2650 C CA . ILE A 1 337 ? -19.594 -18.438 -16.609 1 98.19 337 ILE A CA 1
ATOM 2651 C C . ILE A 1 337 ? -20.719 -19.469 -16.453 1 98.19 337 ILE A C 1
ATOM 2653 O O . ILE A 1 337 ? -21.906 -19.141 -16.641 1 98.19 337 ILE A O 1
ATOM 2657 N N . ARG A 1 338 ? -20.328 -20.656 -16.203 1 98.12 338 ARG A N 1
ATOM 2658 C CA . ARG A 1 338 ? -21.219 -21.766 -15.891 1 98.12 338 ARG A CA 1
ATOM 2659 C C . ARG A 1 338 ? -20.922 -22.328 -14.5 1 98.12 338 ARG A C 1
ATOM 2661 O O . ARG A 1 338 ? -19.781 -22.641 -14.18 1 98.12 338 ARG A O 1
ATOM 2668 N N . ILE A 1 339 ? -21.922 -22.375 -13.664 1 98.38 339 ILE A N 1
ATOM 2669 C CA . ILE A 1 339 ? -21.844 -23.078 -12.391 1 98.38 339 ILE A CA 1
ATOM 2670 C C . ILE A 1 339 ? -22.656 -24.359 -12.453 1 98.38 339 ILE A C 1
ATOM 2672 O O . ILE A 1 339 ? -23.891 -24.328 -12.609 1 98.38 339 ILE A O 1
ATOM 2676 N N . SER A 1 340 ? -21.969 -25.484 -12.352 1 98.19 340 SER A N 1
ATOM 2677 C CA . SER A 1 340 ? -22.609 -26.797 -12.359 1 98.19 340 SER A CA 1
ATOM 2678 C C . SER A 1 340 ? -22.891 -27.281 -10.945 1 98.19 340 SER A C 1
ATOM 2680 O O . SER A 1 340 ? -21.984 -27.297 -10.102 1 98.19 340 SER A O 1
ATOM 2682 N N . LEU A 1 341 ? -24.141 -27.641 -10.742 1 97.88 341 LEU A N 1
ATOM 2683 C CA . LEU A 1 341 ? -24.609 -28 -9.406 1 97.88 341 LEU A CA 1
ATOM 2684 C C . LEU A 1 341 ? -25.344 -29.328 -9.414 1 97.88 341 LEU A C 1
ATOM 2686 O O . LEU A 1 341 ? -25.781 -29.797 -10.477 1 97.88 341 LEU A O 1
ATOM 2690 N N . SER A 1 342 ? -25.438 -29.984 -8.273 1 96.56 342 SER A N 1
ATOM 2691 C CA . SER A 1 342 ? -26.25 -31.188 -8.102 1 96.56 342 SER A CA 1
ATOM 2692 C C . SER A 1 342 ? -27.266 -31.016 -6.988 1 96.56 342 SER A C 1
ATOM 2694 O O . SER A 1 342 ? -28.469 -30.984 -7.242 1 96.56 342 SER A O 1
ATOM 2696 N N . ASP A 1 343 ? -26.766 -30.891 -5.77 1 94.44 343 ASP A N 1
ATOM 2697 C CA . ASP A 1 343 ? -27.594 -30.656 -4.594 1 94.44 343 ASP A CA 1
ATOM 2698 C C . ASP A 1 343 ? -26.922 -29.688 -3.629 1 94.44 343 ASP A C 1
ATOM 2700 O O . ASP A 1 343 ? -25.891 -29.094 -3.959 1 94.44 343 ASP A O 1
ATOM 2704 N N . SER A 1 344 ? -27.562 -29.594 -2.432 1 95.06 344 SER A N 1
ATOM 2705 C CA . SER A 1 344 ? -27.141 -28.547 -1.511 1 95.06 344 SER A CA 1
ATOM 2706 C C . SER A 1 344 ? -25.891 -28.953 -0.732 1 95.06 344 SER A C 1
ATOM 2708 O O . SER A 1 344 ? -25.312 -28.141 -0.017 1 95.06 344 SER A O 1
ATOM 2710 N N . ILE A 1 345 ? -25.391 -30.094 -0.85 1 95 345 ILE A N 1
ATOM 2711 C CA . ILE A 1 345 ? -24.281 -30.562 -0.015 1 95 345 ILE A CA 1
ATOM 2712 C C . ILE A 1 345 ? -23.125 -31.016 -0.898 1 95 345 ILE A C 1
ATOM 2714 O O . ILE A 1 345 ? -22.062 -31.375 -0.395 1 95 345 ILE A O 1
ATOM 2718 N N . SER A 1 346 ? -23.375 -31.031 -2.188 1 96 346 SER A N 1
ATOM 2719 C CA . SER A 1 346 ? -22.328 -31.438 -3.121 1 96 346 SER A CA 1
ATOM 2720 C C . SER A 1 346 ? -21.516 -30.25 -3.619 1 96 346 SER A C 1
ATOM 2722 O O . SER A 1 346 ? -22.031 -29.141 -3.713 1 96 346 SER A O 1
ATOM 2724 N N . SER A 1 347 ? -20.328 -30.5 -3.98 1 97.25 347 SER A N 1
ATOM 2725 C CA . SER A 1 347 ? -19.453 -29.453 -4.508 1 97.25 347 SER A CA 1
ATOM 2726 C C . SER A 1 347 ? -19.969 -28.922 -5.84 1 97.25 347 SER A C 1
ATOM 2728 O O . SER A 1 347 ? -20.609 -29.656 -6.602 1 97.25 347 SER A O 1
ATOM 2730 N N . ALA A 1 348 ? -19.703 -27.688 -6.066 1 98.06 348 ALA A N 1
ATOM 2731 C CA . ALA A 1 348 ? -20.047 -27.031 -7.328 1 98.06 348 ALA A CA 1
ATOM 2732 C C . ALA A 1 348 ? -18.812 -26.859 -8.211 1 98.06 348 ALA A C 1
ATOM 2734 O O . ALA A 1 348 ? -17.688 -26.766 -7.707 1 98.06 348 ALA A O 1
ATOM 2735 N N . ILE A 1 349 ? -19.047 -26.797 -9.523 1 98.38 349 ILE A N 1
ATOM 2736 C CA . ILE A 1 349 ? -17.984 -26.484 -10.469 1 98.38 349 ILE A CA 1
ATOM 2737 C C . ILE A 1 349 ? -18.25 -25.125 -11.117 1 98.38 349 ILE A C 1
ATOM 2739 O O . ILE A 1 349 ? -19.359 -24.859 -11.609 1 98.38 349 ILE A O 1
ATOM 2743 N N . ILE A 1 350 ? -17.344 -24.281 -11.078 1 98.44 350 ILE A N 1
ATOM 2744 C CA . ILE A 1 350 ? -17.422 -22.984 -11.766 1 98.44 350 ILE A CA 1
ATOM 2745 C C . ILE A 1 350 ? -16.422 -22.969 -12.922 1 98.44 350 ILE A C 1
ATOM 2747 O O . ILE A 1 350 ? -15.242 -23.281 -12.742 1 98.44 350 ILE A O 1
ATOM 2751 N N . GLU A 1 351 ? -16.859 -22.594 -14.109 1 97.5 351 GLU A N 1
ATOM 2752 C CA . GLU A 1 351 ? -16 -22.594 -15.297 1 97.5 351 GLU A CA 1
ATOM 2753 C C . GLU A 1 351 ? -16.375 -21.469 -16.25 1 97.5 351 GLU A C 1
ATOM 2755 O O . GLU A 1 351 ? -17.469 -20.906 -16.141 1 97.5 351 GLU A O 1
ATOM 2760 N N . ASP A 1 352 ? -15.398 -21.141 -17.109 1 97.88 352 ASP A N 1
ATOM 2761 C CA . ASP A 1 352 ? -15.703 -20.328 -18.281 1 97.88 352 ASP A CA 1
ATOM 2762 C C . ASP A 1 352 ? -16.734 -21.016 -19.172 1 97.88 352 ASP A C 1
ATOM 2764 O O . ASP A 1 352 ? -16.594 -22.188 -19.5 1 97.88 352 ASP A O 1
ATOM 2768 N N . PHE A 1 353 ? -17.703 -20.281 -19.531 1 97.12 353 PHE A N 1
ATOM 2769 C CA . PHE A 1 353 ? -18.781 -20.859 -20.328 1 97.12 353 PHE A CA 1
ATOM 2770 C C . PHE A 1 353 ? -18.25 -21.391 -21.656 1 97.12 353 PHE A C 1
ATOM 2772 O O . PHE A 1 353 ? -18.688 -22.438 -22.125 1 97.12 353 PHE A O 1
ATOM 2779 N N . ASP A 1 354 ? -17.266 -20.688 -22.203 1 95.81 354 ASP A N 1
ATOM 2780 C CA . ASP A 1 354 ? -16.812 -20.984 -23.562 1 95.81 354 ASP A CA 1
ATOM 2781 C C . ASP A 1 354 ? -15.547 -21.844 -23.547 1 95.81 354 ASP A C 1
ATOM 2783 O O . ASP A 1 354 ? -15.07 -22.266 -24.594 1 95.81 354 ASP A O 1
ATOM 2787 N N . SER A 1 355 ? -14.984 -22.016 -22.375 1 92.19 355 SER A N 1
ATOM 2788 C CA . SER A 1 355 ? -13.711 -22.734 -22.312 1 92.19 355 SER A CA 1
ATOM 2789 C C . SER A 1 355 ? -13.703 -23.734 -21.172 1 92.19 355 SER A C 1
ATOM 2791 O O . SER A 1 355 ? -14.211 -23.453 -20.078 1 92.19 355 SER A O 1
ATOM 2793 N N . GLN A 1 356 ? -13.148 -24.875 -21.422 1 88.44 356 GLN A N 1
ATOM 2794 C CA . GLN A 1 356 ? -13.047 -25.906 -20.391 1 88.44 356 GLN A CA 1
ATOM 2795 C C . GLN A 1 356 ? -11.609 -26.078 -19.938 1 88.44 356 GLN A C 1
ATOM 2797 O O . GLN A 1 356 ? -11.273 -27.094 -19.312 1 88.44 356 GLN A O 1
ATOM 2802 N N . ASP A 1 357 ? -10.812 -25.109 -20.234 1 94.75 357 ASP A N 1
ATOM 2803 C CA . ASP A 1 357 ? -9.398 -25.203 -19.875 1 94.75 357 ASP A CA 1
ATOM 2804 C C . ASP A 1 357 ? -9.219 -25.266 -18.359 1 94.75 357 ASP A C 1
ATOM 2806 O O . ASP A 1 357 ? -8.305 -25.938 -17.875 1 94.75 357 ASP A O 1
ATOM 2810 N N . ALA A 1 358 ? -10.125 -24.594 -17.688 1 98 358 ALA A N 1
ATOM 2811 C CA . ALA A 1 358 ? -10 -24.531 -16.234 1 98 358 ALA A CA 1
ATOM 2812 C C . ALA A 1 358 ? -11.312 -24.906 -15.555 1 98 358 ALA A C 1
ATOM 2814 O O . ALA A 1 358 ? -12.391 -24.609 -16.078 1 98 358 ALA A O 1
ATOM 2815 N N . GLN A 1 359 ? -11.172 -25.594 -14.469 1 98.19 359 GLN A N 1
ATOM 2816 C CA . GLN A 1 359 ? -12.305 -25.953 -13.617 1 98.19 359 GLN A CA 1
ATOM 2817 C C . GLN A 1 359 ? -12.031 -25.594 -12.164 1 98.19 359 GLN A C 1
ATOM 2819 O O . GLN A 1 359 ? -10.93 -25.812 -11.656 1 98.19 359 GLN A O 1
ATOM 2824 N N . TYR A 1 360 ? -13.008 -25.016 -11.555 1 98.75 360 TYR A N 1
ATOM 2825 C CA . TYR A 1 360 ? -12.906 -24.625 -10.148 1 98.75 360 TYR A CA 1
ATOM 2826 C C . TYR A 1 360 ? -13.984 -25.297 -9.312 1 98.75 360 TYR A C 1
ATOM 2828 O O . TYR A 1 360 ? -15.18 -25.125 -9.578 1 98.75 360 TYR A O 1
ATOM 2836 N N . VAL A 1 361 ? -13.547 -26.062 -8.367 1 98.62 361 VAL A N 1
ATOM 2837 C CA . VAL A 1 361 ? -14.469 -26.781 -7.488 1 98.62 361 VAL A CA 1
ATOM 2838 C C . VAL A 1 361 ? -14.539 -26.078 -6.129 1 98.62 361 VAL A C 1
ATOM 2840 O O . VAL A 1 361 ? -13.508 -25.781 -5.527 1 98.62 361 VAL A O 1
ATOM 2843 N N . VAL A 1 362 ? -15.758 -25.812 -5.676 1 98.56 362 VAL A N 1
ATOM 2844 C CA . VAL A 1 362 ? -15.961 -25.188 -4.375 1 98.56 362 VAL A CA 1
ATOM 2845 C C . VAL A 1 362 ? -16.906 -26.047 -3.531 1 98.56 362 VAL A C 1
ATOM 2847 O O . VAL A 1 362 ? -18 -26.391 -3.969 1 98.56 362 VAL A O 1
ATOM 2850 N N . MET A 1 363 ? -16.406 -26.359 -2.367 1 97.81 363 MET A N 1
ATOM 2851 C CA . MET A 1 363 ? -17.234 -27.125 -1.442 1 97.81 363 MET A CA 1
ATOM 2852 C C . MET A 1 363 ? -18.266 -26.219 -0.77 1 97.81 363 MET A C 1
ATOM 2854 O O . MET A 1 363 ? -17.938 -25.109 -0.349 1 97.81 363 MET A O 1
ATOM 2858 N N . PRO A 1 364 ? -19.516 -26.734 -0.669 1 97.38 364 PRO A N 1
ATOM 2859 C CA . PRO A 1 364 ? -20.516 -25.922 0.025 1 97.38 364 PRO A CA 1
ATOM 2860 C C . PRO A 1 364 ? -20.297 -25.875 1.535 1 97.38 364 PRO A C 1
ATOM 2862 O O . PRO A 1 364 ? -19.531 -26.672 2.074 1 97.38 364 PRO A O 1
ATOM 2865 N N . MET A 1 365 ? -20.891 -24.906 2.113 1 94.5 365 MET A N 1
ATOM 2866 C CA . MET A 1 365 ? -20.875 -24.781 3.566 1 94.5 365 MET A CA 1
ATOM 2867 C C . MET A 1 365 ? -22.297 -24.812 4.129 1 94.5 365 MET A C 1
ATOM 2869 O O . MET A 1 365 ? -23.25 -24.547 3.41 1 94.5 365 MET A O 1
ATOM 2873 N N . ARG A 1 366 ? -22.281 -25.281 5.438 1 87.88 366 ARG A N 1
ATOM 2874 C CA . ARG A 1 366 ? -23.578 -25.219 6.129 1 87.88 366 ARG A CA 1
ATOM 2875 C C . ARG A 1 366 ? -23.812 -23.828 6.691 1 87.88 366 ARG A C 1
ATOM 2877 O O . ARG A 1 366 ? -22.984 -23.297 7.445 1 87.88 366 ARG A O 1
ATOM 2884 N N . ILE A 1 367 ? -24.734 -23.172 6.141 1 82.38 367 ILE A N 1
ATOM 2885 C CA . ILE A 1 367 ? -25 -21.812 6.617 1 82.38 367 ILE A CA 1
ATOM 2886 C C . ILE A 1 367 ? -26.375 -21.766 7.277 1 82.38 367 ILE A C 1
ATOM 2888 O O . ILE A 1 367 ? -27.281 -22.5 6.898 1 82.38 367 ILE A O 1
ATOM 2892 N N . MET B 1 1 ? -37.094 8.109 9.094 1 96.12 1 MET B N 1
ATOM 2893 C CA . MET B 1 1 ? -36.219 8.766 8.148 1 96.12 1 MET B CA 1
ATOM 2894 C C . MET B 1 1 ? -36.219 8.039 6.805 1 96.12 1 MET B C 1
ATOM 2896 O O . MET B 1 1 ? -36.062 6.82 6.758 1 96.12 1 MET B O 1
ATOM 2900 N N . GLN B 1 2 ? -36.469 8.812 5.715 1 97.56 2 GLN B N 1
ATOM 2901 C CA . GLN B 1 2 ? -36.438 8.281 4.355 1 97.56 2 GLN B CA 1
ATOM 2902 C C . GLN B 1 2 ? -35.812 9.289 3.391 1 97.56 2 GLN B C 1
ATOM 2904 O O . GLN B 1 2 ? -36.062 10.492 3.477 1 97.56 2 GLN B O 1
ATOM 2909 N N . LEU B 1 3 ? -35 8.789 2.504 1 98 3 LEU B N 1
ATOM 2910 C CA . LEU B 1 3 ? -34.438 9.68 1.506 1 98 3 LEU B CA 1
ATOM 2911 C C . LEU B 1 3 ? -33.938 8.898 0.286 1 98 3 LEU B C 1
ATOM 2913 O O . LEU B 1 3 ? -33.812 7.672 0.339 1 98 3 LEU B O 1
ATOM 2917 N N . GLU B 1 4 ? -33.781 9.562 -0.816 1 97.94 4 GLU B N 1
ATOM 2918 C CA . GLU B 1 4 ? -33.156 9.078 -2.041 1 97.94 4 GLU B CA 1
ATOM 2919 C C . GLU B 1 4 ? -31.984 9.969 -2.451 1 97.94 4 GLU B C 1
ATOM 2921 O O . GLU B 1 4 ? -32.094 11.195 -2.395 1 97.94 4 GLU B O 1
ATOM 2926 N N . ILE B 1 5 ? -30.953 9.367 -2.824 1 98.12 5 ILE B N 1
ATOM 2927 C CA . ILE B 1 5 ? -29.75 10.133 -3.133 1 98.12 5 ILE B CA 1
ATOM 2928 C C . ILE B 1 5 ? -28.891 9.352 -4.125 1 98.12 5 ILE B C 1
ATOM 2930 O O . ILE B 1 5 ? -28.906 8.117 -4.148 1 98.12 5 ILE B O 1
ATOM 2934 N N . SER B 1 6 ? -28.141 10.039 -4.945 1 97.81 6 SER B N 1
ATOM 2935 C CA . SER B 1 6 ? -27.234 9.359 -5.859 1 97.81 6 SER B CA 1
ATOM 2936 C C . SER B 1 6 ? -25.984 8.859 -5.129 1 97.81 6 SER B C 1
ATOM 2938 O O . SER B 1 6 ? -25.547 9.461 -4.145 1 97.81 6 SER B O 1
ATOM 2940 N N . ARG B 1 7 ? -25.422 7.746 -5.598 1 97.94 7 ARG B N 1
ATOM 2941 C CA . ARG B 1 7 ? -24.172 7.203 -5.062 1 97.94 7 ARG B CA 1
ATOM 2942 C C . ARG B 1 7 ? -23.078 8.266 -5.004 1 97.94 7 ARG B C 1
ATOM 2944 O O . ARG B 1 7 ? -22.406 8.414 -3.984 1 97.94 7 ARG B O 1
ATOM 2951 N N . GLU B 1 8 ? -22.906 9.055 -6.039 1 97.31 8 GLU B N 1
ATOM 2952 C CA . GLU B 1 8 ? -21.844 10.055 -6.148 1 97.31 8 GLU B CA 1
ATOM 2953 C C . GLU B 1 8 ? -22.031 11.164 -5.109 1 97.31 8 GLU B C 1
ATOM 2955 O O . GLU B 1 8 ? -21.062 11.633 -4.52 1 97.31 8 GLU B O 1
ATOM 2960 N N . ALA B 1 9 ? -23.266 11.562 -4.891 1 97.38 9 ALA B N 1
ATOM 2961 C CA . ALA B 1 9 ? -23.562 12.641 -3.951 1 97.38 9 ALA B CA 1
ATOM 2962 C C . ALA B 1 9 ? -23.281 12.203 -2.514 1 97.38 9 ALA B C 1
ATOM 2964 O O . ALA B 1 9 ? -22.953 13.031 -1.661 1 97.38 9 ALA B O 1
ATOM 2965 N N . LEU B 1 10 ? -23.406 10.906 -2.295 1 98.06 10 LEU B N 1
ATOM 2966 C CA . LEU B 1 10 ? -23.297 10.398 -0.932 1 98.06 10 LEU B CA 1
ATOM 2967 C C . LEU B 1 10 ? -21.859 9.992 -0.623 1 98.06 10 LEU B C 1
ATOM 2969 O O . LEU B 1 10 ? -21.406 10.102 0.521 1 98.06 10 LEU B O 1
ATOM 2973 N N . LEU B 1 11 ? -21.141 9.523 -1.562 1 97.69 11 LEU B N 1
ATOM 2974 C CA . LEU B 1 11 ? -19.875 8.844 -1.365 1 97.69 11 LEU B CA 1
ATOM 2975 C C . LEU B 1 11 ? -18.844 9.789 -0.763 1 97.69 11 LEU B C 1
ATOM 2977 O O . LEU B 1 11 ? -18.203 9.461 0.245 1 97.69 11 LEU B O 1
ATOM 2981 N N . ARG B 1 12 ? -18.672 10.953 -1.299 1 94.81 12 ARG B N 1
ATOM 2982 C CA . ARG B 1 12 ? -17.625 11.852 -0.838 1 94.81 12 ARG B CA 1
ATOM 2983 C C . ARG B 1 12 ? -17.859 12.289 0.604 1 94.81 12 ARG B C 1
ATOM 2985 O O . ARG B 1 12 ? -16.984 12.141 1.46 1 94.81 12 ARG B O 1
ATOM 2992 N N . PRO B 1 13 ? -19.109 12.828 0.896 1 97.44 13 PRO B N 1
ATOM 2993 C CA . PRO B 1 13 ? -19.344 13.195 2.293 1 97.44 13 PRO B CA 1
ATOM 2994 C C . PRO B 1 13 ? -19.203 12.016 3.248 1 97.44 13 PRO B C 1
ATOM 2996 O O . PRO B 1 13 ? -18.656 12.172 4.344 1 97.44 13 PRO B O 1
ATOM 2999 N N . LEU B 1 14 ? -19.656 10.898 2.818 1 98.19 14 LEU B N 1
ATOM 3000 C CA . LEU B 1 14 ? -19.578 9.711 3.664 1 98.19 14 LEU B CA 1
ATOM 3001 C C . LEU B 1 14 ? -18.125 9.32 3.908 1 98.19 14 LEU B C 1
ATOM 3003 O O . LEU B 1 14 ? -17.75 8.961 5.027 1 98.19 14 LEU B O 1
ATOM 3007 N N . GLN B 1 15 ? -17.312 9.344 2.918 1 96.94 15 GLN B N 1
ATOM 3008 C CA . GLN B 1 15 ? -15.898 9.023 3.027 1 96.94 15 GLN B CA 1
ATOM 3009 C C . GLN B 1 15 ? -15.195 9.961 3.998 1 96.94 15 GLN B C 1
ATOM 3011 O O . GLN B 1 15 ? -14.453 9.516 4.875 1 96.94 15 GLN B O 1
ATOM 3016 N N . LEU B 1 16 ? -15.383 11.242 3.881 1 95.69 16 LEU B N 1
ATOM 3017 C CA . LEU B 1 16 ? -14.727 12.234 4.715 1 95.69 16 LEU B CA 1
ATOM 3018 C C . LEU B 1 16 ? -15.18 12.117 6.164 1 95.69 16 LEU B C 1
ATOM 3020 O O . LEU B 1 16 ? -14.367 12.172 7.086 1 95.69 16 LEU B O 1
ATOM 3024 N N . VAL B 1 17 ? -16.484 11.93 6.309 1 97.25 17 VAL B N 1
ATOM 3025 C CA . VAL B 1 17 ? -17.047 11.836 7.645 1 97.25 17 VAL B CA 1
ATOM 3026 C C . VAL B 1 17 ? -16.547 10.562 8.328 1 97.25 17 VAL B C 1
ATOM 3028 O O . VAL B 1 17 ? -16.234 10.578 9.523 1 97.25 17 VAL B O 1
ATOM 3031 N N . SER B 1 18 ? -16.469 9.5 7.559 1 96.12 18 SER B N 1
ATOM 3032 C CA . SER B 1 18 ? -15.984 8.234 8.102 1 96.12 18 SER B CA 1
ATOM 3033 C C . SER B 1 18 ? -14.523 8.336 8.516 1 96.12 18 SER B C 1
ATOM 3035 O O . SER B 1 18 ? -14.07 7.609 9.406 1 96.12 18 SER B O 1
ATOM 3037 N N . GLY B 1 19 ? -13.797 9.156 7.875 1 92.69 19 GLY B N 1
ATOM 3038 C CA . GLY B 1 19 ? -12.398 9.359 8.203 1 92.69 19 GLY B CA 1
ATOM 3039 C C . GLY B 1 19 ? -12.188 9.914 9.602 1 92.69 19 GLY B C 1
ATOM 3040 O O . GLY B 1 19 ? -11.141 9.703 10.203 1 92.69 19 GLY B O 1
ATOM 3041 N N . ALA B 1 20 ? -13.141 10.594 10.094 1 92.38 20 ALA B N 1
ATOM 3042 C CA . ALA B 1 20 ? -13.047 11.227 11.406 1 92.38 20 ALA B CA 1
ATOM 3043 C C . ALA B 1 20 ? -13.219 10.211 12.523 1 92.38 20 ALA B C 1
ATOM 3045 O O . ALA B 1 20 ? -12.93 10.492 13.688 1 92.38 20 ALA B O 1
ATOM 3046 N N . LEU B 1 21 ? -13.625 9.023 11.945 1 92.5 21 LEU B N 1
ATOM 3047 C CA . LEU B 1 21 ? -13.859 7.996 12.953 1 92.5 21 LEU B CA 1
ATOM 3048 C C . LEU B 1 21 ? -12.539 7.395 13.422 1 92.5 21 LEU B C 1
ATOM 3050 O O . LEU B 1 21 ? -11.562 7.352 12.664 1 92.5 21 LEU B O 1
ATOM 3054 N N . GLY B 1 22 ? -12.273 7.266 14.609 1 80.5 22 GLY B N 1
ATOM 3055 C CA . GLY B 1 22 ? -11.07 6.668 15.164 1 80.5 22 GLY B CA 1
ATOM 3056 C C . GLY B 1 22 ? -10.93 5.195 14.828 1 80.5 22 GLY B C 1
ATOM 3057 O O . GLY B 1 22 ? -11.789 4.621 14.148 1 80.5 22 GLY B O 1
ATOM 3058 N N . GLY B 1 23 ? -9.742 4.711 15.078 1 76.5 23 GLY B N 1
ATOM 3059 C CA . GLY B 1 23 ? -9.508 3.283 14.938 1 76.5 23 GLY B CA 1
ATOM 3060 C C . GLY B 1 23 ? -10.508 2.436 15.695 1 76.5 23 GLY B C 1
ATOM 3061 O O . GLY B 1 23 ? -11.719 2.562 15.492 1 76.5 23 GLY B O 1
ATOM 3062 N N . ARG B 1 24 ? -10.148 1.801 16.734 1 77.31 24 ARG B N 1
ATOM 3063 C CA . ARG B 1 24 ? -11.039 0.962 17.531 1 77.31 24 ARG B CA 1
ATOM 3064 C C . ARG B 1 24 ? -11.859 1.805 18.5 1 77.31 24 ARG B C 1
ATOM 3066 O O . ARG B 1 24 ? -11.32 2.387 19.438 1 77.31 24 ARG B O 1
ATOM 3073 N N . PRO B 1 25 ? -13.219 1.853 18.219 1 83.31 25 PRO B N 1
ATOM 3074 C CA . PRO B 1 25 ? -14.039 2.748 19.047 1 83.31 25 PRO B CA 1
ATOM 3075 C C . PRO B 1 25 ? -14.195 2.256 20.484 1 83.31 25 PRO B C 1
ATOM 3077 O O . PRO B 1 25 ? -14.289 1.048 20.719 1 83.31 25 PRO B O 1
ATOM 3080 N N . THR B 1 26 ? -14.133 3.193 21.438 1 83.38 26 THR B N 1
ATOM 3081 C CA . THR B 1 26 ? -14.375 2.906 22.859 1 83.38 26 THR B CA 1
ATOM 3082 C C . THR B 1 26 ? -15.836 2.537 23.094 1 83.38 26 THR B C 1
ATOM 3084 O O . THR B 1 26 ? -16.141 1.711 23.953 1 83.38 26 THR B O 1
ATOM 3087 N N . LEU B 1 27 ? -16.734 3.244 22.391 1 91.38 27 LEU B N 1
ATOM 3088 C CA . LEU B 1 27 ? -18.156 2.979 22.391 1 91.38 27 LEU B CA 1
ATOM 3089 C C . LEU B 1 27 ? -18.641 2.541 21.016 1 91.38 27 LEU B C 1
ATOM 3091 O O . LEU B 1 27 ? -18.219 3.104 20 1 91.38 27 LEU B O 1
ATOM 3095 N N . PRO B 1 28 ? -19.469 1.564 21.031 1 93 28 PRO B N 1
ATOM 3096 C CA . PRO B 1 28 ? -19.922 1.042 19.734 1 93 28 PRO B CA 1
ATOM 3097 C C . PRO B 1 28 ? -20.484 2.129 18.828 1 93 28 PRO B C 1
ATOM 3099 O O . PRO B 1 28 ? -20.25 2.105 17.625 1 93 28 PRO B O 1
ATOM 3102 N N . ILE B 1 29 ? -21.109 3.088 19.406 1 96.38 29 ILE B N 1
ATOM 3103 C CA . ILE B 1 29 ? -21.812 4.082 18.609 1 96.38 29 ILE B CA 1
ATOM 3104 C C . ILE B 1 29 ? -20.812 4.992 17.906 1 96.38 29 ILE B C 1
ATOM 3106 O O . ILE B 1 29 ? -21.125 5.641 16.922 1 96.38 29 ILE B O 1
ATOM 3110 N N . LEU B 1 30 ? -19.609 5.051 18.391 1 96.38 30 LEU B N 1
ATOM 3111 C CA . LEU B 1 30 ? -18.578 5.906 17.828 1 96.38 30 LEU B CA 1
ATOM 3112 C C . LEU B 1 30 ? -18.016 5.301 16.531 1 96.38 30 LEU B C 1
ATOM 3114 O O . LEU B 1 30 ? -17.297 5.969 15.789 1 96.38 30 LEU B O 1
ATOM 3118 N N . GLY B 1 31 ? -18.406 4.105 16.25 1 96.81 31 GLY B N 1
ATOM 3119 C CA . GLY B 1 31 ? -18.109 3.496 14.961 1 96.81 31 GLY B CA 1
ATOM 3120 C C . GLY B 1 31 ? -19.188 3.771 13.914 1 96.81 31 GLY B C 1
ATOM 3121 O O . GLY B 1 31 ? -19.031 3.4 12.75 1 96.81 31 GLY B O 1
ATOM 3122 N N . ASN B 1 32 ? -20.188 4.449 14.336 1 97.56 32 ASN B N 1
ATOM 3123 C CA . ASN B 1 32 ? -21.312 4.766 13.461 1 97.56 32 ASN B CA 1
ATOM 3124 C C . ASN B 1 32 ? -21.234 6.195 12.938 1 97.56 32 ASN B C 1
ATOM 3126 O O . ASN B 1 32 ? -20.531 7.027 13.5 1 97.56 32 ASN B O 1
ATOM 3130 N N . VAL B 1 33 ? -21.906 6.418 11.836 1 98.19 33 VAL B N 1
ATOM 3131 C CA . VAL B 1 33 ? -22.172 7.758 11.336 1 98.19 33 VAL B CA 1
ATOM 3132 C C . VAL B 1 33 ? -23.609 8.156 11.695 1 98.19 33 VAL B C 1
ATOM 3134 O O . VAL B 1 33 ? -24.531 7.34 11.594 1 98.19 33 VAL B O 1
ATOM 3137 N N . LEU B 1 34 ? -23.781 9.344 12.195 1 98.44 34 LEU B N 1
ATOM 3138 C CA . LEU B 1 34 ? -25.125 9.883 12.438 1 98.44 34 LEU B CA 1
ATOM 3139 C C . LEU B 1 34 ? -25.719 10.43 11.148 1 98.44 34 LEU B C 1
ATOM 3141 O O . LEU B 1 34 ? -25.109 11.258 10.469 1 98.44 34 LEU B O 1
ATOM 3145 N N . LEU B 1 35 ? -26.859 9.938 10.742 1 98.62 35 LEU B N 1
ATOM 3146 C CA . LEU B 1 35 ? -27.656 10.453 9.633 1 98.62 35 LEU B CA 1
ATOM 3147 C C . LEU B 1 35 ? -28.812 11.305 10.156 1 98.62 35 LEU B C 1
ATOM 3149 O O . LEU B 1 35 ? -29.609 10.844 10.984 1 98.62 35 LEU B O 1
ATOM 3153 N N . ASP B 1 36 ? -28.859 12.484 9.688 1 98.38 36 ASP B N 1
ATOM 3154 C CA . ASP B 1 36 ? -29.922 13.406 10.078 1 98.38 36 ASP B CA 1
ATOM 3155 C C . ASP B 1 36 ? -30.547 14.062 8.852 1 98.38 36 ASP B C 1
ATOM 3157 O O . ASP B 1 36 ? -29.906 14.844 8.156 1 98.38 36 ASP B O 1
ATOM 3161 N N . VAL B 1 37 ? -31.812 13.75 8.547 1 98.44 37 VAL B N 1
ATOM 3162 C CA . VAL B 1 37 ? -32.562 14.367 7.453 1 98.44 37 VAL B CA 1
ATOM 3163 C C . VAL B 1 37 ? -33.531 15.383 8.008 1 98.44 37 VAL B C 1
ATOM 3165 O O . VAL B 1 37 ? -34.375 15.055 8.852 1 98.44 37 VAL B O 1
ATOM 3168 N N . SER B 1 38 ? -33.375 16.562 7.613 1 97.81 38 SER B N 1
ATOM 3169 C CA . SER B 1 38 ? -34.281 17.641 8.023 1 97.81 38 SER B CA 1
ATOM 3170 C C . SER B 1 38 ? -34.5 18.641 6.895 1 97.81 38 SER B C 1
ATOM 3172 O O . SER B 1 38 ? -33.531 19.219 6.387 1 97.81 38 SER B O 1
ATOM 3174 N N . ASN B 1 39 ? -35.719 18.859 6.48 1 96.06 39 ASN B N 1
ATOM 3175 C CA . ASN B 1 39 ? -36.094 19.875 5.5 1 96.06 39 ASN B CA 1
ATOM 3176 C C . ASN B 1 39 ? -35.281 19.734 4.215 1 96.06 39 ASN B C 1
ATOM 3178 O O . ASN B 1 39 ? -34.75 20.734 3.711 1 96.06 39 ASN B O 1
ATOM 3182 N N . GLY B 1 40 ? -35.125 18.547 3.773 1 96.31 40 GLY B N 1
ATOM 3183 C CA . GLY B 1 40 ? -34.5 18.266 2.488 1 96.31 40 GLY B CA 1
ATOM 3184 C C . GLY B 1 40 ? -32.969 18.297 2.541 1 96.31 40 GLY B C 1
ATOM 3185 O O . GLY B 1 40 ? -32.312 18.328 1.502 1 96.31 40 GLY B O 1
ATOM 3186 N N . LEU B 1 41 ? -32.469 18.312 3.705 1 97.88 41 LEU B N 1
ATOM 3187 C CA . LEU B 1 41 ? -31.016 18.312 3.896 1 97.88 41 LEU B CA 1
ATOM 3188 C C . LEU B 1 41 ? -30.578 17.062 4.668 1 97.88 41 LEU B C 1
ATOM 3190 O O . LEU B 1 41 ? -31.125 16.766 5.734 1 97.88 41 LEU B O 1
ATOM 3194 N N . LEU B 1 42 ? -29.672 16.344 4.09 1 98.62 42 LEU B N 1
ATOM 3195 C CA . LEU B 1 42 ? -29.031 15.25 4.805 1 98.62 42 LEU B CA 1
ATOM 3196 C C . LEU B 1 42 ? -27.734 15.719 5.457 1 98.62 42 LEU B C 1
ATOM 3198 O O . LEU B 1 42 ? -26.859 16.266 4.785 1 98.62 42 LEU B O 1
ATOM 3202 N N . SER B 1 43 ? -27.594 15.547 6.723 1 98.44 43 SER B N 1
ATOM 3203 C CA . SER B 1 43 ? -26.344 15.789 7.445 1 98.44 43 SER B CA 1
ATOM 3204 C C . SER B 1 43 ? -25.734 14.484 7.949 1 98.44 43 SER B C 1
ATOM 3206 O O . SER B 1 43 ? -26.406 13.703 8.625 1 98.44 43 SER B O 1
ATOM 3208 N N . LEU B 1 44 ? -24.578 14.211 7.57 1 98.62 44 LEU B N 1
ATOM 3209 C CA . LEU B 1 44 ? -23.781 13.094 8.07 1 98.62 44 LEU B CA 1
ATOM 3210 C C . LEU B 1 44 ? -22.766 13.57 9.102 1 98.62 44 LEU B C 1
ATOM 3212 O O . LEU B 1 44 ? -22.016 14.523 8.852 1 98.62 44 LEU B O 1
ATOM 3216 N N . THR B 1 45 ? -22.688 12.93 10.242 1 98.25 45 THR B N 1
ATOM 3217 C CA . THR B 1 45 ? -21.75 13.344 11.281 1 98.25 45 THR B CA 1
ATOM 3218 C C . THR B 1 45 ? -20.906 12.164 11.75 1 98.25 45 THR B C 1
ATOM 3220 O O . THR B 1 45 ? -21.453 11.086 12.031 1 98.25 45 THR B O 1
ATOM 3223 N N . GLY B 1 46 ? -19.672 12.266 11.734 1 97.12 46 GLY B N 1
ATOM 3224 C CA . GLY B 1 46 ? -18.734 11.344 12.344 1 97.12 46 GLY B CA 1
ATOM 3225 C C . GLY B 1 46 ? -17.844 12 13.375 1 97.12 46 GLY B C 1
ATOM 3226 O O . GLY B 1 46 ? -17.406 13.141 13.195 1 97.12 46 GLY B O 1
ATOM 3227 N N . THR B 1 47 ? -17.578 11.242 14.539 1 96.31 47 THR B N 1
ATOM 3228 C CA . THR B 1 47 ? -16.719 11.812 15.57 1 96.31 47 THR B CA 1
ATOM 3229 C C . THR B 1 47 ? -16.062 10.719 16.406 1 96.31 47 THR B C 1
ATOM 3231 O O . THR B 1 47 ? -16.625 9.625 16.547 1 96.31 47 THR B O 1
ATOM 3234 N N . ASP B 1 48 ? -14.914 10.961 16.875 1 94.94 48 ASP B N 1
ATOM 3235 C CA . ASP B 1 48 ? -14.281 10.117 17.891 1 94.94 48 ASP B CA 1
ATOM 3236 C C . ASP B 1 48 ? -14.156 10.852 19.219 1 94.94 48 ASP B C 1
ATOM 3238 O O . ASP B 1 48 ? -13.328 10.484 20.062 1 94.94 48 ASP B O 1
ATOM 3242 N N . LEU B 1 49 ? -14.875 11.914 19.359 1 93.69 49 LEU B N 1
ATOM 3243 C CA . LEU B 1 49 ? -14.961 12.75 20.547 1 93.69 49 LEU B CA 1
ATOM 3244 C C . LEU B 1 49 ? -13.828 13.773 20.562 1 93.69 49 LEU B C 1
ATOM 3246 O O . LEU B 1 49 ? -13.891 14.758 21.312 1 93.69 49 LEU B O 1
ATOM 3250 N N . GLU B 1 50 ? -12.844 13.672 19.703 1 93.75 50 GLU B N 1
ATOM 3251 C CA . GLU B 1 50 ? -11.773 14.656 19.547 1 93.75 50 GLU B CA 1
ATOM 3252 C C . GLU B 1 50 ? -11.984 15.508 18.297 1 93.75 50 GLU B C 1
ATOM 3254 O O . GLU B 1 50 ? -11.766 16.719 18.328 1 93.75 50 GLU B O 1
ATOM 3259 N N . VAL B 1 51 ? -12.344 14.797 17.281 1 95.75 51 VAL B N 1
ATOM 3260 C CA . VAL B 1 51 ? -12.633 15.438 16 1 95.75 51 VAL B CA 1
ATOM 3261 C C . VAL B 1 51 ? -14.055 15.094 15.562 1 95.75 51 VAL B C 1
ATOM 3263 O O . VAL B 1 51 ? -14.539 13.992 15.82 1 95.75 51 VAL B O 1
ATOM 3266 N N . GLU B 1 52 ? -14.688 16.016 14.984 1 96.88 52 GLU B N 1
ATOM 3267 C CA . GLU B 1 52 ? -16 15.82 14.383 1 96.88 52 GLU B CA 1
ATOM 3268 C C . GLU B 1 52 ? -16.031 16.344 12.953 1 96.88 52 GLU B C 1
ATOM 3270 O O . GLU B 1 52 ? -15.516 17.422 12.664 1 96.88 52 GLU B O 1
ATOM 3275 N N . MET B 1 53 ? -16.562 15.617 12.062 1 97.31 53 MET B N 1
ATOM 3276 C CA . MET B 1 53 ? -16.797 16 10.672 1 97.31 53 MET B CA 1
ATOM 3277 C C . MET B 1 53 ? -18.266 15.906 10.312 1 97.31 53 MET B C 1
ATOM 3279 O O . MET B 1 53 ? -18.922 14.898 10.602 1 97.31 53 MET B O 1
ATOM 3283 N N . ILE B 1 54 ? -18.797 16.984 9.781 1 97.81 54 ILE B N 1
ATOM 3284 C CA . ILE B 1 54 ? -20.172 16.984 9.297 1 97.81 54 ILE B CA 1
ATOM 3285 C C . ILE B 1 54 ? -20.203 17.234 7.789 1 97.81 54 ILE B C 1
ATOM 3287 O O . ILE B 1 54 ? -19.578 18.188 7.305 1 97.81 54 ILE B O 1
ATOM 3291 N N . GLY B 1 55 ? -20.75 16.359 7.082 1 97.94 55 GLY B N 1
ATOM 3292 C CA . GLY B 1 55 ? -21.031 16.547 5.672 1 97.94 55 GLY B CA 1
ATOM 3293 C C . GLY B 1 55 ? -22.516 16.781 5.398 1 97.94 55 GLY B C 1
ATOM 3294 O O . GLY B 1 55 ? -23.375 16.125 6 1 97.94 55 GLY B O 1
ATOM 3295 N N . GLN B 1 56 ? -22.781 17.766 4.535 1 98 56 GLN B N 1
ATOM 3296 C CA . GLN B 1 56 ? -24.172 18.094 4.23 1 98 56 GLN B CA 1
ATOM 3297 C C . GLN B 1 56 ? -24.453 17.953 2.738 1 98 56 GLN B C 1
ATOM 3299 O O . GLN B 1 56 ? -23.656 18.375 1.903 1 98 56 GLN B O 1
ATOM 3304 N N . VAL B 1 57 ? -25.562 17.359 2.465 1 97.81 57 VAL B N 1
ATOM 3305 C CA . VAL B 1 57 ? -25.969 17.141 1.082 1 97.81 57 VAL B CA 1
ATOM 3306 C C . VAL B 1 57 ? -27.438 17.531 0.908 1 97.81 57 VAL B C 1
ATOM 3308 O O . VAL B 1 57 ? -28.312 17 1.604 1 97.81 57 VAL B O 1
ATOM 3311 N N . TYR B 1 58 ? -27.688 18.422 -0.041 1 97.31 58 TYR B N 1
ATOM 3312 C CA . TYR B 1 58 ? -29.078 18.734 -0.367 1 97.31 58 TYR B CA 1
ATOM 3313 C C . TYR B 1 58 ? -29.719 17.609 -1.17 1 97.31 58 TYR B C 1
ATOM 3315 O O . TYR B 1 58 ? -29.125 17.109 -2.135 1 97.31 58 TYR B O 1
ATOM 3323 N N . LEU B 1 59 ? -30.891 17.266 -0.715 1 97.31 59 LEU B N 1
ATOM 3324 C CA . LEU B 1 59 ? -31.609 16.172 -1.374 1 97.31 59 LEU B CA 1
ATOM 3325 C C . LEU B 1 59 ? -32.469 16.703 -2.504 1 97.31 59 LEU B C 1
ATOM 3327 O O . LEU B 1 59 ? -33.156 17.719 -2.346 1 97.31 59 LEU B O 1
ATOM 3331 N N . ASN B 1 60 ? -32.406 16.125 -3.639 1 92.06 60 ASN B N 1
ATOM 3332 C CA . ASN B 1 60 ? -33.188 16.547 -4.805 1 92.06 60 ASN B CA 1
ATOM 3333 C C . ASN B 1 60 ? -34.562 15.906 -4.836 1 92.06 60 ASN B C 1
ATOM 3335 O O . ASN B 1 60 ? -35.406 16.266 -5.656 1 92.06 60 ASN B O 1
ATOM 3339 N N . SER B 1 61 ? -34.812 14.984 -4.039 1 90.81 61 SER B N 1
ATOM 3340 C CA . SER B 1 61 ? -36.094 14.273 -4.016 1 90.81 61 SER B CA 1
ATOM 3341 C C . SER B 1 61 ? -36.781 14.422 -2.67 1 90.81 61 SER B C 1
ATOM 3343 O O . SER B 1 61 ? -36.188 14.906 -1.706 1 90.81 61 SER B O 1
ATOM 3345 N N . ASP B 1 62 ? -38.062 14.094 -2.678 1 91.88 62 ASP B N 1
ATOM 3346 C CA . ASP B 1 62 ? -38.812 14.125 -1.429 1 91.88 62 ASP B CA 1
ATOM 3347 C C . ASP B 1 62 ? -38.188 13.219 -0.381 1 91.88 62 ASP B C 1
ATOM 3349 O O . ASP B 1 62 ? -37.688 12.133 -0.706 1 91.88 62 ASP B O 1
ATOM 3353 N N . SER B 1 63 ? -38.125 13.695 0.849 1 96.69 63 SER B N 1
ATOM 3354 C CA . SER B 1 63 ? -37.531 12.961 1.962 1 96.69 63 SER B CA 1
ATOM 3355 C C . SER B 1 63 ? -38.406 13.078 3.221 1 96.69 63 SER B C 1
ATOM 3357 O O . SER B 1 63 ? -39.25 13.953 3.314 1 96.69 63 SER B O 1
ATOM 3359 N N . GLN B 1 64 ? -38.312 12.148 4.07 1 97.94 64 GLN B N 1
ATOM 3360 C CA . GLN B 1 64 ? -38.938 12.18 5.391 1 97.94 64 GLN B CA 1
ATOM 3361 C C . GLN B 1 64 ? -37.906 12.453 6.48 1 97.94 64 GLN B C 1
ATOM 3363 O O . GLN B 1 64 ? -36.906 11.742 6.59 1 97.94 64 GLN B O 1
ATOM 3368 N N . ASP B 1 65 ? -38.188 13.406 7.27 1 98.19 65 ASP B N 1
ATOM 3369 C CA . ASP B 1 65 ? -37.281 13.82 8.32 1 98.19 65 ASP B CA 1
ATOM 3370 C C . ASP B 1 65 ? -37.094 12.711 9.359 1 98.19 65 ASP B C 1
ATOM 3372 O O . ASP B 1 65 ? -38 11.953 9.633 1 98.19 65 ASP B O 1
ATOM 3376 N N . GLY B 1 66 ? -35.875 12.641 9.914 1 97.81 66 GLY B N 1
ATOM 3377 C CA . GLY B 1 66 ? -35.531 11.68 10.945 1 97.81 66 GLY B CA 1
ATOM 3378 C C . GLY B 1 66 ? -34.031 11.523 11.141 1 97.81 66 GLY B C 1
ATOM 3379 O O . GLY B 1 66 ? -33.219 12.078 10.383 1 97.81 66 GLY B O 1
ATOM 3380 N N . ARG B 1 67 ? -33.688 10.797 12.242 1 98 67 ARG B N 1
ATOM 3381 C CA . ARG B 1 67 ? -32.281 10.602 12.586 1 98 67 ARG B CA 1
ATOM 3382 C C . ARG B 1 67 ? -32 9.148 12.945 1 98 67 ARG B C 1
ATOM 3384 O O . ARG B 1 67 ? -32.844 8.477 13.531 1 98 67 ARG B O 1
ATOM 3391 N N . THR B 1 68 ? -30.875 8.695 12.656 1 98.19 68 THR B N 1
ATOM 3392 C CA . THR B 1 68 ? -30.406 7.363 13.039 1 98.19 68 THR B CA 1
ATOM 3393 C C . THR B 1 68 ? -28.891 7.258 12.922 1 98.19 68 THR B C 1
ATOM 3395 O O . THR B 1 68 ? -28.234 8.211 12.492 1 98.19 68 THR B O 1
ATOM 3398 N N . THR B 1 69 ? -28.281 6.195 13.406 1 98.19 69 THR B N 1
ATOM 3399 C CA . THR B 1 69 ? -26.859 5.922 13.219 1 98.19 69 THR B CA 1
ATOM 3400 C C . THR B 1 69 ? -26.656 4.559 12.57 1 98.19 69 THR B C 1
ATOM 3402 O O . THR B 1 69 ? -27.484 3.654 12.734 1 98.19 69 THR B O 1
ATOM 3405 N N . VAL B 1 70 ? -25.688 4.477 11.789 1 98.06 70 VAL B N 1
ATOM 3406 C CA . VAL B 1 70 ? -25.391 3.219 11.117 1 98.06 70 VAL B CA 1
ATOM 3407 C C . VAL B 1 70 ? -23.891 3 11.062 1 98.06 70 VAL B C 1
ATOM 3409 O O . VAL B 1 70 ? -23.109 3.959 11.078 1 98.06 70 VAL B O 1
ATOM 3412 N N . PRO B 1 71 ? -23.422 1.729 11.07 1 97.19 71 PRO B N 1
ATOM 3413 C CA . PRO B 1 71 ? -21.984 1.494 10.961 1 97.19 71 PRO B CA 1
ATOM 3414 C C . PRO B 1 71 ? -21.359 2.176 9.742 1 97.19 71 PRO B C 1
ATOM 3416 O O . PRO B 1 71 ? -21.719 1.865 8.609 1 97.19 71 PRO B O 1
ATOM 3419 N N . ALA B 1 72 ? -20.406 2.996 9.992 1 97.75 72 ALA B N 1
ATOM 3420 C CA . ALA B 1 72 ? -19.859 3.877 8.961 1 97.75 72 ALA B CA 1
ATOM 3421 C C . ALA B 1 72 ? -19.141 3.078 7.879 1 97.75 72 ALA B C 1
ATOM 3423 O O . ALA B 1 72 ? -19.391 3.281 6.688 1 97.75 72 ALA B O 1
ATOM 3424 N N . ARG B 1 73 ? -18.312 2.227 8.266 1 96.38 73 ARG B N 1
ATOM 3425 C CA . ARG B 1 73 ? -17.5 1.471 7.316 1 96.38 73 ARG B CA 1
ATOM 3426 C C . ARG B 1 73 ? -18.375 0.6 6.418 1 96.38 73 ARG B C 1
ATOM 3428 O O . ARG B 1 73 ? -18.141 0.514 5.211 1 96.38 73 ARG B O 1
ATOM 3435 N N . LYS B 1 74 ? -19.344 -0.069 6.996 1 97.88 74 LYS B N 1
ATOM 3436 C CA . LYS B 1 74 ? -20.234 -0.921 6.211 1 97.88 74 LYS B CA 1
ATOM 3437 C C . LYS B 1 74 ? -21.031 -0.101 5.195 1 97.88 74 LYS B C 1
ATOM 3439 O O . LYS B 1 74 ? -21.156 -0.491 4.035 1 97.88 74 LYS B O 1
ATOM 3444 N N . LEU B 1 75 ? -21.578 1.005 5.66 1 98.62 75 LEU B N 1
ATOM 3445 C CA . LEU B 1 75 ? -22.312 1.862 4.742 1 98.62 75 LEU B CA 1
ATOM 3446 C C . LEU B 1 75 ? -21.406 2.348 3.607 1 98.62 75 LEU B C 1
ATOM 3448 O O . LEU B 1 75 ? -21.812 2.344 2.443 1 98.62 75 LEU B O 1
ATOM 3452 N N . LEU B 1 76 ? -20.266 2.779 3.971 1 98.38 76 LEU B N 1
ATOM 3453 C CA . LEU B 1 76 ? -19.312 3.256 2.979 1 98.38 76 LEU B CA 1
ATOM 3454 C C . LEU B 1 76 ? -18.984 2.16 1.971 1 98.38 76 LEU B C 1
ATOM 3456 O O . LEU B 1 76 ? -19 2.398 0.76 1 98.38 76 LEU B O 1
ATOM 3460 N N . ASP B 1 77 ? -18.672 1.031 2.438 1 98.12 77 ASP B N 1
ATOM 3461 C CA . ASP B 1 77 ? -18.344 -0.086 1.561 1 98.12 77 ASP B CA 1
ATOM 3462 C C . ASP B 1 77 ? -19.5 -0.417 0.625 1 98.12 77 ASP B C 1
ATOM 3464 O O . ASP B 1 77 ? -19.281 -0.739 -0.546 1 98.12 77 ASP B O 1
ATOM 3468 N N . ILE B 1 78 ? -20.688 -0.453 1.172 1 98.62 78 ILE B N 1
ATOM 3469 C CA . ILE B 1 78 ? -21.875 -0.704 0.357 1 98.62 78 ILE B CA 1
ATOM 3470 C C . ILE B 1 78 ? -21.953 0.32 -0.772 1 98.62 78 ILE B C 1
ATOM 3472 O O . ILE B 1 78 ? -22.094 -0.045 -1.941 1 98.62 78 ILE B O 1
ATOM 3476 N N . CYS B 1 79 ? -21.828 1.548 -0.407 1 98.38 79 CYS B N 1
ATOM 3477 C CA . CYS B 1 79 ? -21.922 2.604 -1.408 1 98.38 79 CYS B CA 1
ATOM 3478 C C . CYS B 1 79 ? -20.812 2.471 -2.445 1 98.38 79 CYS B C 1
ATOM 3480 O O . CYS B 1 79 ? -21.047 2.645 -3.643 1 98.38 79 CYS B O 1
ATOM 3482 N N . ARG B 1 80 ? -19.625 2.199 -2.053 1 97.81 80 ARG B N 1
ATOM 3483 C CA . ARG B 1 80 ? -18.5 2.016 -2.959 1 97.81 80 ARG B CA 1
ATOM 3484 C C . ARG B 1 80 ? -18.734 0.841 -3.902 1 97.81 80 ARG B C 1
ATOM 3486 O O . ARG B 1 80 ? -18.266 0.85 -5.043 1 97.81 80 ARG B O 1
ATOM 3493 N N . GLY B 1 81 ? -19.391 -0.121 -3.389 1 97.56 81 GLY B N 1
ATOM 3494 C CA . GLY B 1 81 ? -19.594 -1.347 -4.141 1 97.56 81 GLY B CA 1
ATOM 3495 C C . GLY B 1 81 ? -20.703 -1.23 -5.176 1 97.56 81 GLY B C 1
ATOM 3496 O O . GLY B 1 81 ? -20.828 -2.092 -6.047 1 97.56 81 GLY B O 1
ATOM 3497 N N . LEU B 1 82 ? -21.469 -0.199 -5.137 1 98.06 82 LEU B N 1
ATOM 3498 C CA . LEU B 1 82 ? -22.562 -0.003 -6.078 1 98.06 82 LEU B CA 1
ATOM 3499 C C . LEU B 1 82 ? -22.047 0.534 -7.41 1 98.06 82 LEU B C 1
ATOM 3501 O O . LEU B 1 82 ? -21 1.164 -7.461 1 98.06 82 LEU B O 1
ATOM 3505 N N . PRO B 1 83 ? -22.75 0.269 -8.453 1 95.69 83 PRO B N 1
ATOM 3506 C CA . PRO B 1 83 ? -22.328 0.788 -9.75 1 95.69 83 PRO B CA 1
ATOM 3507 C C . PRO B 1 83 ? -22.344 2.312 -9.812 1 95.69 83 PRO B C 1
ATOM 3509 O O . PRO B 1 83 ? -23.094 2.957 -9.078 1 95.69 83 PRO B O 1
ATOM 3512 N N . GLU B 1 84 ? -21.594 2.75 -10.727 1 95.62 84 GLU B N 1
ATOM 3513 C CA . GLU B 1 84 ? -21.594 4.191 -10.977 1 95.62 84 GLU B CA 1
ATOM 3514 C C . GLU B 1 84 ? -22.969 4.676 -11.414 1 95.62 84 GLU B C 1
ATOM 3516 O O . GLU B 1 84 ? -23.641 4.02 -12.219 1 95.62 84 GLU B O 1
ATOM 3521 N N . GLY B 1 85 ? -23.391 5.797 -10.875 1 95.94 85 GLY B N 1
ATOM 3522 C CA . GLY B 1 85 ? -24.656 6.402 -11.258 1 95.94 85 GLY B CA 1
ATOM 3523 C C . GLY B 1 85 ? -25.859 5.801 -10.539 1 95.94 85 GLY B C 1
ATOM 3524 O O . GLY B 1 85 ? -27 6.195 -10.781 1 95.94 85 GLY B O 1
ATOM 3525 N N . ALA B 1 86 ? -25.625 4.926 -9.602 1 97.5 86 ALA B N 1
ATOM 3526 C CA . ALA B 1 86 ? -26.703 4.238 -8.914 1 97.5 86 ALA B CA 1
ATOM 3527 C C . ALA B 1 86 ? -27.469 5.195 -7.996 1 97.5 86 ALA B C 1
ATOM 3529 O O . ALA B 1 86 ? -26.875 6.062 -7.359 1 97.5 86 ALA B O 1
ATOM 3530 N N . ASP B 1 87 ? -28.766 5.012 -7.957 1 97.81 87 ASP B N 1
ATOM 3531 C CA . ASP B 1 87 ? -29.609 5.684 -6.965 1 97.81 87 ASP B CA 1
ATOM 3532 C C . ASP B 1 87 ? -29.75 4.84 -5.699 1 97.81 87 ASP B C 1
ATOM 3534 O O . ASP B 1 87 ? -29.891 3.619 -5.77 1 97.81 87 ASP B O 1
ATOM 3538 N N . ILE B 1 88 ? -29.75 5.5 -4.598 1 98.44 88 ILE B N 1
ATOM 3539 C CA . ILE B 1 88 ? -29.828 4.824 -3.307 1 98.44 88 ILE B CA 1
ATOM 3540 C C . ILE B 1 88 ? -31.047 5.324 -2.535 1 98.44 88 ILE B C 1
ATOM 3542 O O . ILE B 1 88 ? -31.25 6.531 -2.393 1 98.44 88 ILE B O 1
ATOM 3546 N N . ARG B 1 89 ? -31.828 4.426 -2.092 1 98.38 89 ARG B N 1
ATOM 3547 C CA . ARG B 1 89 ? -32.938 4.738 -1.201 1 98.38 89 ARG B CA 1
ATOM 3548 C C . ARG B 1 89 ? -32.656 4.242 0.215 1 98.38 89 ARG B C 1
ATOM 3550 O O . ARG B 1 89 ? -32.344 3.072 0.417 1 98.38 89 ARG B O 1
ATOM 3557 N N . LEU B 1 90 ? -32.781 5.086 1.188 1 98.56 90 LEU B N 1
ATOM 3558 C CA . LEU B 1 90 ? -32.594 4.77 2.6 1 98.56 90 LEU B CA 1
ATOM 3559 C C . LEU B 1 90 ? -33.875 4.941 3.375 1 98.56 90 LEU B C 1
ATOM 3561 O O . LEU B 1 90 ? -34.531 5.984 3.277 1 98.56 90 LEU B O 1
ATOM 3565 N N . ASN B 1 91 ? -34.188 3.891 4.047 1 98.06 91 ASN B N 1
ATOM 3566 C CA . ASN B 1 91 ? -35.406 3.91 4.852 1 98.06 91 ASN B CA 1
ATOM 3567 C C . ASN B 1 91 ? -35.188 3.289 6.227 1 98.06 91 ASN B C 1
ATOM 3569 O O . ASN B 1 91 ? -34.688 2.164 6.328 1 98.06 91 ASN B O 1
ATOM 3573 N N . THR B 1 92 ? -35.562 4.023 7.262 1 97.88 92 THR B N 1
ATOM 3574 C CA . THR B 1 92 ? -35.438 3.469 8.609 1 97.88 92 THR B CA 1
ATOM 3575 C C . THR B 1 92 ? -36.719 2.697 8.977 1 97.88 92 THR B C 1
ATOM 3577 O O . THR B 1 92 ? -37.812 3.195 8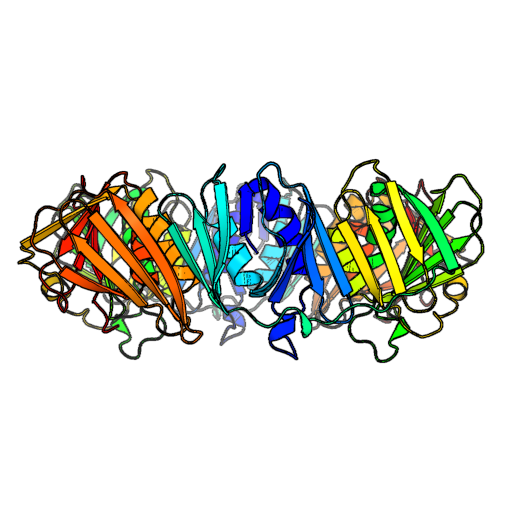.797 1 97.88 92 THR B O 1
ATOM 3580 N N . GLU B 1 93 ? -36.531 1.478 9.406 1 95.81 93 GLU B N 1
ATOM 3581 C CA . GLU B 1 93 ? -37.594 0.628 9.945 1 95.81 93 GLU B CA 1
ATOM 3582 C C . GLU B 1 93 ? -37.219 0.072 11.312 1 95.81 93 GLU B C 1
ATOM 3584 O O . GLU B 1 93 ? -36.438 -0.883 11.406 1 95.81 93 GLU B O 1
ATOM 3589 N N . GLY B 1 94 ? -37.812 0.662 12.359 1 92.81 94 GLY B N 1
ATOM 3590 C CA . GLY B 1 94 ? -37.406 0.26 13.695 1 92.81 94 GLY B CA 1
ATOM 3591 C C . GLY B 1 94 ? -35.938 0.546 13.977 1 92.81 94 GLY B C 1
ATOM 3592 O O . GLY B 1 94 ? -35.5 1.687 13.852 1 92.81 94 GLY B O 1
ATOM 3593 N N . GLU B 1 95 ? -35.219 -0.509 14.336 1 95.06 95 GLU B N 1
ATOM 3594 C CA . GLU B 1 95 ? -33.812 -0.368 14.664 1 95.06 95 GLU B CA 1
ATOM 3595 C C . GLU B 1 95 ? -32.938 -0.799 13.492 1 95.06 95 GLU B C 1
ATOM 3597 O O . GLU B 1 95 ? -31.828 -1.316 13.695 1 95.06 95 GLU B O 1
ATOM 3602 N N . ARG B 1 96 ? -33.5 -0.606 12.289 1 97.69 96 ARG B N 1
ATOM 3603 C CA . ARG B 1 96 ? -32.781 -1.001 11.094 1 97.69 96 ARG B CA 1
ATOM 3604 C C . ARG B 1 96 ? -32.812 0.094 10.039 1 97.69 96 ARG B C 1
ATOM 3606 O O . ARG B 1 96 ? -33.781 0.843 9.953 1 97.69 96 ARG B O 1
ATOM 3613 N N . LEU B 1 97 ? -31.75 0.2 9.352 1 98.56 97 LEU B N 1
ATOM 3614 C CA . LEU B 1 97 ? -31.734 1.007 8.141 1 98.56 97 LEU B CA 1
ATOM 3615 C C . LEU B 1 97 ? -31.734 0.121 6.898 1 98.56 97 LEU B C 1
ATOM 3617 O O . LEU B 1 97 ? -30.844 -0.703 6.711 1 98.56 97 LEU B O 1
ATOM 3621 N N . ILE B 1 98 ? -32.719 0.29 6.102 1 98.75 98 ILE B N 1
ATOM 3622 C CA . ILE B 1 98 ? -32.844 -0.457 4.852 1 98.75 98 ILE B CA 1
ATOM 3623 C C . ILE B 1 98 ? -32.281 0.37 3.701 1 98.75 98 ILE B C 1
ATOM 3625 O O . ILE B 1 98 ? -32.656 1.531 3.52 1 98.75 98 ILE B O 1
ATOM 3629 N N . ILE B 1 99 ? -31.391 -0.181 2.994 1 98.81 99 ILE B N 1
ATOM 3630 C CA . ILE B 1 99 ? -30.75 0.446 1.838 1 98.81 99 ILE B CA 1
ATOM 3631 C C . ILE B 1 99 ? -31.125 -0.316 0.569 1 98.81 99 ILE B C 1
ATOM 3633 O O . ILE B 1 99 ? -30.906 -1.526 0.477 1 98.81 99 ILE B O 1
ATOM 3637 N N . ARG B 1 100 ? -31.672 0.389 -0.384 1 98.69 100 ARG B N 1
ATOM 3638 C CA . ARG B 1 100 ? -32.031 -0.23 -1.651 1 98.69 100 ARG B CA 1
ATOM 3639 C C . ARG B 1 100 ? -31.391 0.49 -2.826 1 98.69 100 ARG B C 1
ATOM 3641 O O . ARG B 1 100 ? -31.312 1.721 -2.842 1 98.69 100 ARG B O 1
ATOM 3648 N N . SER B 1 101 ? -30.953 -0.211 -3.744 1 98.5 101 SER B N 1
ATOM 3649 C CA . SER B 1 101 ? -30.391 0.283 -4.996 1 98.5 101 SER B CA 1
ATOM 3650 C C . SER B 1 101 ? -30.5 -0.756 -6.105 1 98.5 101 SER B C 1
ATOM 3652 O O . SER B 1 101 ? -29.859 -1.805 -6.055 1 98.5 101 SER B O 1
ATOM 3654 N N . GLY B 1 102 ? -31.281 -0.409 -7.168 1 96.75 102 GLY B N 1
ATOM 3655 C CA . GLY B 1 102 ? -31.547 -1.431 -8.172 1 96.75 102 GLY B CA 1
ATOM 3656 C C . GLY B 1 102 ? -32.125 -2.699 -7.59 1 96.75 102 GLY B C 1
ATOM 3657 O O . GLY B 1 102 ? -33.188 -2.662 -6.949 1 96.75 102 GLY B O 1
ATOM 3658 N N . ARG B 1 103 ? -31.391 -3.801 -7.754 1 96.5 103 ARG B N 1
ATOM 3659 C CA . ARG B 1 103 ? -31.891 -5.082 -7.266 1 96.5 103 ARG B CA 1
ATOM 3660 C C . ARG B 1 103 ? -31.125 -5.523 -6.02 1 96.5 103 ARG B C 1
ATOM 3662 O O . ARG B 1 103 ? -31.172 -6.695 -5.641 1 96.5 103 ARG B O 1
ATOM 3669 N N . SER B 1 104 ? -30.484 -4.645 -5.414 1 98.12 104 SER B N 1
ATOM 3670 C CA . SER B 1 104 ? -29.766 -4.891 -4.168 1 98.12 104 SER B CA 1
ATOM 3671 C C . SER B 1 104 ? -30.516 -4.336 -2.971 1 98.12 104 SER B C 1
ATOM 3673 O O . SER B 1 104 ? -31.156 -3.283 -3.066 1 98.12 104 SER B O 1
ATOM 3675 N N . ARG B 1 105 ? -30.438 -5.023 -1.938 1 98.69 105 ARG B N 1
ATOM 3676 C CA . ARG B 1 105 ? -31.047 -4.586 -0.685 1 98.69 105 ARG B CA 1
ATOM 3677 C C . ARG B 1 105 ? -30.141 -4.906 0.502 1 98.69 105 ARG B C 1
ATOM 3679 O O . ARG B 1 105 ? -29.609 -6.012 0.605 1 98.69 105 ARG B O 1
ATOM 3686 N N . PHE B 1 106 ? -30 -4 1.419 1 98.88 106 PHE B N 1
ATOM 3687 C CA . PHE B 1 106 ? -29.203 -4.176 2.629 1 98.88 106 PHE B CA 1
ATOM 3688 C C . PHE B 1 106 ? -29.984 -3.746 3.861 1 98.88 106 PHE B C 1
ATOM 3690 O O . PHE B 1 106 ? -30.781 -2.795 3.803 1 98.88 106 PHE B O 1
ATOM 3697 N N . ASN B 1 107 ? -29.797 -4.469 4.809 1 98.19 107 ASN B N 1
ATOM 3698 C CA . ASN B 1 107 ? -30.359 -4.176 6.125 1 98.19 107 ASN B CA 1
ATOM 3699 C C . ASN B 1 107 ? -29.25 -4.02 7.172 1 98.19 107 ASN B C 1
ATOM 3701 O O . ASN B 1 107 ? -28.562 -4.984 7.508 1 98.19 107 ASN B O 1
ATOM 3705 N N . LEU B 1 108 ? -29.094 -2.811 7.742 1 98.62 108 LEU B N 1
ATOM 3706 C CA . LEU B 1 108 ? -28.047 -2.537 8.727 1 98.62 108 LEU B CA 1
ATOM 3707 C C . LEU B 1 108 ? -28.656 -2.256 10.094 1 98.62 108 LEU B C 1
ATOM 3709 O O . LEU B 1 108 ? -29.719 -1.645 10.195 1 98.62 108 LEU B O 1
ATOM 3713 N N . SER B 1 109 ? -27.953 -2.676 11.109 1 97.75 109 SER B N 1
ATOM 3714 C CA . SER B 1 109 ? -28.375 -2.336 12.469 1 97.75 109 SER B CA 1
ATOM 3715 C C . SER B 1 109 ? -28.078 -0.875 12.789 1 97.75 109 SER B C 1
ATOM 3717 O O . SER B 1 109 ? -27.094 -0.315 12.305 1 97.75 109 SER B O 1
ATOM 3719 N N . THR B 1 110 ? -28.984 -0.302 13.547 1 98 110 THR B N 1
ATOM 3720 C CA . THR B 1 110 ? -28.797 1.094 13.93 1 98 110 THR B CA 1
ATOM 3721 C C . THR B 1 110 ? -28.672 1.229 15.445 1 98 110 THR B C 1
ATOM 3723 O O . THR B 1 110 ? -28.922 0.275 16.188 1 98 110 THR B O 1
ATOM 3726 N N . LEU B 1 111 ? -28.156 2.248 15.945 1 97.19 111 LEU B N 1
ATOM 3727 C CA . LEU B 1 111 ? -28.188 2.697 17.328 1 97.19 111 LEU B CA 1
ATOM 3728 C C . LEU B 1 111 ? -28.922 4.027 17.469 1 97.19 111 LEU B C 1
ATOM 3730 O O . LEU B 1 111 ? -28.953 4.812 16.516 1 97.19 111 LEU B O 1
ATOM 3734 N N . PRO B 1 112 ? -29.484 4.273 18.594 1 97 112 PRO B N 1
ATOM 3735 C CA . PRO B 1 112 ? -30.297 5.488 18.75 1 97 112 PRO B CA 1
ATOM 3736 C C . PRO B 1 112 ? -29.469 6.762 18.531 1 97 112 PRO B C 1
ATOM 3738 O O . PRO B 1 112 ? -28.422 6.934 19.156 1 97 112 PRO B O 1
ATOM 3741 N N . ALA B 1 113 ? -30.016 7.625 17.703 1 97.31 113 ALA B N 1
ATOM 3742 C CA . ALA B 1 113 ? -29.359 8.891 17.391 1 97.31 113 ALA B CA 1
ATOM 3743 C C . ALA B 1 113 ? -29.203 9.742 18.656 1 97.31 113 ALA B C 1
ATOM 3745 O O . ALA B 1 113 ? -28.266 10.547 18.75 1 97.31 113 ALA B O 1
ATOM 3746 N N . THR B 1 114 ? -30.031 9.586 19.594 1 96.5 114 THR B N 1
ATOM 3747 C CA . THR B 1 114 ? -30.047 10.383 20.812 1 96.5 114 THR B CA 1
ATOM 3748 C C . THR B 1 114 ? -28.797 10.117 21.656 1 96.5 114 THR B C 1
ATOM 3750 O O . THR B 1 114 ? -28.438 10.922 22.516 1 96.5 114 THR B O 1
ATOM 3753 N N . GLU B 1 115 ? -28.203 8.984 21.391 1 95.75 115 GLU B N 1
ATOM 3754 C CA . GLU B 1 115 ? -27.031 8.609 22.172 1 95.75 115 GLU B CA 1
ATOM 3755 C C . GLU B 1 115 ? -25.75 9.094 21.5 1 95.75 115 GLU B C 1
ATOM 3757 O O . GLU B 1 115 ? -24.656 8.93 22.031 1 95.75 115 GLU B O 1
ATOM 3762 N N . TYR B 1 116 ? -25.922 9.602 20.328 1 96.69 116 TYR B N 1
ATOM 3763 C CA . TYR B 1 116 ? -24.734 10.062 19.609 1 96.69 116 TYR B CA 1
ATOM 3764 C C . TYR B 1 116 ? -24.172 11.328 20.25 1 96.69 116 TYR B C 1
ATOM 3766 O O . TYR B 1 116 ? -24.906 12.258 20.562 1 96.69 116 TYR B O 1
ATOM 3774 N N . PRO B 1 117 ? -22.875 11.336 20.422 1 93.81 117 PRO B N 1
ATOM 3775 C CA . PRO B 1 117 ? -22.297 12.492 21.125 1 93.81 117 PRO B CA 1
ATOM 3776 C C . PRO B 1 117 ? -22.391 13.781 20.312 1 93.81 117 PRO B C 1
ATOM 3778 O O . PRO B 1 117 ? -22.359 13.734 19.078 1 93.81 117 PRO B O 1
ATOM 3781 N N . ASN B 1 118 ? -22.594 14.773 20.953 1 86.19 118 ASN B N 1
ATOM 3782 C CA . ASN B 1 118 ? -22.641 16.094 20.312 1 86.19 118 ASN B CA 1
ATOM 3783 C C . ASN B 1 118 ? -21.578 17.031 20.875 1 86.19 118 ASN B C 1
ATOM 3785 O O . ASN B 1 118 ? -21.297 17 22.062 1 86.19 118 ASN B O 1
ATOM 3789 N N . ILE B 1 119 ? -20.953 17.719 19.891 1 82.94 119 ILE B N 1
ATOM 3790 C CA . ILE B 1 119 ? -20.016 18.75 20.328 1 82.94 119 ILE B CA 1
ATOM 3791 C C . ILE B 1 119 ? -20.781 19.938 20.906 1 82.94 119 ILE B C 1
ATOM 3793 O O . ILE B 1 119 ? -21.734 20.422 20.281 1 82.94 119 ILE B O 1
ATOM 3797 N N . GLU B 1 120 ? -20.453 20.297 22.078 1 81.62 120 GLU B N 1
ATOM 3798 C CA . GLU B 1 120 ? -21.094 21.406 22.766 1 81.62 120 GLU B CA 1
ATOM 3799 C C . GLU B 1 120 ? -20.891 22.719 22 1 81.62 120 GLU B C 1
ATOM 3801 O O . GLU B 1 120 ? -19.875 22.891 21.312 1 81.62 120 GLU B O 1
ATOM 3806 N N . ASP B 1 121 ? -21.891 23.422 22.109 1 86.38 121 ASP B N 1
ATOM 3807 C CA . ASP B 1 121 ? -21.766 24.75 21.516 1 86.38 121 ASP B CA 1
ATOM 3808 C C . ASP B 1 121 ? -20.672 25.562 22.188 1 86.38 121 ASP B C 1
ATOM 3810 O O . ASP B 1 121 ? -20.453 25.422 23.406 1 86.38 121 ASP B O 1
ATOM 3814 N N . TRP B 1 122 ? -20.031 26.297 21.438 1 90.38 122 TRP B N 1
ATOM 3815 C CA . TRP B 1 122 ? -18.938 27.125 21.938 1 90.38 122 TRP B CA 1
ATOM 3816 C C . TRP B 1 122 ? -18.828 28.422 21.156 1 90.38 122 TRP B C 1
ATOM 3818 O O . TRP B 1 122 ? -19.484 28.578 20.125 1 90.38 122 TRP B O 1
ATOM 3828 N N . GLU B 1 123 ? -18.156 29.281 21.719 1 93.69 123 GLU B N 1
ATOM 3829 C CA . GLU B 1 123 ? -17.984 30.594 21.109 1 93.69 123 GLU B CA 1
ATOM 3830 C C . GLU B 1 123 ? -16.594 30.766 20.516 1 93.69 123 GLU B C 1
ATOM 3832 O O . GLU B 1 123 ? -15.602 30.328 21.125 1 93.69 123 GLU B O 1
ATOM 3837 N N . SER B 1 124 ? -16.656 31.406 19.406 1 94.56 124 SER B N 1
ATOM 3838 C CA . SER B 1 124 ? -15.383 31.719 18.766 1 94.56 124 SER B CA 1
ATOM 3839 C C . SER B 1 124 ? -14.758 32.969 19.359 1 94.56 124 SER B C 1
ATOM 3841 O O . SER B 1 124 ? -15.469 33.938 19.688 1 94.56 124 SER B O 1
ATOM 3843 N N . VAL B 1 125 ? -13.539 32.938 19.562 1 95.19 125 VAL B N 1
ATOM 3844 C CA . VAL B 1 125 ? -12.781 34.125 19.984 1 95.19 125 VAL B CA 1
ATOM 3845 C C . VAL B 1 125 ? -12.18 34.812 18.781 1 95.19 125 VAL B C 1
ATOM 3847 O O . VAL B 1 125 ? -11.953 36.031 18.797 1 95.19 125 VAL B O 1
ATOM 3850 N N . LEU B 1 126 ? -11.945 34.094 17.719 1 95.06 126 LEU B N 1
ATOM 3851 C CA . LEU B 1 126 ? -11.367 34.562 16.469 1 95.06 126 LEU B CA 1
ATOM 3852 C C . LEU B 1 126 ? -11.992 33.844 15.281 1 95.06 126 LEU B C 1
ATOM 3854 O O . LEU B 1 126 ? -12.164 32.625 15.312 1 95.06 126 LEU B O 1
ATOM 3858 N N . GLU B 1 127 ? -12.391 34.625 14.289 1 96 127 GLU B N 1
ATOM 3859 C CA . GLU B 1 127 ? -12.961 34.031 13.078 1 96 127 GLU B CA 1
ATOM 3860 C C . GLU B 1 127 ? -12.477 34.781 11.836 1 96 127 GLU B C 1
ATOM 3862 O O . GLU B 1 127 ? -12.391 36 11.828 1 96 127 GLU B O 1
ATOM 3867 N N . PHE B 1 128 ? -12.18 34.156 10.859 1 96.56 128 PHE B N 1
ATOM 3868 C CA . PHE B 1 128 ? -11.75 34.75 9.602 1 96.56 128 PHE B CA 1
ATOM 3869 C C . PHE B 1 128 ? -11.789 33.719 8.469 1 96.56 128 PHE B C 1
ATOM 3871 O O . PHE B 1 128 ? -11.867 32.531 8.711 1 96.56 128 PHE B O 1
ATOM 3878 N N . ASP B 1 129 ? -11.789 34.188 7.23 1 96.56 129 ASP B N 1
ATOM 3879 C CA . ASP B 1 129 ? -11.727 33.344 6.043 1 96.56 129 ASP B CA 1
ATOM 3880 C C . ASP B 1 129 ? -10.297 33.25 5.508 1 96.56 129 ASP B C 1
ATOM 3882 O O . ASP B 1 129 ? -9.547 34.219 5.539 1 96.56 129 ASP B O 1
ATOM 3886 N N . ILE B 1 130 ? -10 32.125 5.078 1 95.81 130 ILE B N 1
ATOM 3887 C CA . ILE B 1 130 ? -8.711 31.906 4.438 1 95.81 130 ILE B CA 1
ATOM 3888 C C . ILE B 1 130 ? -8.898 30.984 3.23 1 95.81 130 ILE B C 1
ATOM 3890 O O . ILE B 1 130 ? -9.836 30.188 3.182 1 95.81 130 ILE B O 1
ATOM 3894 N N . GLY B 1 131 ? -8.062 31.172 2.203 1 96.31 131 GLY B N 1
ATOM 3895 C CA . GLY B 1 131 ? -8.102 30.219 1.099 1 96.31 131 GLY B CA 1
ATOM 3896 C C . GLY B 1 131 ? -7.727 28.812 1.508 1 96.31 131 GLY B C 1
ATOM 3897 O O . GLY B 1 131 ? -6.789 28.609 2.279 1 96.31 131 GLY B O 1
ATOM 3898 N N . GLN B 1 132 ? -8.438 27.766 1.002 1 97.19 132 GLN B N 1
ATOM 3899 C CA . GLN B 1 132 ? -8.164 26.375 1.333 1 97.19 132 GLN B CA 1
ATOM 3900 C C . GLN B 1 132 ? -6.75 25.969 0.928 1 97.19 132 GLN B C 1
ATOM 3902 O O . GLN B 1 132 ? -6.047 25.312 1.69 1 97.19 132 GLN B O 1
ATOM 3907 N N . LEU B 1 133 ? -6.355 26.391 -0.272 1 96.56 133 LEU B N 1
ATOM 3908 C CA . LEU B 1 133 ? -5.023 26.062 -0.771 1 96.56 133 LEU B CA 1
ATOM 3909 C C . LEU B 1 133 ? -3.943 26.641 0.136 1 96.56 133 LEU B C 1
ATOM 3911 O O . LEU B 1 133 ? -2.965 25.969 0.455 1 96.56 133 LEU B O 1
ATOM 3915 N N . GLU B 1 134 ? -4.102 27.875 0.568 1 96.19 134 GLU B N 1
ATOM 3916 C CA . GLU B 1 134 ? -3.123 28.531 1.422 1 96.19 134 GLU B CA 1
ATOM 3917 C C . GLU B 1 134 ? -3.01 27.844 2.777 1 96.19 134 GLU B C 1
ATOM 3919 O O . GLU B 1 134 ? -1.905 27.641 3.287 1 96.19 134 GLU B O 1
ATOM 3924 N N . LEU B 1 135 ? -4.16 27.531 3.289 1 97.38 135 LEU B N 1
ATOM 3925 C CA . LEU B 1 135 ? -4.156 26.828 4.566 1 97.38 135 LEU B CA 1
ATOM 3926 C C . LEU B 1 135 ? -3.482 25.453 4.438 1 97.38 135 LEU B C 1
ATOM 3928 O O . LEU B 1 135 ? -2.697 25.062 5.301 1 97.38 135 LEU B O 1
ATOM 3932 N N . LYS B 1 136 ? -3.803 24.766 3.418 1 97.25 136 LYS B N 1
ATOM 3933 C CA . LYS B 1 136 ? -3.197 23.469 3.154 1 97.25 136 LYS B CA 1
ATOM 3934 C C . LYS B 1 136 ? -1.679 23.578 3.049 1 97.25 136 LYS B C 1
ATOM 3936 O O . LYS B 1 136 ? -0.951 22.75 3.613 1 97.25 136 LYS B O 1
ATOM 3941 N N . LYS B 1 137 ? -1.193 24.562 2.346 1 96.5 137 LYS B N 1
ATOM 3942 C CA . LYS B 1 137 ? 0.241 24.781 2.182 1 96.5 137 LYS B CA 1
ATOM 3943 C C . LYS B 1 137 ? 0.917 25.031 3.527 1 96.5 137 LYS B C 1
ATOM 3945 O O . LYS B 1 137 ? 2.006 24.516 3.785 1 96.5 137 LYS B O 1
ATOM 3950 N N . LEU B 1 138 ? 0.244 25.812 4.348 1 97.94 138 LEU B N 1
ATOM 3951 C CA . LEU B 1 138 ? 0.779 26.094 5.676 1 97.94 138 LEU B CA 1
ATOM 3952 C C . LEU B 1 138 ? 0.935 24.812 6.492 1 97.94 138 LEU B C 1
ATOM 3954 O O . LEU B 1 138 ? 1.977 24.594 7.113 1 97.94 138 LEU B O 1
ATOM 3958 N N . ILE B 1 139 ? -0.038 23.969 6.418 1 98.5 139 ILE B N 1
ATOM 3959 C CA . ILE B 1 139 ? -0.029 22.734 7.203 1 98.5 139 ILE B CA 1
ATOM 3960 C C . ILE B 1 139 ? 1.003 21.766 6.633 1 98.5 139 ILE B C 1
ATOM 3962 O O . ILE B 1 139 ? 1.823 21.219 7.371 1 98.5 139 ILE B O 1
ATOM 3966 N N . ASP B 1 140 ? 1.031 21.594 5.348 1 97.56 140 ASP B N 1
ATOM 3967 C CA . ASP B 1 140 ? 1.939 20.656 4.688 1 97.56 140 ASP B CA 1
ATOM 3968 C C . ASP B 1 140 ? 3.396 21.047 4.918 1 97.56 140 ASP B C 1
ATOM 3970 O O . ASP B 1 140 ? 4.277 20.188 4.977 1 97.56 140 ASP B O 1
ATOM 3974 N N . ALA B 1 141 ? 3.602 22.281 5.062 1 98.25 141 ALA B N 1
ATOM 3975 C CA . ALA B 1 141 ? 4.965 22.781 5.219 1 98.25 141 ALA B CA 1
ATOM 3976 C C . ALA B 1 141 ? 5.555 22.359 6.562 1 98.25 141 ALA B C 1
ATOM 3978 O O . ALA B 1 141 ? 6.777 22.328 6.727 1 98.25 141 ALA B O 1
ATOM 3979 N N . THR B 1 142 ? 4.684 21.969 7.543 1 98.69 142 THR B N 1
ATOM 3980 C CA . THR B 1 142 ? 5.281 21.859 8.875 1 98.69 142 THR B CA 1
ATOM 3981 C C . THR B 1 142 ? 4.852 20.562 9.555 1 98.69 142 THR B C 1
ATOM 3983 O O . THR B 1 142 ? 5.461 20.141 10.531 1 98.69 142 THR B O 1
ATOM 3986 N N . GLN B 1 143 ? 3.848 19.875 9.055 1 98.38 143 GLN B N 1
ATOM 3987 C CA . GLN B 1 143 ? 3.162 18.812 9.789 1 98.38 143 GLN B CA 1
ATOM 3988 C C . GLN B 1 143 ? 4.105 17.656 10.086 1 98.38 143 GLN B C 1
ATOM 3990 O O . GLN B 1 143 ? 3.957 16.984 11.109 1 98.38 143 GLN B O 1
ATOM 3995 N N . PHE B 1 144 ? 5.062 17.375 9.297 1 98 144 PHE B N 1
ATOM 3996 C CA . PHE B 1 144 ? 5.938 16.219 9.43 1 98 144 PHE B CA 1
ATOM 3997 C C . PHE B 1 144 ? 6.812 16.344 10.672 1 98 144 PHE B C 1
ATOM 3999 O O . PHE B 1 144 ? 7.43 15.359 11.102 1 98 144 PHE B O 1
ATOM 4006 N N . SER B 1 145 ? 6.91 17.484 11.289 1 98.44 145 SER B N 1
ATOM 4007 C CA . SER B 1 145 ? 7.809 17.703 12.414 1 98.44 145 SER B CA 1
ATOM 4008 C C . SER B 1 145 ? 7.082 17.531 13.742 1 98.44 145 SER B C 1
ATOM 4010 O O . SER B 1 145 ? 7.691 17.656 14.812 1 98.44 145 SER B O 1
ATOM 4012 N N . MET B 1 146 ? 5.758 17.266 13.68 1 98.44 146 MET B N 1
ATOM 4013 C CA . MET B 1 146 ? 5.031 17.016 14.922 1 98.44 146 MET B CA 1
ATOM 4014 C C . MET B 1 146 ? 5.559 15.766 15.609 1 98.44 146 MET B C 1
ATOM 4016 O O . MET B 1 146 ? 5.871 14.773 14.953 1 98.44 146 MET B O 1
ATOM 4020 N N . ALA B 1 147 ? 5.605 15.844 16.891 1 97.62 147 ALA B N 1
ATOM 4021 C CA . ALA B 1 147 ? 5.918 14.625 17.641 1 97.62 147 ALA B CA 1
ATOM 4022 C C . ALA B 1 147 ? 4.773 13.617 17.562 1 97.62 147 ALA B C 1
ATOM 4024 O O . ALA B 1 147 ? 3.67 13.961 17.125 1 97.62 147 ALA B O 1
ATOM 4025 N N . SER B 1 148 ? 5.273 12.445 17.766 1 93.44 148 SER B N 1
ATOM 4026 C CA . SER B 1 148 ? 4.297 11.359 17.844 1 93.44 148 SER B CA 1
ATOM 4027 C C . SER B 1 148 ? 4.34 10.68 19.203 1 93.44 148 SER B C 1
ATOM 4029 O O . SER B 1 148 ? 5.375 10.148 19.609 1 93.44 148 SER B O 1
ATOM 4031 N N . GLN B 1 149 ? 3.328 10.812 20.094 1 92.31 149 GLN B N 1
ATOM 4032 C CA . GLN B 1 149 ? 3.215 10.172 21.391 1 92.31 149 GLN B CA 1
ATOM 4033 C C . GLN B 1 149 ? 4.285 10.688 22.359 1 92.31 149 GLN B C 1
ATOM 4035 O O . GLN B 1 149 ? 4.914 9.898 23.062 1 92.31 149 GLN B O 1
ATOM 4040 N N . ASP B 1 150 ? 4.633 11.883 22.297 1 95.62 150 ASP B N 1
ATOM 4041 C CA . ASP B 1 150 ? 5.559 12.531 23.219 1 95.62 150 ASP B CA 1
ATOM 4042 C C . ASP B 1 150 ? 4.898 12.781 24.578 1 95.62 150 ASP B C 1
ATOM 4044 O O . ASP B 1 150 ? 3.703 13.07 24.641 1 95.62 150 ASP B O 1
ATOM 4048 N N . VAL B 1 151 ? 5.77 12.633 25.703 1 95.69 151 VAL B N 1
ATOM 4049 C CA . VAL B 1 151 ? 5.246 12.867 27.047 1 95.69 151 VAL B CA 1
ATOM 4050 C C . VAL B 1 151 ? 4.812 14.328 27.188 1 95.69 151 VAL B C 1
ATOM 4052 O O . VAL B 1 151 ? 3.9 14.641 27.953 1 95.69 151 VAL B O 1
ATOM 4055 N N . ARG B 1 152 ? 5.512 15.148 26.469 1 95.06 152 ARG B N 1
ATOM 4056 C CA . ARG B 1 152 ? 5.078 16.531 26.375 1 95.06 152 ARG B CA 1
ATOM 4057 C C . ARG B 1 152 ? 3.939 16.688 25.359 1 95.06 152 ARG B C 1
ATOM 4059 O O . ARG B 1 152 ? 4.18 16.875 24.172 1 95.06 152 ARG B O 1
ATOM 4066 N N . TYR B 1 153 ? 2.717 16.656 25.75 1 94.88 153 TYR B N 1
ATOM 4067 C CA . TYR B 1 153 ? 1.536 16.469 24.922 1 94.88 153 TYR B CA 1
ATOM 4068 C C . TYR B 1 153 ? 1.402 17.625 23.922 1 94.88 153 TYR B C 1
ATOM 4070 O O . TYR B 1 153 ? 0.882 17.422 22.812 1 94.88 153 TYR B O 1
ATOM 4078 N N . TYR B 1 154 ? 1.822 18.828 24.297 1 96.06 154 TYR B N 1
ATOM 4079 C CA . TYR B 1 154 ? 1.692 20 23.438 1 96.06 154 TYR B CA 1
ATOM 4080 C C . TYR B 1 154 ? 2.586 19.859 22.203 1 96.06 154 TYR B C 1
ATOM 4082 O O . TYR B 1 154 ? 2.418 20.594 21.219 1 96.06 154 TYR B O 1
ATOM 4090 N N . LEU B 1 155 ? 3.521 18.891 22.219 1 97.44 155 LEU B N 1
ATOM 4091 C CA . LEU B 1 155 ? 4.371 18.656 21.047 1 97.44 155 LEU B CA 1
ATOM 4092 C C . LEU B 1 155 ? 3.682 17.734 20.047 1 97.44 155 LEU B C 1
ATOM 4094 O O . LEU B 1 155 ? 4.109 17.641 18.891 1 97.44 155 LEU B O 1
ATOM 4098 N N . ASN B 1 156 ? 2.664 17.047 20.531 1 97.56 156 ASN B N 1
ATOM 4099 C CA . ASN B 1 156 ? 1.927 16.125 19.688 1 97.56 156 ASN B CA 1
ATOM 4100 C C . ASN B 1 156 ? 0.888 16.844 18.828 1 97.56 156 ASN B C 1
ATOM 4102 O O . ASN B 1 156 ? -0.192 16.312 18.562 1 97.56 156 ASN B O 1
ATOM 4106 N N . GLY B 1 157 ? 1.164 18.125 18.469 1 98.06 157 GLY B N 1
ATOM 4107 C CA . GLY B 1 157 ? 0.282 18.938 17.672 1 98.06 157 GLY B CA 1
ATOM 4108 C C . GLY B 1 157 ? 1.008 20.062 16.938 1 98.06 157 GLY B C 1
ATOM 4109 O O . GLY B 1 157 ? 2.24 20.078 16.891 1 98.06 157 GLY B O 1
ATOM 4110 N N . MET B 1 158 ? 0.224 20.828 16.328 1 98.69 158 MET B N 1
ATOM 4111 C CA . MET B 1 158 ? 0.723 21.953 15.539 1 98.69 158 MET B CA 1
ATOM 4112 C C . MET B 1 158 ? 0.237 23.281 16.109 1 98.69 158 MET B C 1
ATOM 4114 O O . MET B 1 158 ? -0.949 23.438 16.406 1 98.69 158 MET B O 1
ATOM 4118 N N . LEU B 1 159 ? 1.098 24.219 16.312 1 98.69 159 LEU B N 1
ATOM 4119 C CA . LEU B 1 159 ? 0.746 25.578 16.719 1 98.69 159 LEU B CA 1
ATOM 4120 C C . LEU B 1 159 ? 0.246 26.391 15.539 1 98.69 159 LEU B C 1
ATOM 4122 O O . LEU B 1 159 ? 0.895 26.438 14.492 1 98.69 159 LEU B O 1
ATOM 4126 N N . PHE B 1 160 ? -0.893 26.969 15.703 1 98.25 160 PHE B N 1
ATOM 4127 C CA . PHE B 1 160 ? -1.389 28.016 14.82 1 98.25 160 PHE B CA 1
ATOM 4128 C C . PHE B 1 160 ? -1.293 29.391 15.492 1 98.25 160 PHE B C 1
ATOM 4130 O O . PHE B 1 160 ? -1.782 29.562 16.609 1 98.25 160 PHE B O 1
ATOM 4137 N N . GLU B 1 161 ? -0.661 30.234 14.773 1 97.62 161 GLU B N 1
ATOM 4138 C CA . GLU B 1 161 ? -0.504 31.594 15.305 1 97.62 161 GLU B CA 1
ATOM 4139 C C . GLU B 1 161 ? -0.996 32.625 14.305 1 97.62 161 GLU B C 1
ATOM 4141 O O . GLU B 1 161 ? -0.592 32.625 13.141 1 97.62 161 GLU B O 1
ATOM 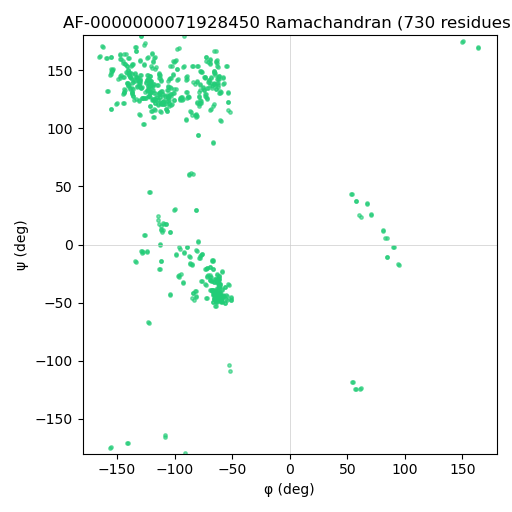4146 N N . SER B 1 162 ? -1.882 33.469 14.758 1 96.94 162 SER B N 1
ATOM 4147 C CA . SER B 1 162 ? -2.336 34.594 13.938 1 96.94 162 SER B CA 1
ATOM 4148 C C . SER B 1 162 ? -1.699 35.906 14.391 1 96.94 162 SER B C 1
ATOM 4150 O O . SER B 1 162 ? -1.526 36.125 15.586 1 96.94 162 SER B O 1
ATOM 4152 N N . GLU B 1 163 ? -1.259 36.656 13.477 1 94.56 163 GLU B N 1
ATOM 4153 C CA . GLU B 1 163 ? -0.697 37.969 13.711 1 94.56 163 GLU B CA 1
ATOM 4154 C C . GLU B 1 163 ? -0.752 38.812 12.453 1 94.56 163 GLU B C 1
ATOM 4156 O O . GLU B 1 163 ? -0.279 38.406 11.391 1 94.56 163 GLU B O 1
ATOM 4161 N N . GLY B 1 164 ? -1.242 40.062 12.617 1 95.94 164 GLY B N 1
ATOM 4162 C CA . GLY B 1 164 ? -1.366 40.906 11.438 1 95.94 164 GLY B CA 1
ATOM 4163 C C . GLY B 1 164 ? -2.215 40.281 10.344 1 95.94 164 GLY B C 1
ATOM 4164 O O . GLY B 1 164 ? -3.352 39.875 10.586 1 95.94 164 GLY B O 1
ATOM 4165 N N . HIS B 1 165 ? -1.661 40.156 9.164 1 96.25 165 HIS B N 1
ATOM 4166 C CA . HIS B 1 165 ? -2.404 39.594 8.039 1 96.25 165 HIS B CA 1
ATOM 4167 C C . HIS B 1 165 ? -1.979 38.156 7.746 1 96.25 165 HIS B C 1
ATOM 4169 O O . HIS B 1 165 ? -2.332 37.594 6.703 1 96.25 165 HIS B O 1
ATOM 4175 N N . GLY B 1 166 ? -1.218 37.719 8.719 1 95.69 166 GLY B N 1
ATOM 4176 C CA . GLY B 1 166 ? -0.611 36.438 8.414 1 95.69 166 GLY B CA 1
ATOM 4177 C C . GLY B 1 166 ? -1.015 35.344 9.383 1 95.69 166 GLY B C 1
ATOM 4178 O O . GLY B 1 166 ? -1.521 35.625 10.469 1 95.69 166 GLY B O 1
ATOM 4179 N N . LEU B 1 167 ? -0.897 34.094 8.945 1 97.56 167 LEU B N 1
ATOM 4180 C CA . LEU B 1 167 ? -1 32.906 9.75 1 97.56 167 LEU B CA 1
ATOM 4181 C C . LEU B 1 167 ? 0.304 32.094 9.711 1 97.56 167 LEU B C 1
ATOM 4183 O O . LEU B 1 167 ? 0.939 31.984 8.664 1 97.56 167 LEU B O 1
ATOM 4187 N N . ARG B 1 168 ? 0.64 31.625 10.898 1 98.31 168 ARG B N 1
ATOM 4188 C CA . ARG B 1 168 ? 1.848 30.812 11.031 1 98.31 168 ARG B CA 1
ATOM 4189 C C . ARG B 1 168 ? 1.524 29.438 11.602 1 98.31 168 ARG B C 1
ATOM 4191 O O . ARG B 1 168 ? 0.705 29.312 12.516 1 98.31 168 ARG B O 1
ATOM 4198 N N . THR B 1 169 ? 2.141 28.453 11.047 1 98.75 169 THR B N 1
ATOM 4199 C CA . THR B 1 169 ? 2.127 27.109 11.633 1 98.75 169 THR B CA 1
ATOM 4200 C C . THR B 1 169 ? 3.514 26.734 12.148 1 98.75 169 THR B C 1
ATOM 4202 O O . THR B 1 169 ? 4.523 27.078 11.531 1 98.75 169 THR B O 1
ATOM 4205 N N . VAL B 1 170 ? 3.555 26.062 13.289 1 98.81 170 VAL B N 1
ATOM 4206 C CA . VAL B 1 170 ? 4.797 25.594 13.891 1 98.81 170 VAL B CA 1
ATOM 4207 C C . VAL B 1 170 ? 4.617 24.156 14.391 1 98.81 170 VAL B C 1
ATOM 4209 O O . VAL B 1 170 ? 3.604 23.828 15.016 1 98.81 170 VAL B O 1
ATOM 4212 N N . ALA B 1 171 ? 5.539 23.297 14.117 1 98.69 171 ALA B N 1
ATOM 4213 C CA . ALA B 1 171 ? 5.582 21.938 14.656 1 98.69 171 ALA B CA 1
ATOM 4214 C C . ALA B 1 171 ? 7.008 21.547 15.039 1 98.69 171 ALA B C 1
ATOM 4216 O O . ALA B 1 171 ? 7.973 21.984 14.406 1 98.69 171 ALA B O 1
ATOM 4217 N N . THR B 1 172 ? 7.152 20.797 16.094 1 98.44 172 THR B N 1
ATOM 4218 C CA . THR B 1 172 ? 8.461 20.328 16.547 1 98.44 172 THR B CA 1
ATOM 4219 C C . THR B 1 172 ? 8.32 19.047 17.359 1 98.44 172 THR B C 1
ATOM 4221 O O . THR B 1 172 ? 7.289 18.812 18 1 98.44 172 THR B O 1
ATOM 4224 N N . ASP B 1 173 ? 9.281 18.219 17.25 1 97.5 173 ASP B N 1
ATOM 4225 C CA . ASP B 1 173 ? 9.328 17.016 18.094 1 97.5 173 ASP B CA 1
ATOM 4226 C C . ASP B 1 173 ? 10.477 17.109 19.094 1 97.5 173 ASP B C 1
ATOM 4228 O O . ASP B 1 173 ? 10.859 16.109 19.703 1 97.5 173 ASP B O 1
ATOM 4232 N N . GLY B 1 174 ? 11.023 18.266 19.234 1 96.69 174 GLY B N 1
ATOM 4233 C CA . GLY B 1 174 ? 12.102 18.484 20.188 1 96.69 174 GLY B CA 1
ATOM 4234 C C . GLY B 1 174 ? 13.477 18.344 19.562 1 96.69 174 GLY B C 1
ATOM 4235 O O . GLY B 1 174 ? 14.469 18.844 20.109 1 96.69 174 GLY B O 1
ATOM 4236 N N . HIS B 1 175 ? 13.617 17.75 18.406 1 96.69 175 HIS B N 1
ATOM 4237 C CA . HIS B 1 175 ? 14.898 17.578 17.734 1 96.69 175 HIS B CA 1
ATOM 4238 C C . HIS B 1 175 ? 14.961 18.391 16.453 1 96.69 175 HIS B C 1
ATOM 4240 O O . HIS B 1 175 ? 16.047 18.656 15.93 1 96.69 175 HIS B O 1
ATOM 4246 N N . ARG B 1 176 ? 13.875 18.703 16 1 98.31 176 ARG B N 1
ATOM 4247 C CA . ARG B 1 176 ? 13.695 19.547 14.828 1 98.31 176 ARG B CA 1
ATOM 4248 C C . ARG B 1 176 ? 12.469 20.438 14.969 1 98.31 176 ARG B C 1
ATOM 4250 O O . ARG B 1 176 ? 11.609 20.188 15.82 1 98.31 176 ARG B O 1
ATOM 4257 N N . LEU B 1 177 ? 12.492 21.531 14.203 1 98.62 177 LEU B N 1
ATOM 4258 C CA . LEU B 1 177 ? 11.383 22.484 14.211 1 98.62 177 LEU B CA 1
ATOM 4259 C C . LEU B 1 177 ? 11.078 22.969 12.797 1 98.62 177 LEU B C 1
ATOM 4261 O O . LEU B 1 177 ? 11.992 23.266 12.023 1 98.62 177 LEU B O 1
ATOM 4265 N N . ALA B 1 178 ? 9.812 23 12.43 1 98.81 178 ALA B N 1
ATOM 4266 C CA . ALA B 1 178 ? 9.336 23.594 11.18 1 98.81 178 ALA B CA 1
ATOM 4267 C C . ALA B 1 178 ? 8.375 24.734 11.445 1 98.81 178 ALA B C 1
ATOM 4269 O O . ALA B 1 178 ? 7.48 24.625 12.289 1 98.81 178 ALA B O 1
ATOM 4270 N N . THR B 1 179 ? 8.555 25.859 10.789 1 98.69 179 THR B N 1
ATOM 4271 C CA . THR B 1 179 ? 7.637 26.984 10.875 1 98.69 179 THR B CA 1
ATOM 4272 C C . THR B 1 179 ? 7.395 27.594 9.5 1 98.69 179 THR B C 1
ATOM 4274 O O . THR B 1 179 ? 8.305 27.641 8.664 1 98.69 179 THR B O 1
ATOM 4277 N N . CYS B 1 180 ? 6.219 28 9.273 1 98.56 180 CYS B N 1
ATOM 4278 C CA . CYS B 1 180 ? 5.816 28.625 8.016 1 98.56 180 CYS B CA 1
ATOM 4279 C C . CYS B 1 180 ? 4.805 29.734 8.266 1 98.56 180 CYS B C 1
ATOM 4281 O O . CYS B 1 180 ? 3.867 29.578 9.047 1 98.56 180 CYS B O 1
ATOM 4283 N N . ARG B 1 181 ? 5.016 30.828 7.672 1 98.12 181 ARG B N 1
ATOM 4284 C CA . ARG B 1 181 ? 4.098 31.953 7.758 1 98.12 181 ARG B CA 1
ATOM 4285 C C . ARG B 1 181 ? 3.77 32.5 6.371 1 98.12 181 ARG B C 1
ATOM 4287 O O . ARG B 1 181 ? 4.652 32.625 5.516 1 98.12 181 ARG B O 1
ATOM 4294 N N . ARG B 1 182 ? 2.58 32.844 6.223 1 96.31 182 ARG B N 1
ATOM 4295 C CA . ARG B 1 182 ? 2.117 33.469 4.988 1 96.31 182 ARG B CA 1
ATOM 4296 C C . ARG B 1 182 ? 1.09 34.562 5.281 1 96.31 182 ARG B C 1
ATOM 4298 O O . ARG B 1 182 ? 0.361 34.469 6.273 1 96.31 182 ARG B O 1
ATOM 4305 N N . GLU B 1 183 ? 1.124 35.562 4.41 1 96.5 183 GLU B N 1
ATOM 4306 C CA . GLU B 1 183 ? 0.061 36.562 4.445 1 96.5 183 GLU B CA 1
ATOM 4307 C C . GLU B 1 183 ? -1.188 36.062 3.725 1 96.5 183 GLU B C 1
ATOM 4309 O O . GLU B 1 183 ? -1.212 36 2.494 1 96.5 183 GLU B O 1
ATOM 4314 N N . VAL B 1 184 ? -2.207 35.812 4.543 1 93.38 184 VAL B N 1
ATOM 4315 C CA . VAL B 1 184 ? -3.25 35 3.906 1 93.38 184 VAL B CA 1
ATOM 4316 C C . VAL B 1 184 ? -4.605 35.688 4.078 1 93.38 184 VAL B C 1
ATOM 4318 O O . VAL B 1 184 ? -5.609 35.25 3.531 1 93.38 184 VAL B O 1
ATOM 4321 N N . VAL B 1 185 ? -4.645 36.812 4.891 1 93.19 185 VAL B N 1
ATOM 4322 C CA . VAL B 1 185 ? -5.914 37.5 5.109 1 93.19 185 VAL B CA 1
ATOM 4323 C C . VAL B 1 185 ? -5.762 38.969 4.773 1 93.19 185 VAL B C 1
ATOM 4325 O O . VAL B 1 185 ? -4.656 39.531 4.816 1 93.19 185 VAL B O 1
ATOM 4328 N N . THR B 1 186 ? -6.871 39.594 4.43 1 90.88 186 THR B N 1
ATOM 4329 C CA . THR B 1 186 ? -6.859 41 4.078 1 90.88 186 THR B CA 1
ATOM 4330 C C . THR B 1 186 ? -6.945 41.875 5.332 1 90.88 186 THR B C 1
ATOM 4332 O O . THR B 1 186 ? -6.223 42.875 5.453 1 90.88 186 THR B O 1
ATOM 4335 N N . GLU B 1 187 ? -7.816 41.406 6.215 1 92.62 187 GLU B N 1
ATOM 4336 C CA . GLU B 1 187 ? -7.977 42.156 7.457 1 92.62 187 GLU B CA 1
ATOM 4337 C C . GLU B 1 187 ? -6.996 41.656 8.523 1 92.62 187 GLU B C 1
ATOM 4339 O O . GLU B 1 187 ? -6.746 40.469 8.641 1 92.62 187 GLU B O 1
ATOM 4344 N N . SER B 1 188 ? -6.539 42.562 9.281 1 95.25 188 SER B N 1
ATOM 4345 C CA . SER B 1 188 ? -5.562 42.25 10.32 1 95.25 188 SER B CA 1
ATOM 4346 C C . SER B 1 188 ? -6.176 41.344 11.383 1 95.25 188 SER B C 1
ATOM 4348 O O . SER B 1 188 ? -7.297 41.562 11.836 1 95.25 188 SER B O 1
ATOM 4350 N N . LEU B 1 189 ? -5.461 40.344 11.828 1 94.62 189 LEU B N 1
ATOM 4351 C CA . LEU B 1 189 ? -5.863 39.406 12.859 1 94.62 189 LEU B CA 1
ATOM 4352 C C . LEU B 1 189 ? -5.215 39.75 14.195 1 94.62 189 LEU B C 1
ATOM 4354 O O . LEU B 1 189 ? -4.074 40.219 14.234 1 94.62 189 LEU B O 1
ATOM 4358 N N . PRO B 1 190 ? -5.922 39.5 15.289 1 95.38 190 PRO B N 1
ATOM 4359 C CA . PRO B 1 190 ? -5.25 39.625 16.578 1 95.38 190 PRO B CA 1
ATOM 4360 C C . PRO B 1 190 ? -4.207 38.531 16.812 1 95.38 190 PRO B C 1
ATOM 4362 O O . PRO B 1 190 ? -4.273 37.469 16.188 1 95.38 190 PRO B O 1
ATOM 4365 N N . ASP B 1 191 ? -3.318 38.844 17.703 1 95.88 191 ASP B N 1
ATOM 4366 C CA . ASP B 1 191 ? -2.373 37.812 18.125 1 95.88 191 ASP B CA 1
ATOM 4367 C C . ASP B 1 191 ? -3.08 36.719 18.906 1 95.88 191 ASP B C 1
ATOM 4369 O O . ASP B 1 191 ? -3.699 36.969 19.938 1 95.88 191 ASP B O 1
ATOM 4373 N N . HIS B 1 192 ? -3.07 35.594 18.391 1 95.56 192 HIS B N 1
ATOM 4374 C CA . HIS B 1 192 ? -3.715 34.438 19 1 95.56 192 HIS B CA 1
ATOM 4375 C C . HIS B 1 192 ? -2.969 33.125 18.656 1 95.56 192 HIS B C 1
ATOM 4377 O O . HIS B 1 192 ? -2.41 33 17.562 1 95.56 192 HIS B O 1
ATOM 4383 N N . GLN B 1 193 ? -2.936 32.25 19.688 1 97 193 GLN B N 1
ATOM 4384 C CA . GLN B 1 193 ? -2.254 30.984 19.516 1 97 193 GLN B CA 1
ATOM 4385 C C . GLN B 1 193 ? -3.131 29.828 19.969 1 97 193 GLN B C 1
ATOM 4387 O O . GLN B 1 193 ? -3.797 29.906 21 1 97 193 GLN B O 1
ATOM 4392 N N . VAL B 1 194 ? -3.137 28.781 19.172 1 97.81 194 VAL B N 1
ATOM 4393 C CA . VAL B 1 194 ? -3.783 27.547 19.594 1 97.81 194 VAL B CA 1
ATOM 4394 C C . VAL B 1 194 ? -2.971 26.359 19.094 1 97.81 194 VAL B C 1
ATOM 4396 O O . VAL B 1 194 ? -2.199 26.469 18.141 1 97.81 194 VAL B O 1
ATOM 4399 N N . ILE B 1 195 ? -3.092 25.234 19.766 1 98.62 195 ILE B N 1
ATOM 4400 C CA . ILE B 1 195 ? -2.436 24 19.344 1 98.62 195 ILE B CA 1
ATOM 4401 C C . ILE B 1 195 ? -3.484 22.984 18.906 1 98.62 195 ILE B C 1
ATOM 4403 O O . ILE B 1 195 ? -4.352 22.594 19.688 1 98.62 195 ILE B O 1
ATOM 4407 N N . LEU B 1 196 ? -3.434 22.672 17.656 1 98.44 196 LEU B N 1
ATOM 4408 C CA . LEU B 1 196 ? -4.297 21.641 17.109 1 98.44 196 LEU B CA 1
ATOM 4409 C C . LEU B 1 196 ? -3.631 20.266 17.219 1 98.44 196 LEU B C 1
ATOM 4411 O O . LEU B 1 196 ? -2.492 20.094 16.766 1 98.44 196 LEU B O 1
ATOM 4415 N N . PRO B 1 197 ? -4.309 19.297 17.797 1 97.62 197 PRO B N 1
ATOM 4416 C CA . PRO B 1 197 ? -3.703 17.969 17.922 1 97.62 197 PRO B CA 1
ATOM 4417 C C . PRO B 1 197 ? -3.443 17.328 16.562 1 97.62 197 PRO B C 1
ATOM 4419 O O . PRO B 1 197 ? -4.098 17.656 15.578 1 97.62 197 PRO B O 1
ATOM 4422 N N . ARG B 1 198 ? -2.496 16.391 16.531 1 97.56 198 ARG B N 1
ATOM 4423 C CA . ARG B 1 198 ? -2.041 15.727 15.312 1 97.56 198 ARG B CA 1
ATOM 4424 C C . ARG B 1 198 ? -3.221 15.18 14.516 1 97.56 198 ARG B C 1
ATOM 4426 O O . ARG B 1 198 ? -3.322 15.414 13.305 1 97.56 198 ARG B O 1
ATOM 4433 N N . LYS B 1 199 ? -4.078 14.523 15.172 1 95.38 199 LYS B N 1
ATOM 4434 C CA . LYS B 1 199 ? -5.238 13.969 14.484 1 95.38 199 LYS B CA 1
ATOM 4435 C C . LYS B 1 199 ? -6.059 15.07 13.812 1 95.38 199 LYS B C 1
ATOM 4437 O O . LYS B 1 199 ? -6.508 14.914 12.68 1 95.38 199 LYS B O 1
ATOM 4442 N N . GLY B 1 200 ? -6.281 16.094 14.539 1 97.19 200 GLY B N 1
ATOM 4443 C CA . GLY B 1 200 ? -6.988 17.234 13.977 1 97.19 200 GLY B CA 1
ATOM 4444 C C . GLY B 1 200 ? -6.316 17.797 12.742 1 97.19 200 GLY B C 1
ATOM 4445 O O . GLY B 1 200 ? -6.98 18.094 11.75 1 97.19 200 GLY B O 1
ATOM 4446 N N . VAL B 1 201 ? -5.055 17.922 12.828 1 98.25 201 VAL B N 1
ATOM 4447 C CA . VAL B 1 201 ? -4.273 18.438 11.719 1 98.25 201 VAL B CA 1
ATOM 4448 C C . VAL B 1 201 ? -4.461 17.547 10.492 1 98.25 201 VAL B C 1
ATOM 4450 O O . VAL B 1 201 ? -4.758 18.047 9.398 1 98.25 201 VAL B O 1
ATOM 4453 N N . LEU B 1 202 ? -4.32 16.297 10.648 1 96.5 202 LEU B N 1
ATOM 4454 C CA . LEU B 1 202 ? -4.371 15.344 9.547 1 96.5 202 LEU B CA 1
ATOM 4455 C C . LEU B 1 202 ? -5.758 15.32 8.914 1 96.5 202 LEU B C 1
ATOM 4457 O O . LEU B 1 202 ? -5.887 15.312 7.684 1 96.5 202 LEU B O 1
ATOM 4461 N N . GLU B 1 203 ? -6.777 15.352 9.688 1 96.06 203 GLU B N 1
ATOM 4462 C CA . GLU B 1 203 ? -8.141 15.344 9.164 1 96.06 203 GLU B CA 1
ATOM 4463 C C . GLU B 1 203 ? -8.469 16.656 8.453 1 96.06 203 GLU B C 1
ATOM 4465 O O . GLU B 1 203 ? -9.188 16.656 7.453 1 96.06 203 GLU B O 1
ATOM 4470 N N . LEU B 1 204 ? -7.992 17.734 9.023 1 97.69 204 LEU B N 1
ATOM 4471 C CA . LEU B 1 204 ? -8.227 19.031 8.406 1 97.69 204 LEU B CA 1
ATOM 4472 C C . LEU B 1 204 ? -7.602 19.094 7.016 1 97.69 204 LEU B C 1
ATOM 4474 O O . LEU B 1 204 ? -8.242 19.547 6.062 1 97.69 204 LEU B O 1
ATOM 4478 N N . VAL B 1 205 ? -6.402 18.672 6.945 1 96.69 205 VAL B N 1
ATOM 4479 C CA . VAL B 1 205 ? -5.715 18.734 5.66 1 96.69 205 VAL B CA 1
ATOM 4480 C C . VAL B 1 205 ? -6.449 17.859 4.645 1 96.69 205 VAL B C 1
ATOM 4482 O O . VAL B 1 205 ? -6.543 18.203 3.467 1 96.69 205 VAL B O 1
ATOM 4485 N N . ARG B 1 206 ? -6.945 16.703 5.031 1 94.38 206 ARG B N 1
ATOM 4486 C CA . ARG B 1 206 ? -7.691 15.805 4.156 1 94.38 206 ARG B CA 1
ATOM 4487 C C . ARG B 1 206 ? -8.953 16.484 3.619 1 94.38 206 ARG B C 1
ATOM 4489 O O . ARG B 1 206 ? -9.383 16.203 2.498 1 94.38 206 ARG B O 1
ATOM 4496 N N . LEU B 1 207 ? -9.508 17.297 4.41 1 96 207 LEU B N 1
ATOM 4497 C CA . LEU B 1 207 ? -10.734 18 4.062 1 96 207 LEU B CA 1
ATOM 4498 C C . LEU B 1 207 ? -10.461 19.094 3.035 1 96 207 LEU B C 1
ATOM 4500 O O . LEU B 1 207 ? -11.273 19.328 2.139 1 96 207 LEU B O 1
ATOM 4504 N N . LEU B 1 208 ? -9.32 19.688 3.141 1 96.69 208 LEU B N 1
ATOM 4505 C CA . LEU B 1 208 ? -8.984 20.844 2.316 1 96.69 208 LEU B CA 1
ATOM 4506 C C . LEU B 1 208 ? -8.664 20.422 0.887 1 96.69 208 LEU B C 1
ATOM 4508 O O . LEU B 1 208 ? -8 19.406 0.671 1 96.69 208 LEU B O 1
ATOM 4512 N N . GLU B 1 209 ? -9.195 21.125 -0.039 1 92.31 209 GLU B N 1
ATOM 4513 C CA . GLU B 1 209 ? -8.93 20.891 -1.453 1 92.31 209 GLU B CA 1
ATOM 4514 C C . GLU B 1 209 ? -7.879 21.859 -1.989 1 92.31 209 GLU B C 1
ATOM 4516 O O . GLU B 1 209 ? -7.652 22.922 -1.403 1 92.31 209 GLU B O 1
ATOM 4521 N N . ALA B 1 210 ? -7.293 21.453 -3.047 1 90.06 210 ALA B N 1
ATOM 4522 C CA . ALA B 1 210 ? -6.301 22.312 -3.691 1 90.06 210 ALA B CA 1
ATOM 4523 C C . ALA B 1 210 ? -6.965 23.297 -4.645 1 90.06 210 ALA B C 1
ATOM 4525 O O . ALA B 1 210 ? -6.738 23.25 -5.855 1 90.06 210 ALA B O 1
ATOM 4526 N N . GLU B 1 211 ? -7.766 24.094 -4.074 1 89.31 211 GLU B N 1
ATOM 4527 C CA . GLU B 1 211 ? -8.477 25.094 -4.852 1 89.31 211 GLU B CA 1
ATOM 4528 C C . GLU B 1 211 ? -8.555 26.422 -4.094 1 89.31 211 GLU B C 1
ATOM 4530 O O . GLU B 1 211 ? -8.266 26.469 -2.895 1 89.31 211 GLU B O 1
ATOM 4535 N N . ASP B 1 212 ? -8.812 27.438 -4.875 1 86.81 212 ASP B N 1
ATOM 4536 C CA . ASP B 1 212 ? -8.906 28.781 -4.297 1 86.81 212 ASP B CA 1
ATOM 4537 C C . ASP B 1 212 ? -10.32 29.078 -3.82 1 86.81 212 ASP B C 1
ATOM 4539 O O . ASP B 1 212 ? -10.984 29.969 -4.34 1 86.81 212 ASP B O 1
ATOM 4543 N N . LYS B 1 213 ? -10.828 28.312 -2.906 1 95 213 LYS B N 1
ATOM 4544 C CA . LYS B 1 213 ? -12.102 28.516 -2.217 1 95 213 LYS B CA 1
ATOM 4545 C C . LYS B 1 213 ? -11.875 28.812 -0.736 1 95 213 LYS B C 1
ATOM 4547 O O . LYS B 1 213 ? -10.93 28.312 -0.13 1 95 213 LYS B O 1
ATOM 4552 N N . PRO B 1 214 ? -12.719 29.594 -0.232 1 95.81 214 PRO B N 1
ATOM 4553 C CA . PRO B 1 214 ? -12.508 30 1.159 1 95.81 214 PRO B CA 1
ATOM 4554 C C . PRO B 1 214 ? -12.906 28.922 2.156 1 95.81 214 PRO B C 1
ATOM 4556 O O . PRO B 1 214 ? -13.773 28.078 1.857 1 95.81 214 PRO B O 1
ATOM 4559 N N . VAL B 1 215 ? -12.273 28.875 3.225 1 97.19 215 VAL B N 1
ATOM 4560 C CA . VAL B 1 215 ? -12.68 28.156 4.43 1 97.19 215 VAL B CA 1
ATOM 4561 C C . VAL B 1 215 ? -12.797 29.141 5.598 1 97.19 215 VAL B C 1
ATOM 4563 O O . VAL B 1 215 ? -11.922 29.984 5.785 1 97.19 215 VAL B O 1
ATOM 4566 N N . ARG B 1 216 ? -13.891 29.078 6.297 1 97.69 216 ARG B N 1
ATOM 4567 C CA . ARG B 1 216 ? -14.086 29.906 7.488 1 97.69 216 ARG B CA 1
ATOM 4568 C C . ARG B 1 216 ? -13.5 29.219 8.719 1 97.69 216 ARG B C 1
ATOM 4570 O O . ARG B 1 216 ? -13.969 28.156 9.133 1 97.69 216 ARG B O 1
ATOM 4577 N N . LEU B 1 217 ? -12.5 29.812 9.266 1 97.69 217 LEU B N 1
ATOM 4578 C CA . LEU B 1 217 ? -11.914 29.312 10.5 1 97.69 217 LEU B CA 1
ATOM 4579 C C . LEU B 1 217 ? -12.492 30.016 11.719 1 97.69 217 LEU B C 1
ATOM 4581 O O . LEU B 1 217 ? -12.516 31.25 11.766 1 97.69 217 LEU B O 1
ATOM 4585 N N . GLN B 1 218 ? -13 29.219 12.617 1 97.94 218 GLN B N 1
ATOM 4586 C CA . GLN B 1 218 ? -13.484 29.703 13.906 1 97.94 218 GLN B CA 1
ATOM 4587 C C . GLN B 1 218 ? -12.688 29.094 15.062 1 97.94 218 GLN B C 1
ATOM 4589 O O . GLN B 1 218 ? -12.734 27.891 15.281 1 97.94 218 GLN B O 1
ATOM 4594 N N . ILE B 1 219 ? -12.016 29.922 15.773 1 97.31 219 ILE B N 1
ATOM 4595 C CA . ILE B 1 219 ? -11.133 29.453 16.844 1 97.31 219 ILE B CA 1
ATOM 4596 C C . ILE B 1 219 ? -11.711 29.875 18.203 1 97.31 219 ILE B C 1
ATOM 4598 O O . ILE B 1 219 ? -11.969 31.047 18.438 1 97.31 219 ILE B O 1
ATOM 4602 N N . GLY B 1 220 ? -11.945 28.859 18.969 1 95.25 220 GLY B N 1
ATOM 4603 C CA . GLY B 1 220 ? -12.391 29.094 20.344 1 95.25 220 GLY B CA 1
ATOM 4604 C C . GLY B 1 220 ? -11.336 28.766 21.375 1 95.25 220 GLY B C 1
ATOM 4605 O O . GLY B 1 220 ? -10.141 28.734 21.062 1 95.25 220 GLY B O 1
ATOM 4606 N N . ARG B 1 221 ? -11.766 28.641 22.641 1 92.94 221 ARG B N 1
ATOM 4607 C CA . ARG B 1 221 ? -10.844 28.359 23.734 1 92.94 221 ARG B CA 1
ATOM 4608 C C . ARG B 1 221 ? -10.438 26.891 23.734 1 92.94 221 ARG B C 1
ATOM 4610 O O . ARG B 1 221 ? -9.305 26.547 24.094 1 92.94 221 ARG B O 1
ATOM 4617 N N . SER B 1 222 ? -11.398 26.172 23.281 1 95.25 222 SER B N 1
ATOM 4618 C CA . SER B 1 222 ? -11.125 24.734 23.438 1 95.25 222 SER B CA 1
ATOM 4619 C C . SER B 1 222 ? -11.32 24 22.125 1 95.25 222 SER B C 1
ATOM 4621 O O . SER B 1 222 ? -11.023 22.797 22.031 1 95.25 222 SER B O 1
ATOM 4623 N N . ASN B 1 223 ? -11.789 24.719 21.125 1 96.81 223 ASN B N 1
ATOM 4624 C CA . ASN B 1 223 ? -12.094 24.078 19.859 1 96.81 223 ASN B CA 1
ATOM 4625 C C . ASN B 1 223 ? -11.719 24.953 18.672 1 96.81 223 ASN B C 1
ATOM 4627 O O . ASN B 1 223 ? -11.641 26.172 18.797 1 96.81 223 ASN B O 1
ATOM 4631 N N . LEU B 1 224 ? -11.461 24.328 17.641 1 97.81 224 LEU B N 1
ATOM 4632 C CA . LEU B 1 224 ? -11.305 24.969 16.344 1 97.81 224 LEU B CA 1
ATOM 4633 C C . LEU B 1 224 ? -12.281 24.375 15.32 1 97.81 224 LEU B C 1
ATOM 4635 O O . LEU B 1 224 ? -12.445 23.156 15.25 1 97.81 224 LEU B O 1
ATOM 4639 N N . ARG B 1 225 ? -12.945 25.219 14.57 1 98.12 225 ARG B N 1
ATOM 4640 C CA . ARG B 1 225 ? -13.891 24.781 13.547 1 98.12 225 ARG B CA 1
ATOM 4641 C C . ARG B 1 225 ? -13.516 25.344 12.18 1 98.12 225 ARG B C 1
ATOM 4643 O O . ARG B 1 225 ? -13.125 26.516 12.07 1 98.12 225 ARG B O 1
ATOM 4650 N N . ALA B 1 226 ? -13.516 24.547 11.242 1 98 226 ALA B N 1
ATOM 4651 C CA . ALA B 1 226 ? -13.375 24.938 9.836 1 98 226 ALA B CA 1
ATOM 4652 C C . ALA B 1 226 ? -14.641 24.625 9.055 1 98 226 ALA B C 1
ATOM 4654 O O . ALA B 1 226 ? -15.07 23.469 8.992 1 98 226 ALA B O 1
ATOM 4655 N N . ALA B 1 227 ? -15.234 25.625 8.484 1 97.75 227 ALA B N 1
ATOM 4656 C CA . ALA B 1 227 ? -16.453 25.453 7.695 1 97.75 227 ALA B CA 1
ATOM 4657 C C . ALA B 1 227 ? -16.172 25.734 6.219 1 97.75 227 ALA B C 1
ATOM 4659 O O . ALA B 1 227 ? -15.633 26.781 5.859 1 97.75 227 ALA B O 1
ATOM 4660 N N . LEU B 1 228 ? -16.406 24.828 5.418 1 94.75 228 LEU B N 1
ATOM 4661 C CA . LEU B 1 228 ? -16.359 25 3.971 1 94.75 228 LEU B CA 1
ATOM 4662 C C . LEU B 1 228 ? -17.625 24.484 3.311 1 94.75 228 LEU B C 1
ATOM 4664 O O . LEU B 1 228 ? -18.594 24.141 3.998 1 94.75 228 LEU B O 1
ATOM 4668 N N . ASP B 1 229 ? -17.703 24.594 1.951 1 93.06 229 ASP B N 1
ATOM 4669 C CA . ASP B 1 229 ? -18.922 24.234 1.231 1 93.06 229 ASP B CA 1
ATOM 4670 C C . ASP B 1 229 ? -19.281 22.766 1.46 1 93.06 229 ASP B C 1
ATOM 4672 O O . ASP B 1 229 ? -18.531 21.859 1.074 1 93.06 229 ASP B O 1
ATOM 4676 N N . GLY B 1 230 ? -20.328 22.594 2.285 1 95.31 230 GLY B N 1
ATOM 4677 C CA . GLY B 1 230 ? -20.891 21.266 2.479 1 95.31 230 GLY B CA 1
ATOM 4678 C C . GLY B 1 230 ? -20.25 20.516 3.627 1 95.31 230 GLY B C 1
ATOM 4679 O O . GLY B 1 230 ? -20.641 19.375 3.914 1 95.31 230 GLY B O 1
ATOM 4680 N N . PHE B 1 231 ? -19.25 21.125 4.277 1 97.5 231 PHE B N 1
ATOM 4681 C CA . PHE B 1 231 ? -18.562 20.391 5.332 1 97.5 231 PHE B CA 1
ATOM 4682 C C . PHE B 1 231 ? -18.266 21.312 6.52 1 97.5 231 PHE B C 1
ATOM 4684 O O . PHE B 1 231 ? -18 22.5 6.344 1 97.5 231 PHE B O 1
ATOM 4691 N N . ILE B 1 232 ? -18.312 20.75 7.676 1 97.25 232 ILE B N 1
ATOM 4692 C CA . ILE B 1 232 ? -17.875 21.406 8.914 1 97.25 232 ILE B CA 1
ATOM 4693 C C . ILE B 1 232 ? -16.953 20.469 9.688 1 97.25 232 ILE B C 1
ATOM 4695 O O . ILE B 1 232 ? -17.312 19.312 9.977 1 97.25 232 ILE B O 1
ATOM 4699 N N . PHE B 1 233 ? -15.844 20.922 9.953 1 97.81 233 PHE B N 1
ATOM 4700 C CA . PHE B 1 233 ? -14.844 20.219 10.734 1 97.81 233 PHE B CA 1
ATOM 4701 C C . PHE B 1 233 ? -14.625 20.891 12.086 1 97.81 233 PHE B C 1
ATOM 4703 O O . PHE B 1 233 ? -14.484 22.109 12.148 1 97.81 233 PHE B O 1
ATOM 4710 N N . THR B 1 234 ? -14.633 20.109 13.141 1 97.69 234 THR B N 1
ATOM 4711 C CA . THR B 1 234 ? -14.344 20.641 14.469 1 97.69 234 THR B CA 1
ATOM 4712 C C . THR B 1 234 ? -13.336 19.766 15.203 1 97.69 234 THR B C 1
ATOM 4714 O O . THR B 1 234 ? -13.43 18.531 15.156 1 97.69 234 THR B O 1
ATOM 4717 N N . SER B 1 235 ? -12.391 20.328 15.852 1 97.44 235 SER B N 1
ATOM 4718 C CA . SER B 1 235 ? -11.391 19.594 16.625 1 97.44 235 SER B CA 1
ATOM 4719 C C . SER B 1 235 ? -11.18 20.25 17.984 1 97.44 235 SER B C 1
ATOM 4721 O O . SER B 1 235 ? -11.18 21.469 18.109 1 97.44 235 SER B O 1
ATOM 4723 N N . LYS B 1 236 ? -11.008 19.375 18.984 1 96.25 236 LYS B N 1
ATOM 4724 C CA . LYS B 1 236 ? -10.531 19.859 20.266 1 96.25 236 LYS B CA 1
ATOM 4725 C C . LYS B 1 236 ? -9.102 20.391 20.156 1 96.25 236 LYS B C 1
ATOM 4727 O O . LYS B 1 236 ? -8.32 19.906 19.328 1 96.25 236 LYS B O 1
ATOM 4732 N N . LEU B 1 237 ? -8.844 21.344 20.969 1 97.62 237 LEU B N 1
ATOM 4733 C CA . LEU B 1 237 ? -7.5 21.906 21.031 1 97.62 237 LEU B CA 1
ATOM 4734 C C . LEU B 1 237 ? -6.707 21.297 22.188 1 97.62 237 LEU B C 1
ATOM 4736 O O . LEU B 1 237 ? -7.293 20.797 23.141 1 97.62 237 LEU B O 1
ATOM 4740 N N . VAL B 1 238 ? -5.398 21.25 22 1 96.75 238 VAL B N 1
ATOM 4741 C CA . VAL B 1 238 ? -4.523 20.844 23.094 1 96.75 238 VAL B CA 1
ATOM 4742 C C . VAL B 1 238 ? -4.438 21.953 24.125 1 96.75 238 VAL B C 1
ATOM 4744 O O . VAL B 1 238 ? -4.199 23.109 23.781 1 96.75 238 VAL B O 1
ATOM 4747 N N . ASP B 1 239 ? -4.715 21.469 25.328 1 92.44 239 ASP B N 1
ATOM 4748 C CA . ASP B 1 239 ? -4.566 22.422 26.422 1 92.44 239 ASP B CA 1
ATOM 4749 C C . ASP B 1 239 ? -3.098 22.594 26.812 1 92.44 239 ASP B C 1
ATOM 4751 O O . ASP B 1 239 ? -2.424 21.609 27.125 1 92.44 239 ASP B O 1
ATOM 4755 N N . GLY B 1 240 ? -2.6 23.828 26.688 1 89.69 240 GLY B N 1
ATOM 4756 C CA . GLY B 1 240 ? -1.217 24.062 27.062 1 89.69 240 GLY B CA 1
ATOM 4757 C C . GLY B 1 240 ? -0.561 25.172 26.266 1 89.69 240 GLY B C 1
ATOM 4758 O O . GLY B 1 240 ? -1.191 25.781 25.391 1 89.69 240 GLY B O 1
ATOM 4759 N N . ARG B 1 241 ? 0.641 25.422 26.734 1 93.25 241 ARG B N 1
ATOM 4760 C CA . ARG B 1 241 ? 1.424 26.453 26.078 1 93.25 241 ARG B CA 1
ATOM 4761 C C . ARG B 1 241 ? 2.527 25.844 25.219 1 93.25 241 ARG B C 1
ATOM 4763 O O . ARG B 1 241 ? 3.305 25.016 25.688 1 93.25 241 ARG B O 1
ATOM 4770 N N . PHE B 1 242 ? 2.471 26.234 24.031 1 96.38 242 PHE B N 1
ATOM 4771 C CA . PHE B 1 242 ? 3.535 25.812 23.125 1 96.38 242 PHE B CA 1
ATOM 4772 C C . PHE B 1 242 ? 4.855 26.484 23.484 1 96.38 242 PHE B C 1
ATOM 4774 O O . PHE B 1 242 ? 4.879 27.656 23.859 1 96.38 242 PHE B O 1
ATOM 4781 N N . PRO B 1 243 ? 5.945 25.766 23.469 1 93.81 243 PRO B N 1
ATOM 4782 C CA . PRO B 1 243 ? 7.227 26.375 23.812 1 93.81 243 PRO B CA 1
ATOM 4783 C C . PRO B 1 243 ? 7.539 27.609 22.969 1 93.81 243 PRO B C 1
ATOM 4785 O O . PRO B 1 243 ? 7.008 27.75 21.859 1 93.81 243 PRO B O 1
ATOM 4788 N N . ASP B 1 244 ? 8.344 28.469 23.578 1 96.38 244 ASP B N 1
ATOM 4789 C CA . ASP B 1 244 ? 8.789 29.609 22.812 1 96.38 244 ASP B CA 1
ATOM 4790 C C . ASP B 1 244 ? 9.703 29.188 21.656 1 96.38 244 ASP B C 1
ATOM 4792 O O . ASP B 1 244 ? 10.93 29.266 21.766 1 96.38 244 ASP B O 1
ATOM 4796 N N . TRP B 1 245 ? 9.109 28.891 20.594 1 96.88 245 TRP B N 1
ATOM 4797 C CA . TRP B 1 245 ? 9.805 28.281 19.453 1 96.88 245 TRP B CA 1
ATOM 4798 C C . TRP B 1 245 ? 10.75 29.266 18.797 1 96.88 245 TRP B C 1
ATOM 4800 O O . TRP B 1 245 ? 11.727 28.875 18.156 1 96.88 245 TRP B O 1
ATOM 4810 N N . ARG B 1 246 ? 10.523 30.562 18.891 1 96.62 246 ARG B N 1
ATOM 4811 C CA . ARG B 1 246 ? 11.359 31.594 18.281 1 96.62 246 ARG B CA 1
ATOM 4812 C C . ARG B 1 246 ? 12.773 31.547 18.844 1 96.62 246 ARG B C 1
ATOM 4814 O O . ARG B 1 246 ? 13.734 31.875 18.141 1 96.62 246 ARG B O 1
ATOM 4821 N N . ARG B 1 247 ? 12.867 31.141 20 1 95.5 247 ARG B N 1
ATOM 4822 C CA . ARG B 1 247 ? 14.156 31.094 20.672 1 95.5 247 ARG B CA 1
ATOM 4823 C C . ARG B 1 247 ? 15.023 29.969 20.125 1 95.5 247 ARG B C 1
ATOM 4825 O O . ARG B 1 247 ? 16.25 29.969 20.328 1 95.5 247 ARG B O 1
ATOM 4832 N N . VAL B 1 248 ? 14.445 29.047 19.531 1 94.44 248 VAL B N 1
ATOM 4833 C CA . VAL B 1 248 ? 15.164 27.875 19.062 1 94.44 248 VAL B CA 1
ATOM 4834 C C . VAL B 1 248 ? 15.75 28.141 17.672 1 94.44 248 VAL B C 1
ATOM 4836 O O . VAL B 1 248 ? 16.625 27.406 17.203 1 94.44 248 VAL B O 1
ATOM 4839 N N . ILE B 1 249 ? 15.289 29.141 17.016 1 96.19 249 ILE B N 1
ATOM 4840 C CA . ILE B 1 249 ? 15.781 29.5 15.695 1 96.19 249 ILE B CA 1
ATOM 4841 C C . ILE B 1 249 ? 17.125 30.219 15.82 1 96.19 249 ILE B C 1
ATOM 4843 O O . ILE B 1 249 ? 17.188 31.312 16.391 1 96.19 249 ILE B O 1
ATOM 4847 N N . PRO B 1 250 ? 18.078 29.656 15.203 1 94.62 250 PRO B N 1
ATOM 4848 C CA . PRO B 1 250 ? 19.375 30.297 15.305 1 94.62 250 PRO B CA 1
ATOM 4849 C C . PRO B 1 250 ? 19.406 31.672 14.633 1 94.62 250 PRO B C 1
ATOM 4851 O O . PRO B 1 250 ? 18.828 31.844 13.555 1 94.62 250 PRO B O 1
ATOM 4854 N N . ARG B 1 251 ? 20.062 32.719 15.25 1 90.62 251 ARG B N 1
ATOM 4855 C CA . ARG B 1 251 ? 20.078 34.062 14.719 1 90.62 251 ARG B CA 1
ATOM 4856 C C . ARG B 1 251 ? 21.484 34.438 14.242 1 90.62 251 ARG B C 1
ATOM 4858 O O . ARG B 1 251 ? 21.641 35.406 13.5 1 90.62 251 ARG B O 1
ATOM 4865 N N . ASN B 1 252 ? 22.438 33.75 14.578 1 88.25 252 ASN B N 1
ATOM 4866 C CA . ASN B 1 252 ? 23.797 34.188 14.305 1 88.25 252 ASN B CA 1
ATOM 4867 C C . ASN B 1 252 ? 24.562 33.188 13.445 1 88.25 252 ASN B C 1
ATOM 4869 O O . ASN B 1 252 ? 25.734 32.906 13.703 1 88.25 252 ASN B O 1
ATOM 4873 N N . SER B 1 253 ? 23.859 32.75 12.43 1 93.62 253 SER B N 1
ATOM 4874 C CA . SER B 1 253 ? 24.578 31.844 11.523 1 93.62 253 SER B CA 1
ATOM 4875 C C . SER B 1 253 ? 25.578 32.625 10.672 1 93.62 253 SER B C 1
ATOM 4877 O O . SER B 1 253 ? 25.266 33.656 10.102 1 93.62 253 SER B O 1
ATOM 4879 N N . ASP B 1 254 ? 26.797 32.188 10.625 1 96.62 254 ASP B N 1
ATOM 4880 C CA . ASP B 1 254 ? 27.828 32.906 9.875 1 96.62 254 ASP B CA 1
ATOM 4881 C C . ASP B 1 254 ? 28.297 32.094 8.672 1 96.62 254 ASP B C 1
ATOM 4883 O O . ASP B 1 254 ? 29.219 32.5 7.973 1 96.62 254 ASP B O 1
ATOM 4887 N N . LYS B 1 255 ? 27.781 30.938 8.438 1 97.88 255 LYS B N 1
ATOM 4888 C CA . LYS B 1 255 ? 28.078 30.094 7.281 1 97.88 255 LYS B CA 1
ATOM 4889 C C . LYS B 1 255 ? 26.812 29.734 6.512 1 97.88 255 LYS B C 1
ATOM 4891 O O . LYS B 1 255 ? 25.75 29.562 7.109 1 97.88 255 LYS B O 1
ATOM 4896 N N . ALA B 1 256 ? 26.922 29.719 5.215 1 97.75 256 ALA B N 1
ATOM 4897 C CA . ALA B 1 256 ? 25.781 29.375 4.375 1 97.75 256 ALA B CA 1
ATOM 4898 C C . ALA B 1 256 ? 26.188 28.438 3.248 1 97.75 256 ALA B C 1
ATOM 4900 O O . ALA B 1 256 ? 27.203 28.641 2.586 1 97.75 256 ALA B O 1
ATOM 4901 N N . LEU B 1 257 ? 25.438 27.438 3.131 1 98.38 257 LEU B N 1
ATOM 4902 C CA . LEU B 1 257 ? 25.562 26.5 2.01 1 98.38 257 LEU B CA 1
ATOM 4903 C C . LEU B 1 257 ? 24.359 26.625 1.075 1 98.38 257 LEU B C 1
ATOM 4905 O O . LEU B 1 257 ? 23.203 26.547 1.519 1 98.38 257 LEU B O 1
ATOM 4909 N N . ILE B 1 258 ? 24.578 26.906 -0.202 1 98.69 258 ILE B N 1
ATOM 4910 C CA . ILE B 1 258 ? 23.531 26.953 -1.213 1 98.69 258 ILE B CA 1
ATOM 4911 C C . ILE B 1 258 ? 23.719 25.812 -2.207 1 98.69 258 ILE B C 1
ATOM 4913 O O . ILE B 1 258 ? 24.812 25.578 -2.705 1 98.69 258 ILE B O 1
ATOM 4917 N N . ALA B 1 259 ? 22.703 25.094 -2.488 1 98.44 259 ALA B N 1
ATOM 4918 C CA . ALA B 1 259 ? 22.781 23.953 -3.385 1 98.44 259 ALA B CA 1
ATOM 4919 C C . ALA B 1 259 ? 21.422 23.641 -4.02 1 98.44 259 ALA B C 1
ATOM 4921 O O . ALA B 1 259 ? 20.391 24.141 -3.559 1 98.44 259 ALA B O 1
ATOM 4922 N N . GLY B 1 260 ? 21.469 22.875 -5.141 1 98.31 260 GLY B N 1
ATOM 4923 C CA . GLY B 1 260 ? 20.219 22.375 -5.711 1 98.31 260 GLY B CA 1
ATOM 4924 C C . GLY B 1 260 ? 19.484 21.406 -4.793 1 98.31 260 GLY B C 1
ATOM 4925 O O . GLY B 1 260 ? 20.094 20.5 -4.242 1 98.31 260 GLY B O 1
ATOM 4926 N N . ARG B 1 261 ? 18.203 21.578 -4.633 1 98.25 261 ARG B N 1
ATOM 4927 C CA . ARG B 1 261 ? 17.406 20.797 -3.707 1 98.25 261 ARG B CA 1
ATOM 4928 C C . ARG B 1 261 ? 17.391 19.328 -4.109 1 98.25 261 ARG B C 1
ATOM 4930 O O . ARG B 1 261 ? 17.594 18.438 -3.27 1 98.25 261 ARG B O 1
ATOM 4937 N N . GLU B 1 262 ? 17.125 19.062 -5.359 1 97.69 262 GLU B N 1
ATOM 4938 C CA . GLU B 1 262 ? 16.984 17.688 -5.836 1 97.69 262 GLU B CA 1
ATOM 4939 C C . GLU B 1 262 ? 18.312 16.938 -5.742 1 97.69 262 GLU B C 1
ATOM 4941 O O . GLU B 1 262 ? 18.344 15.773 -5.336 1 97.69 262 GLU B O 1
ATOM 4946 N N . ASP B 1 263 ? 19.391 17.594 -6.09 1 97 263 ASP B N 1
ATOM 4947 C CA . ASP B 1 263 ? 20.703 16.969 -5.992 1 97 263 ASP B CA 1
ATOM 4948 C C . ASP B 1 263 ? 21.031 16.594 -4.547 1 97 263 ASP B C 1
ATOM 4950 O O . ASP B 1 263 ? 21.531 15.5 -4.277 1 97 263 ASP B O 1
ATOM 4954 N N . LEU B 1 264 ? 20.734 17.516 -3.725 1 98.25 264 LEU B N 1
ATOM 4955 C CA . LEU B 1 264 ? 20.984 17.281 -2.307 1 98.25 264 LEU B CA 1
ATOM 4956 C C . LEU B 1 264 ? 20.094 16.156 -1.783 1 98.25 264 LEU B C 1
ATOM 4958 O O . LEU B 1 264 ? 20.578 15.258 -1.073 1 98.25 264 LEU B O 1
ATOM 4962 N N . ARG B 1 265 ? 18.859 16.203 -2.105 1 98.5 265 ARG B N 1
ATOM 4963 C CA . ARG B 1 265 ? 17.922 15.172 -1.674 1 98.5 265 ARG B CA 1
ATOM 4964 C C . ARG B 1 265 ? 18.406 13.781 -2.09 1 98.5 265 ARG B C 1
ATOM 4966 O O . ARG B 1 265 ? 18.406 12.859 -1.278 1 98.5 265 ARG B O 1
ATOM 4973 N N . GLN B 1 266 ? 18.797 13.656 -3.328 1 97.88 266 GLN B N 1
ATOM 4974 C CA . GLN B 1 266 ? 19.25 12.375 -3.846 1 97.88 266 GLN B CA 1
ATOM 4975 C C . GLN B 1 266 ? 20.516 11.906 -3.127 1 97.88 266 GLN B C 1
ATOM 4977 O O . GLN B 1 266 ? 20.641 10.719 -2.795 1 97.88 266 GLN B O 1
ATOM 4982 N N . ALA B 1 267 ? 21.406 12.805 -2.945 1 98.5 267 ALA B N 1
ATOM 4983 C CA . ALA B 1 267 ? 22.656 12.469 -2.266 1 98.5 267 ALA B CA 1
ATOM 4984 C C . ALA B 1 267 ? 22.391 11.992 -0.843 1 98.5 267 ALA B C 1
ATOM 4986 O O . ALA B 1 267 ? 22.953 10.977 -0.411 1 98.5 267 ALA B O 1
ATOM 4987 N N . PHE B 1 268 ? 21.516 12.727 -0.139 1 98.69 268 PHE B N 1
ATOM 4988 C CA . PHE B 1 268 ? 21.172 12.32 1.217 1 98.69 268 PHE B CA 1
ATOM 4989 C C . PHE B 1 268 ? 20.453 10.969 1.211 1 98.69 268 PHE B C 1
ATOM 4991 O O . PHE B 1 268 ? 20.688 10.141 2.09 1 98.69 268 PHE B O 1
ATOM 4998 N N . ALA B 1 269 ? 19.578 10.781 0.282 1 98.56 269 ALA B N 1
ATOM 4999 C CA . ALA B 1 269 ? 18.859 9.516 0.185 1 98.56 269 ALA B CA 1
ATOM 5000 C C . ALA B 1 269 ? 19.812 8.344 -0.013 1 98.56 269 ALA B C 1
ATOM 5002 O O . ALA B 1 269 ? 19.656 7.301 0.622 1 98.56 269 ALA B O 1
ATOM 5003 N N . ARG B 1 270 ? 20.797 8.492 -0.934 1 98.38 270 ARG B N 1
ATOM 5004 C CA . ARG B 1 270 ? 21.781 7.441 -1.176 1 98.38 270 ARG B CA 1
ATOM 5005 C C . ARG B 1 270 ? 22.641 7.207 0.059 1 98.38 270 ARG B C 1
ATOM 5007 O O . ARG B 1 270 ? 22.906 6.059 0.424 1 98.38 270 ARG B O 1
ATOM 5014 N N . ALA B 1 271 ? 23.062 8.289 0.706 1 98.44 271 ALA B N 1
ATOM 5015 C CA . ALA B 1 271 ? 23.859 8.148 1.924 1 98.44 271 ALA B CA 1
ATOM 5016 C C . ALA B 1 271 ? 23.062 7.418 3.01 1 98.44 271 ALA B C 1
ATOM 5018 O O . ALA B 1 271 ? 23.625 6.609 3.754 1 98.44 271 ALA B O 1
ATOM 5019 N N . ALA B 1 272 ? 21.797 7.664 3.041 1 98.38 272 ALA B N 1
ATOM 5020 C CA . ALA B 1 272 ? 20.922 7.113 4.07 1 98.38 272 ALA B CA 1
ATOM 5021 C C . ALA B 1 272 ? 20.891 5.59 3.996 1 98.38 272 ALA B C 1
ATOM 5023 O O . ALA B 1 272 ? 20.672 4.918 5.008 1 98.38 272 ALA B O 1
ATOM 5024 N N . ILE B 1 273 ? 21.062 5.016 2.852 1 98.19 273 ILE B N 1
ATOM 5025 C CA . ILE B 1 273 ? 20.953 3.576 2.627 1 98.19 273 ILE B CA 1
ATOM 5026 C C . ILE B 1 273 ? 21.906 2.834 3.562 1 98.19 273 ILE B C 1
ATOM 5028 O O . ILE B 1 273 ? 21.578 1.755 4.062 1 98.19 273 ILE B O 1
ATOM 5032 N N . LEU B 1 274 ? 23.109 3.414 3.824 1 98.31 274 LEU B N 1
ATOM 5033 C CA . LEU B 1 274 ? 24.109 2.711 4.609 1 98.31 274 LEU B CA 1
ATOM 5034 C C . LEU B 1 274 ? 24.312 3.381 5.965 1 98.31 274 LEU B C 1
ATOM 5036 O O . LEU B 1 274 ? 25.328 3.156 6.629 1 98.31 274 LEU B O 1
ATOM 5040 N N . SER B 1 275 ? 23.422 4.281 6.301 1 97.38 275 SER B N 1
ATOM 5041 C CA . SER B 1 275 ? 23.469 4.855 7.645 1 97.38 275 SER B CA 1
ATOM 5042 C C . SER B 1 275 ? 23 3.852 8.688 1 97.38 275 SER B C 1
ATOM 5044 O O . SER B 1 275 ? 22.359 2.85 8.359 1 97.38 275 SER B O 1
ATOM 5046 N N . ASN B 1 276 ? 23.453 4.129 9.906 1 95.81 276 ASN B N 1
ATOM 5047 C CA . ASN B 1 276 ? 22.969 3.324 11.016 1 95.81 276 ASN B CA 1
ATOM 5048 C C . ASN B 1 276 ? 21.453 3.301 11.07 1 95.81 276 ASN B C 1
ATOM 5050 O O . ASN B 1 276 ? 20.812 4.348 11.016 1 95.81 276 ASN B O 1
ATOM 5054 N N . GLU B 1 277 ? 20.875 2.156 11.18 1 92.75 277 GLU B N 1
ATOM 5055 C CA . GLU B 1 277 ? 19.422 2.012 11.109 1 92.75 277 GLU B CA 1
ATOM 5056 C C . GLU B 1 277 ? 18.734 2.648 12.312 1 92.75 277 GLU B C 1
ATOM 5058 O O . GLU B 1 277 ? 17.625 3.152 12.211 1 92.75 277 GLU B O 1
ATOM 5063 N N . LYS B 1 278 ? 19.438 2.621 13.43 1 91.56 278 LYS B N 1
ATOM 5064 C CA . LYS B 1 278 ? 18.844 3.115 14.664 1 91.56 278 LYS B CA 1
ATOM 5065 C C . LYS B 1 278 ? 19 4.629 14.789 1 91.56 278 LYS B C 1
ATOM 5067 O O . LYS B 1 278 ? 18.031 5.34 15.055 1 91.56 278 LYS B O 1
ATOM 5072 N N . PHE B 1 279 ? 20.188 5.109 14.523 1 91.06 279 PHE B N 1
ATOM 5073 C CA . PHE B 1 279 ? 20.484 6.512 14.789 1 91.06 279 PHE B CA 1
ATOM 5074 C C . PHE B 1 279 ? 20.328 7.344 13.523 1 91.06 279 PHE B C 1
ATOM 5076 O O . PHE B 1 279 ? 20.109 8.555 13.594 1 91.06 279 PHE B O 1
ATOM 5083 N N . ARG B 1 280 ? 20.5 6.75 12.406 1 97.06 280 ARG B N 1
ATOM 5084 C CA . ARG B 1 280 ? 20.328 7.352 11.086 1 97.06 280 ARG B CA 1
ATOM 5085 C C . ARG B 1 280 ? 21.219 8.57 10.914 1 97.06 280 ARG B C 1
ATOM 5087 O O . ARG B 1 280 ? 20.797 9.594 10.375 1 97.06 280 ARG B O 1
ATOM 5094 N N . GLY B 1 281 ? 22.406 8.539 11.43 1 97.62 281 GLY B N 1
ATOM 5095 C CA . GLY B 1 281 ? 23.344 9.656 11.391 1 97.62 281 GLY B CA 1
ATOM 5096 C C . GLY B 1 281 ? 24.078 9.766 10.07 1 97.62 281 GLY B C 1
ATOM 5097 O O . GLY B 1 281 ? 24.453 8.75 9.477 1 97.62 281 GLY B O 1
ATOM 5098 N N . VAL B 1 282 ? 24.266 10.984 9.586 1 98.31 282 VAL B N 1
ATOM 5099 C CA . VAL B 1 282 ? 25.125 11.289 8.445 1 98.31 282 VAL B CA 1
ATOM 5100 C C . VAL B 1 282 ? 26.078 12.43 8.812 1 98.31 282 VAL B C 1
ATOM 5102 O O . VAL B 1 282 ? 25.719 13.336 9.562 1 98.31 282 VAL B O 1
ATOM 5105 N N . ARG B 1 283 ? 27.219 12.383 8.297 1 98.38 283 ARG B N 1
ATOM 5106 C CA . ARG B 1 283 ? 28.234 13.398 8.523 1 98.38 283 ARG B CA 1
ATOM 5107 C C . ARG B 1 283 ? 28.422 14.281 7.293 1 98.38 283 ARG B C 1
ATOM 5109 O O . ARG B 1 283 ? 28.547 13.781 6.176 1 98.38 283 ARG B O 1
ATOM 5116 N N . LEU B 1 284 ? 28.438 15.555 7.555 1 98.62 284 LEU B N 1
ATOM 5117 C CA . LEU B 1 284 ? 28.688 16.531 6.504 1 98.62 284 LEU B CA 1
ATOM 5118 C C . LEU B 1 284 ? 30.047 17.203 6.703 1 98.62 284 LEU B C 1
ATOM 5120 O O . LEU B 1 284 ? 30.328 17.75 7.777 1 98.62 284 LEU B O 1
ATOM 5124 N N . ASN B 1 285 ? 30.859 17.094 5.719 1 98.62 285 ASN B N 1
ATOM 5125 C CA . ASN B 1 285 ? 32.094 17.859 5.652 1 98.62 285 ASN B CA 1
ATOM 5126 C C . ASN B 1 285 ? 32.031 18.969 4.605 1 98.62 285 ASN B C 1
ATOM 5128 O O . ASN B 1 285 ? 31.859 18.688 3.416 1 98.62 285 ASN B O 1
ATOM 5132 N N . LEU B 1 286 ? 32.125 20.172 5.07 1 98.44 286 LEU B N 1
ATOM 5133 C CA . LEU B 1 286 ? 32 21.328 4.191 1 98.44 286 LEU B CA 1
ATOM 5134 C C . LEU B 1 286 ? 33.375 21.969 3.947 1 98.44 286 LEU B C 1
ATOM 5136 O O . LEU B 1 286 ? 34.125 22.25 4.895 1 98.44 286 LEU B O 1
ATOM 5140 N N . GLN B 1 287 ? 33.688 22.047 2.717 1 98 287 GLN B N 1
ATOM 5141 C CA . GLN B 1 287 ? 34.812 22.797 2.219 1 98 287 GLN B CA 1
ATOM 5142 C C . GLN B 1 287 ? 34.406 23.781 1.128 1 98 287 GLN B C 1
ATOM 5144 O O . GLN B 1 287 ? 33.25 23.781 0.701 1 98 287 GLN B O 1
ATOM 5149 N N . GLU B 1 288 ? 35.344 24.625 0.735 1 98 288 GLU B N 1
ATOM 5150 C CA . GLU B 1 288 ? 35.031 25.625 -0.279 1 98 288 GLU B CA 1
ATOM 5151 C C . GLU B 1 288 ? 34.406 24.969 -1.516 1 98 288 GLU B C 1
ATOM 5153 O O . GLU B 1 288 ? 35.062 24.188 -2.205 1 98 288 GLU B O 1
ATOM 5158 N N . ASN B 1 289 ? 33.188 25.281 -1.752 1 98.44 289 ASN B N 1
ATOM 5159 C CA . ASN B 1 289 ? 32.406 24.906 -2.914 1 98.44 289 ASN B CA 1
ATOM 5160 C C . ASN B 1 289 ? 32.25 23.391 -3.014 1 98.44 289 ASN B C 1
ATOM 5162 O O . ASN B 1 289 ? 32.031 22.844 -4.102 1 98.44 289 ASN B O 1
ATOM 5166 N N . LEU B 1 290 ? 32.375 22.75 -1.869 1 98.5 290 LEU B N 1
ATOM 5167 C CA . LEU B 1 290 ? 32.344 21.297 -1.882 1 98.5 290 LEU B CA 1
ATOM 5168 C C . LEU B 1 290 ? 31.656 20.766 -0.623 1 98.5 290 LEU B C 1
ATOM 5170 O O . LEU B 1 290 ? 31.969 21.203 0.487 1 98.5 290 LEU B O 1
ATOM 5174 N N . LEU B 1 291 ? 30.719 19.906 -0.79 1 98.81 291 LEU B N 1
ATOM 5175 C CA . LEU B 1 291 ? 30.078 19.188 0.303 1 98.81 291 LEU B CA 1
ATOM 5176 C C . LEU B 1 291 ? 30.312 17.672 0.18 1 98.81 291 LEU B C 1
ATOM 5178 O O . LEU B 1 291 ? 30.062 17.094 -0.87 1 98.81 291 LEU B O 1
ATOM 5182 N N . ARG B 1 292 ? 30.859 17.094 1.207 1 98.81 292 ARG B N 1
ATOM 5183 C CA . ARG B 1 292 ? 30.984 15.648 1.312 1 98.81 292 ARG B CA 1
ATOM 5184 C C . ARG B 1 292 ? 30.031 15.086 2.355 1 98.81 292 ARG B C 1
ATOM 5186 O O . ARG B 1 292 ? 30.062 15.484 3.521 1 98.81 292 ARG B O 1
ATOM 5193 N N . ILE B 1 293 ? 29.172 14.219 1.964 1 98.81 293 ILE B N 1
ATOM 5194 C CA . ILE B 1 293 ? 28.234 13.547 2.859 1 98.81 293 ILE B CA 1
ATOM 5195 C C . ILE B 1 293 ? 28.672 12.102 3.076 1 98.81 293 ILE B C 1
ATOM 5197 O O . ILE B 1 293 ? 28.875 11.352 2.115 1 98.81 293 ILE B O 1
ATOM 5201 N N . THR B 1 294 ? 28.781 11.695 4.305 1 98.56 294 THR B N 1
ATOM 5202 C CA . THR B 1 294 ? 29.203 10.336 4.594 1 98.56 294 THR B CA 1
ATOM 5203 C C . THR B 1 294 ? 28.281 9.68 5.617 1 98.56 294 THR B C 1
ATOM 5205 O O . THR B 1 294 ? 27.766 10.359 6.512 1 98.56 294 THR B O 1
ATOM 5208 N N . ALA B 1 295 ? 28.031 8.461 5.465 1 98.19 295 ALA B N 1
ATOM 5209 C CA . ALA B 1 295 ? 27.266 7.637 6.398 1 98.19 295 ALA B CA 1
ATOM 5210 C C . ALA B 1 295 ? 27.922 6.281 6.605 1 98.19 295 ALA B C 1
ATOM 5212 O O . ALA B 1 295 ? 28.594 5.762 5.707 1 98.19 295 ALA B O 1
ATOM 5213 N N . ASN B 1 296 ? 27.797 5.785 7.738 1 96.81 296 ASN B N 1
ATOM 5214 C CA . ASN B 1 296 ? 28.312 4.457 8.047 1 96.81 296 ASN B CA 1
ATOM 5215 C C . ASN B 1 296 ? 27.375 3.701 8.992 1 96.81 296 ASN B C 1
ATOM 5217 O O . ASN B 1 296 ? 26.453 4.289 9.57 1 96.81 296 ASN B O 1
ATOM 5221 N N . ASN B 1 297 ? 27.594 2.379 9.055 1 96.62 297 ASN B N 1
ATOM 5222 C CA . ASN B 1 297 ? 26.766 1.538 9.922 1 96.62 297 ASN B CA 1
ATOM 5223 C C . ASN B 1 297 ? 27.625 0.562 10.727 1 96.62 297 ASN B C 1
ATOM 5225 O O . ASN B 1 297 ? 28.844 0.528 10.57 1 96.62 297 ASN B O 1
ATOM 5229 N N . PRO B 1 298 ? 27.016 -0.099 11.695 1 95.06 298 PRO B N 1
ATOM 5230 C CA . PRO B 1 298 ? 27.781 -1 12.57 1 95.06 298 PRO B CA 1
ATOM 5231 C C . PRO B 1 298 ? 28.484 -2.105 11.789 1 95.06 298 PRO B C 1
ATOM 5233 O O . PRO B 1 298 ? 29.5 -2.641 12.258 1 95.06 298 PRO B O 1
ATOM 5236 N N . GLU B 1 299 ? 28.062 -2.465 10.633 1 94.25 299 GLU B N 1
ATOM 5237 C CA . GLU B 1 299 ? 28.688 -3.492 9.789 1 94.25 299 GLU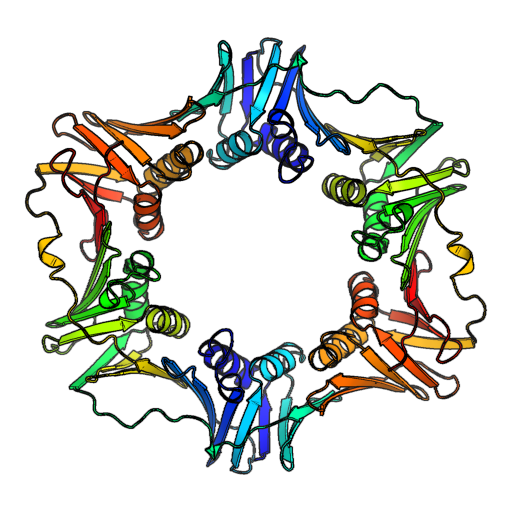 B CA 1
ATOM 5238 C C . GLU B 1 299 ? 29.891 -2.945 9.047 1 94.25 299 GLU B C 1
ATOM 5240 O O . GLU B 1 299 ? 30.469 -3.633 8.203 1 94.25 299 GLU B O 1
ATOM 5245 N N . GLN B 1 300 ? 30.219 -1.7 9.312 1 93.94 300 GLN B N 1
ATOM 5246 C CA . GLN B 1 300 ? 31.391 -1.015 8.766 1 93.94 300 GLN B CA 1
ATOM 5247 C C . GLN B 1 300 ? 31.219 -0.733 7.277 1 93.94 300 GLN B C 1
ATOM 5249 O O . GLN B 1 300 ? 32.188 -0.751 6.516 1 93.94 300 GLN B O 1
ATOM 5254 N N . GLU B 1 301 ? 30 -0.655 6.906 1 98 301 GLU B N 1
ATOM 5255 C CA . GLU B 1 301 ? 29.688 -0.161 5.566 1 98 301 GLU B CA 1
ATOM 5256 C C . GLU B 1 301 ? 29.656 1.364 5.535 1 98 301 GLU B C 1
ATOM 5258 O O . GLU B 1 301 ? 29.438 2.006 6.562 1 98 301 GLU B O 1
ATOM 5263 N N . GLU B 1 302 ? 29.938 1.878 4.285 1 98.25 302 GLU B N 1
ATOM 5264 C CA . GLU B 1 302 ? 30.047 3.332 4.207 1 98.25 302 GLU B CA 1
ATOM 5265 C C . GLU B 1 302 ? 29.5 3.855 2.883 1 98.25 302 GLU B C 1
ATOM 5267 O O . GLU B 1 302 ? 29.656 3.215 1.841 1 98.25 302 GLU B O 1
ATOM 5272 N N . ALA B 1 303 ? 28.906 4.957 2.949 1 98.75 303 ALA B N 1
ATOM 5273 C CA . ALA B 1 303 ? 28.484 5.73 1.782 1 98.75 303 ALA B CA 1
ATOM 5274 C C . ALA B 1 303 ? 29.141 7.109 1.777 1 98.75 303 ALA B C 1
ATOM 5276 O O . ALA B 1 303 ? 29.266 7.746 2.826 1 98.75 303 ALA B O 1
ATOM 5277 N N . GLU B 1 304 ? 29.516 7.527 0.607 1 98.81 304 GLU B N 1
ATOM 5278 C CA . GLU B 1 304 ? 30.094 8.859 0.423 1 98.81 304 GLU B CA 1
ATOM 5279 C C . GLU B 1 304 ? 29.531 9.539 -0.823 1 98.81 304 GLU B C 1
ATOM 5281 O O . GLU B 1 304 ? 29.484 8.93 -1.898 1 98.81 304 GLU B O 1
ATOM 5286 N N . GLU B 1 305 ? 29.094 10.703 -0.678 1 98.62 305 GLU B N 1
ATOM 5287 C CA . GLU B 1 305 ? 28.594 11.547 -1.762 1 98.62 305 GLU B CA 1
ATOM 5288 C C . GLU B 1 305 ? 29.344 12.875 -1.818 1 98.62 305 GLU B C 1
ATOM 5290 O O . GLU B 1 305 ? 29.516 13.547 -0.796 1 98.62 305 GLU B O 1
ATOM 5295 N N . LEU B 1 306 ? 29.75 13.195 -3 1 98.5 306 LEU B N 1
ATOM 5296 C CA . LEU B 1 306 ? 30.391 14.492 -3.207 1 98.5 306 LEU B CA 1
ATOM 5297 C C . LEU B 1 306 ? 29.516 15.391 -4.09 1 98.5 306 LEU B C 1
ATOM 5299 O O . LEU B 1 306 ? 29.062 14.961 -5.152 1 98.5 306 LEU B O 1
ATOM 5303 N N . LEU B 1 307 ? 29.328 16.609 -3.604 1 98.31 307 LEU B N 1
ATOM 5304 C CA . LEU B 1 307 ? 28.5 17.547 -4.344 1 98.31 307 LEU B CA 1
ATOM 5305 C C . LEU B 1 307 ? 29.203 18.891 -4.484 1 98.31 307 LEU B C 1
ATOM 5307 O O . LEU B 1 307 ? 29.828 19.375 -3.541 1 98.31 307 LEU B O 1
ATOM 5311 N N . ASP B 1 308 ? 29.062 19.438 -5.695 1 98.25 308 ASP B N 1
ATOM 5312 C CA . ASP B 1 308 ? 29.422 20.844 -5.855 1 98.25 308 ASP B CA 1
ATOM 5313 C C . ASP B 1 308 ? 28.312 21.75 -5.301 1 98.25 308 ASP B C 1
ATOM 5315 O O . ASP B 1 308 ? 27.156 21.625 -5.68 1 98.25 308 ASP B O 1
ATOM 5319 N N . VAL B 1 309 ? 28.766 22.594 -4.387 1 98.5 309 VAL B N 1
ATOM 5320 C CA . VAL B 1 309 ? 27.812 23.5 -3.754 1 98.5 309 VAL B CA 1
ATOM 5321 C C . VAL B 1 309 ? 28.391 24.906 -3.723 1 98.5 309 VAL B C 1
ATOM 5323 O O . VAL B 1 309 ? 29.562 25.125 -4.09 1 98.5 309 VAL B O 1
ATOM 5326 N N . GLN B 1 310 ? 27.547 25.844 -3.438 1 98.62 310 GLN B N 1
ATOM 5327 C CA . GLN B 1 310 ? 28.047 27.188 -3.104 1 98.62 310 GLN B CA 1
ATOM 5328 C C . GLN B 1 310 ? 28.297 27.312 -1.604 1 98.62 310 GLN B C 1
ATOM 5330 O O . GLN B 1 310 ? 27.344 27.328 -0.81 1 98.62 310 GLN B O 1
ATOM 5335 N N . TYR B 1 311 ? 29.5 27.328 -1.229 1 98.5 311 TYR B N 1
ATOM 5336 C CA . TYR B 1 311 ? 29.969 27.453 0.152 1 98.5 311 TYR B CA 1
ATOM 5337 C C . TYR B 1 311 ? 31.312 28.141 0.221 1 98.5 311 TYR B C 1
ATOM 5339 O O . TYR B 1 311 ? 32.312 27.641 -0.309 1 98.5 311 TYR B O 1
ATOM 5347 N N . GLU B 1 312 ? 31.391 29.219 0.928 1 97.38 312 GLU B N 1
ATOM 5348 C CA . GLU B 1 312 ? 32.625 30.016 0.929 1 97.38 312 GLU B CA 1
ATOM 5349 C C . GLU B 1 312 ? 33.125 30.25 2.352 1 97.38 312 GLU B C 1
ATOM 5351 O O . GLU B 1 312 ? 34.062 31.016 2.562 1 97.38 312 GLU B O 1
ATOM 5356 N N . ALA B 1 313 ? 32.594 29.672 3.299 1 96.56 313 ALA B N 1
ATOM 5357 C CA . ALA B 1 313 ? 33 29.844 4.695 1 96.56 313 ALA B CA 1
ATOM 5358 C C . ALA B 1 313 ? 34.062 28.812 5.094 1 96.56 313 ALA B C 1
ATOM 5360 O O . ALA B 1 313 ? 34.531 28.047 4.258 1 96.56 313 ALA B O 1
ATOM 5361 N N . GLY B 1 314 ? 34.5 28.859 6.348 1 96.19 314 GLY B N 1
ATOM 5362 C CA . GLY B 1 314 ? 35.5 27.938 6.852 1 96.19 314 GLY B CA 1
ATOM 5363 C C . GLY B 1 314 ? 35.062 26.5 6.848 1 96.19 314 GLY B C 1
ATOM 5364 O O . GLY B 1 314 ? 33.875 26.219 6.965 1 96.19 314 GLY B O 1
ATOM 5365 N N . GLU B 1 315 ? 36 25.641 6.77 1 97.38 315 GLU B N 1
ATOM 5366 C CA . GLU B 1 315 ? 35.719 24.219 6.785 1 97.38 315 GLU B CA 1
ATOM 5367 C C . GLU B 1 315 ? 34.969 23.828 8.07 1 97.38 315 GLU B C 1
ATOM 5369 O O . GLU B 1 315 ? 35.25 24.375 9.133 1 97.38 315 GLU B O 1
ATOM 5374 N N . MET B 1 316 ? 34.062 22.875 7.938 1 96.38 316 MET B N 1
ATOM 5375 C CA . MET B 1 316 ? 33.312 22.422 9.102 1 96.38 316 MET B CA 1
ATOM 5376 C C . MET B 1 316 ? 32.812 21 8.891 1 96.38 316 MET B C 1
ATOM 5378 O O . MET B 1 316 ? 32.625 20.562 7.754 1 96.38 316 MET B O 1
ATOM 5382 N N . GLU B 1 317 ? 32.688 20.359 10.016 1 97.88 317 GLU B N 1
ATOM 5383 C CA . GLU B 1 317 ? 32.062 19.031 10.062 1 97.88 317 GLU B CA 1
ATOM 5384 C C . GLU B 1 317 ? 30.859 19.031 10.992 1 97.88 317 GLU B C 1
ATOM 5386 O O . GLU B 1 317 ? 30.938 19.516 12.125 1 97.88 317 GLU B O 1
ATOM 5391 N N . ILE B 1 318 ? 29.797 18.547 10.539 1 98.12 318 ILE B N 1
ATOM 5392 C CA . ILE B 1 318 ? 28.578 18.531 11.352 1 98.12 318 ILE B CA 1
ATOM 5393 C C . ILE B 1 318 ? 27.766 17.281 11.031 1 98.12 318 ILE B C 1
ATOM 5395 O O . ILE B 1 318 ? 27.75 16.812 9.891 1 98.12 318 ILE B O 1
ATOM 5399 N N . GLY B 1 319 ? 27.078 16.703 12.016 1 98.19 319 GLY B N 1
ATOM 5400 C CA . GLY B 1 319 ? 26.266 15.508 11.852 1 98.19 319 GLY B CA 1
ATOM 5401 C C . GLY B 1 319 ? 24.781 15.773 12.047 1 98.19 319 GLY B C 1
ATOM 5402 O O . GLY B 1 319 ? 24.391 16.562 12.914 1 98.19 319 GLY B O 1
ATOM 5403 N N . PHE B 1 320 ? 24 15.086 11.242 1 98.44 320 PHE B N 1
ATOM 5404 C CA . PHE B 1 320 ? 22.547 15.203 11.367 1 98.44 320 PHE B CA 1
AT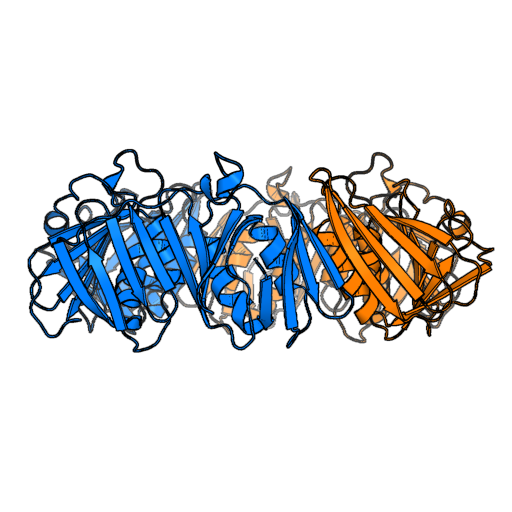OM 5405 C C . PHE B 1 320 ? 21.891 13.836 11.281 1 98.44 320 PHE B C 1
ATOM 5407 O O . PHE B 1 320 ? 22.484 12.883 10.781 1 98.44 320 PHE B O 1
ATOM 5414 N N . ASN B 1 321 ? 20.688 13.742 11.875 1 98 321 ASN B N 1
ATOM 5415 C CA . ASN B 1 321 ? 19.766 12.672 11.492 1 98 321 ASN B CA 1
ATOM 5416 C C . ASN B 1 321 ? 19.281 12.836 10.055 1 98 321 ASN B C 1
ATOM 5418 O O . ASN B 1 321 ? 18.594 13.812 9.734 1 98 321 ASN B O 1
ATOM 5422 N N . VAL B 1 322 ? 19.562 11.891 9.266 1 98.38 322 VAL B N 1
ATOM 5423 C CA . VAL B 1 322 ? 19.344 12.039 7.832 1 98.38 322 VAL B CA 1
ATOM 5424 C C . VAL B 1 322 ? 17.844 12.086 7.535 1 98.38 322 VAL B C 1
ATOM 5426 O O . VAL B 1 322 ? 17.406 12.766 6.598 1 98.38 322 VAL B O 1
ATOM 5429 N N . SER B 1 323 ? 17.016 11.453 8.297 1 98.19 323 SER B N 1
ATOM 5430 C CA . SER B 1 323 ? 15.57 11.469 8.078 1 98.19 323 SER B CA 1
ATOM 5431 C C . SER B 1 323 ? 15 12.875 8.227 1 98.19 323 SER B C 1
ATOM 5433 O O . SER B 1 323 ? 14.094 13.258 7.492 1 98.19 323 SER B O 1
ATOM 5435 N N . TYR B 1 324 ? 15.539 13.617 9.18 1 98.38 324 TYR B N 1
ATOM 5436 C CA . TYR B 1 324 ? 15.078 14.977 9.398 1 98.38 324 TYR B CA 1
ATOM 5437 C C . TYR B 1 324 ? 15.391 15.859 8.188 1 98.38 324 TYR B C 1
ATOM 5439 O O . TYR B 1 324 ? 14.547 16.641 7.742 1 98.38 324 TYR B O 1
ATOM 5447 N N . VAL B 1 325 ? 16.578 15.664 7.695 1 98.69 325 VAL B N 1
ATOM 5448 C CA . VAL B 1 325 ? 17 16.453 6.547 1 98.69 325 VAL B CA 1
ATOM 5449 C C . VAL B 1 325 ? 16.172 16.094 5.324 1 98.69 325 VAL B C 1
ATOM 5451 O O . VAL B 1 325 ? 15.672 16.969 4.617 1 98.69 325 VAL B O 1
ATOM 5454 N N . LEU B 1 326 ? 15.977 14.859 5.152 1 98.69 326 LEU B N 1
ATOM 5455 C CA . LEU B 1 326 ? 15.227 14.383 3.996 1 98.69 326 LEU B CA 1
ATOM 5456 C C . LEU B 1 326 ? 13.773 14.844 4.062 1 98.69 326 LEU B C 1
ATOM 5458 O O . LEU B 1 326 ? 13.18 15.18 3.039 1 98.69 326 LEU B O 1
ATOM 5462 N N . ASP B 1 327 ? 13.195 14.789 5.203 1 98.62 327 ASP B N 1
ATOM 5463 C CA . ASP B 1 327 ? 11.828 15.266 5.344 1 98.62 327 ASP B CA 1
ATOM 5464 C C . ASP B 1 327 ? 11.703 16.703 4.855 1 98.62 327 ASP B C 1
ATOM 5466 O O . ASP B 1 327 ? 10.742 17.047 4.152 1 98.62 327 ASP B O 1
ATOM 5470 N N . VAL B 1 328 ? 12.633 17.531 5.219 1 98.62 328 VAL B N 1
ATOM 5471 C CA . VAL B 1 328 ? 12.625 18.922 4.824 1 98.62 328 VAL B CA 1
ATOM 5472 C C . VAL B 1 328 ? 12.781 19.031 3.309 1 98.62 328 VAL B C 1
ATOM 5474 O O . VAL B 1 328 ? 12.023 19.75 2.648 1 98.62 328 VAL B O 1
ATOM 5477 N N . LEU B 1 329 ? 13.742 18.281 2.795 1 98.56 329 LEU B N 1
ATOM 5478 C CA . LEU B 1 329 ? 14.031 18.359 1.366 1 98.56 329 LEU B CA 1
ATOM 5479 C C . LEU B 1 329 ? 12.852 17.828 0.549 1 98.56 329 LEU B C 1
ATOM 5481 O O . LEU B 1 329 ? 12.617 18.297 -0.57 1 98.56 329 LEU B O 1
ATOM 5485 N N . ASN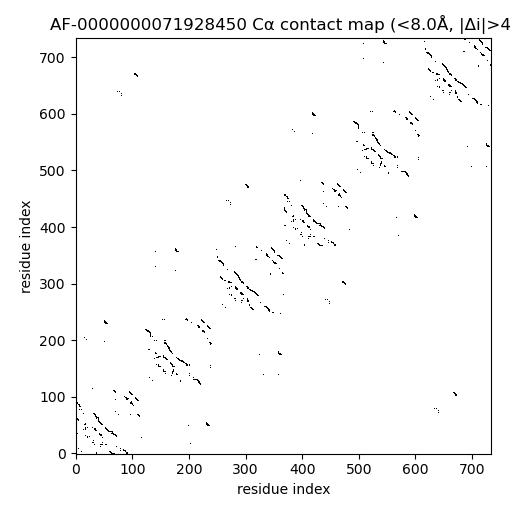 B 1 330 ? 12.156 16.891 1.071 1 98.19 330 ASN B N 1
ATOM 5486 C CA . ASN B 1 330 ? 10.977 16.359 0.402 1 98.19 330 ASN B CA 1
ATOM 5487 C C . ASN B 1 330 ? 9.82 17.359 0.442 1 98.19 330 ASN B C 1
ATOM 5489 O O . ASN B 1 330 ? 8.953 17.359 -0.436 1 98.19 330 ASN B O 1
ATOM 5493 N N . THR B 1 331 ? 9.797 18.156 1.404 1 97.88 331 THR B N 1
ATOM 5494 C CA . THR B 1 331 ? 8.719 19.125 1.59 1 97.88 331 THR B CA 1
ATOM 5495 C C . THR B 1 331 ? 8.938 20.359 0.714 1 97.88 331 THR B C 1
ATOM 5497 O O . THR B 1 331 ? 7.988 20.891 0.142 1 97.88 331 THR B O 1
ATOM 5500 N N . LEU B 1 332 ? 10.203 20.766 0.656 1 96.88 332 LEU B N 1
ATOM 5501 C CA . LEU B 1 332 ? 10.547 21.922 -0.159 1 96.88 332 LEU B CA 1
ATOM 5502 C C . LEU B 1 332 ? 10.367 21.625 -1.642 1 96.88 332 LEU B C 1
ATOM 5504 O O . LEU B 1 332 ? 10.688 20.516 -2.098 1 96.88 332 LEU B O 1
ATOM 5508 N N . LYS B 1 333 ? 9.781 22.453 -2.393 1 91.62 333 LYS B N 1
ATOM 5509 C CA . LYS B 1 333 ? 9.578 22.25 -3.826 1 91.62 333 LYS B CA 1
ATOM 5510 C C . LYS B 1 333 ? 10.375 23.281 -4.637 1 91.62 333 LYS B C 1
ATOM 5512 O O . LYS B 1 333 ? 10.164 23.422 -5.84 1 91.62 333 LYS B O 1
ATOM 5517 N N . CYS B 1 334 ? 11.32 23.781 -4.184 1 96 334 CYS B N 1
ATOM 5518 C CA . CYS B 1 334 ? 12.109 24.828 -4.84 1 96 334 CYS B CA 1
ATOM 5519 C C . CYS B 1 334 ? 13.328 24.234 -5.531 1 96 334 CYS B C 1
ATOM 5521 O O . CYS B 1 334 ? 13.656 23.062 -5.328 1 96 334 CYS B O 1
ATOM 5523 N N . ASP B 1 335 ? 13.969 25.031 -6.332 1 97.44 335 ASP B N 1
ATOM 5524 C CA . ASP B 1 335 ? 15.141 24.578 -7.074 1 97.44 335 ASP B CA 1
ATOM 5525 C C . ASP B 1 335 ? 16.391 24.609 -6.203 1 97.44 335 ASP B C 1
ATOM 5527 O O . ASP B 1 335 ? 17.156 23.641 -6.168 1 97.44 335 ASP B O 1
ATOM 5531 N N . GLN B 1 336 ? 16.547 25.734 -5.441 1 98.12 336 GLN B N 1
ATOM 5532 C CA . GLN B 1 336 ? 17.719 25.922 -4.602 1 98.12 336 GLN B CA 1
ATOM 5533 C C . GLN B 1 336 ? 17.328 26.109 -3.139 1 98.12 336 GLN B C 1
ATOM 5535 O O . GLN B 1 336 ? 16.328 26.75 -2.836 1 98.12 336 GLN B O 1
ATOM 5540 N N . ILE B 1 337 ? 18.219 25.562 -2.316 1 98.12 337 ILE B N 1
ATOM 5541 C CA . ILE B 1 337 ? 17.984 25.766 -0.89 1 98.12 337 ILE B CA 1
ATOM 5542 C C . ILE B 1 337 ? 19.203 26.422 -0.255 1 98.12 337 ILE B C 1
ATOM 5544 O O . ILE B 1 337 ? 20.281 26.453 -0.849 1 98.12 337 ILE B O 1
ATOM 5548 N N . ARG B 1 338 ? 18.969 27 0.884 1 98.06 338 ARG B N 1
ATOM 5549 C CA . ARG B 1 338 ? 20.016 27.562 1.733 1 98.06 338 ARG B CA 1
ATOM 5550 C C . ARG B 1 338 ? 20.047 26.859 3.09 1 98.06 338 ARG B C 1
ATOM 5552 O O . ARG B 1 338 ? 19.016 26.719 3.754 1 98.06 338 ARG B O 1
ATOM 5559 N N . ILE B 1 339 ? 21.203 26.344 3.453 1 98.38 339 ILE B N 1
ATOM 5560 C CA . ILE B 1 339 ? 21.438 25.844 4.797 1 98.38 339 ILE B CA 1
ATOM 5561 C C . ILE B 1 339 ? 22.344 26.812 5.562 1 98.38 339 ILE B C 1
ATOM 5563 O O . ILE B 1 339 ? 23.5 27.016 5.195 1 98.38 339 ILE B O 1
ATOM 5567 N N . SER B 1 340 ? 21.781 27.406 6.602 1 98.19 340 SER B N 1
ATOM 5568 C CA . SER B 1 340 ? 22.531 28.328 7.449 1 98.19 340 SER B CA 1
ATOM 5569 C C . SER B 1 340 ? 23.125 27.609 8.656 1 98.19 340 SER B C 1
ATOM 5571 O O . SER B 1 340 ? 22.422 26.906 9.383 1 98.19 340 SER B O 1
ATOM 5573 N N . LEU B 1 341 ? 24.422 27.797 8.812 1 97.88 341 LEU B N 1
ATOM 5574 C CA . LEU B 1 341 ? 25.172 27.062 9.82 1 97.88 341 LEU B CA 1
ATOM 5575 C C . LEU B 1 341 ? 26.016 28.016 10.664 1 97.88 341 LEU B C 1
ATOM 5577 O O . LEU B 1 341 ? 26.266 29.156 10.258 1 97.88 341 LEU B O 1
ATOM 5581 N N . SER B 1 342 ? 26.391 27.609 11.867 1 96.5 342 SER B N 1
ATOM 5582 C CA . SER B 1 342 ? 27.312 28.328 12.727 1 96.5 342 SER B CA 1
ATOM 5583 C C . SER B 1 342 ? 28.516 27.469 13.094 1 96.5 342 SER B C 1
ATOM 5585 O O . SER B 1 342 ? 29.641 27.75 12.648 1 96.5 342 SER B O 1
ATOM 5587 N N . ASP B 1 343 ? 28.266 26.438 13.875 1 94.38 343 ASP B N 1
ATOM 5588 C CA . ASP B 1 343 ? 29.281 25.484 14.273 1 94.38 343 ASP B CA 1
ATOM 5589 C C . ASP B 1 343 ? 28.734 24.062 14.289 1 94.38 343 ASP B C 1
ATOM 5591 O O . ASP B 1 343 ? 27.609 23.828 13.844 1 94.38 343 ASP B O 1
ATOM 5595 N N . SER B 1 344 ? 29.578 23.172 14.836 1 95 344 SER B N 1
ATOM 5596 C CA . SER B 1 344 ? 29.266 21.75 14.711 1 95 344 SER B CA 1
ATOM 5597 C C . SER B 1 344 ? 28.234 21.312 15.75 1 95 344 SER B C 1
ATOM 5599 O O . SER B 1 344 ? 27.734 20.188 15.703 1 95 344 SER B O 1
ATOM 5601 N N . ILE B 1 345 ? 27.828 22.109 16.641 1 94.94 345 ILE B N 1
ATOM 5602 C CA . ILE B 1 345 ? 26.969 21.688 17.734 1 94.94 345 ILE B CA 1
ATOM 5603 C C . ILE B 1 345 ? 25.703 22.547 17.75 1 94.94 345 ILE B C 1
ATOM 5605 O O . ILE B 1 345 ? 24.797 22.312 18.562 1 94.94 345 ILE B O 1
ATOM 5609 N N . SER B 1 346 ? 25.688 23.531 16.891 1 95.94 346 SER B N 1
ATOM 5610 C CA . SER B 1 346 ? 24.531 24.422 16.828 1 95.94 346 SER B CA 1
ATOM 5611 C C . SER B 1 346 ? 23.516 23.938 15.781 1 95.94 346 SER B C 1
ATOM 5613 O O . SER B 1 346 ? 23.906 23.328 14.781 1 95.94 346 SER B O 1
ATOM 5615 N N . SER B 1 347 ? 22.312 24.25 15.977 1 97.25 347 SER B N 1
ATOM 5616 C CA . SER B 1 347 ? 21.25 23.891 15.039 1 97.25 347 SER B CA 1
ATOM 5617 C C . SER B 1 347 ? 21.438 24.594 13.695 1 97.25 347 SER B C 1
ATOM 5619 O O . SER B 1 347 ? 21.984 25.688 13.633 1 97.25 347 SER B O 1
ATOM 5621 N N . ALA B 1 348 ? 21.031 23.922 12.672 1 98.06 348 ALA B N 1
ATOM 5622 C CA . ALA B 1 348 ? 21.047 24.469 11.32 1 98.06 348 ALA B CA 1
ATOM 5623 C C . ALA B 1 348 ? 19.656 24.906 10.875 1 98.06 348 ALA B C 1
ATOM 5625 O O . ALA B 1 348 ? 18.656 24.375 11.352 1 98.06 348 ALA B O 1
ATOM 5626 N N . ILE B 1 349 ? 19.625 25.875 9.953 1 98.38 349 ILE B N 1
ATOM 5627 C CA . ILE B 1 349 ? 18.375 26.281 9.336 1 98.38 349 ILE B CA 1
ATOM 5628 C C . ILE B 1 349 ? 18.375 25.906 7.852 1 98.38 349 ILE B C 1
ATOM 5630 O O . ILE B 1 349 ? 19.344 26.188 7.133 1 98.38 349 ILE B O 1
ATOM 5634 N N . ILE B 1 350 ? 17.406 25.234 7.426 1 98.44 350 ILE B N 1
ATOM 5635 C CA . ILE B 1 350 ? 17.219 24.922 6.016 1 98.44 350 ILE B CA 1
ATOM 5636 C C . ILE B 1 350 ? 16.016 25.688 5.469 1 98.44 350 ILE B C 1
ATOM 5638 O O . ILE B 1 350 ? 14.938 25.641 6.055 1 98.44 350 ILE B O 1
ATOM 5642 N N . GLU B 1 351 ? 16.172 26.375 4.355 1 97.5 351 GLU B N 1
ATOM 5643 C CA . GLU B 1 351 ? 15.109 27.188 3.777 1 97.5 351 GLU B CA 1
ATOM 5644 C C . GLU B 1 351 ? 15.188 27.188 2.254 1 97.5 351 GLU B C 1
ATOM 5646 O O . GLU B 1 351 ? 16.219 26.844 1.678 1 97.5 351 GLU B O 1
ATOM 5651 N N . ASP B 1 352 ? 14.031 27.531 1.658 1 97.81 352 ASP B N 1
ATOM 5652 C CA . ASP B 1 352 ? 14.023 27.891 0.246 1 97.81 352 ASP B CA 1
ATOM 5653 C C . ASP B 1 352 ? 14.914 29.109 -0.011 1 97.81 352 ASP B C 1
ATOM 5655 O O . ASP B 1 352 ? 14.82 30.109 0.693 1 97.81 352 ASP B O 1
ATOM 5659 N N . PHE B 1 353 ? 15.711 28.984 -0.984 1 97.06 353 PHE B N 1
ATOM 5660 C CA . PHE B 1 353 ? 16.656 30.062 -1.264 1 97.06 353 PHE B CA 1
ATOM 5661 C C . PHE B 1 353 ? 15.914 31.359 -1.592 1 97.06 353 PHE B C 1
ATOM 5663 O O . PHE B 1 353 ? 16.359 32.438 -1.203 1 97.06 353 PHE B O 1
ATOM 5670 N N . ASP B 1 354 ? 14.766 31.219 -2.273 1 95.69 354 ASP B N 1
ATOM 5671 C CA . ASP B 1 354 ? 14.078 32.375 -2.82 1 95.69 354 ASP B CA 1
ATOM 5672 C C . ASP B 1 354 ? 12.938 32.812 -1.91 1 95.69 354 ASP B C 1
ATOM 5674 O O . ASP B 1 354 ? 12.297 33.844 -2.158 1 95.69 354 ASP B O 1
ATOM 5678 N N . SER B 1 355 ? 12.648 32.031 -0.927 1 92 355 SER B N 1
ATOM 5679 C CA . SER B 1 355 ? 11.484 32.312 -0.096 1 92 355 SER B CA 1
ATOM 5680 C C . SER B 1 355 ? 11.797 32.125 1.384 1 92 355 SER B C 1
ATOM 5682 O O . SER B 1 355 ? 12.484 31.172 1.756 1 92 355 SER B O 1
ATOM 5684 N N . GLN B 1 356 ? 11.312 33 2.184 1 88.31 356 GLN B N 1
ATOM 5685 C CA . GLN B 1 356 ? 11.516 32.875 3.623 1 88.31 356 GLN B CA 1
ATOM 5686 C C . GLN B 1 356 ? 10.211 32.531 4.336 1 88.31 356 GLN B C 1
ATOM 5688 O O . GLN B 1 356 ? 10.094 32.719 5.551 1 88.31 356 GLN B O 1
ATOM 5693 N N . ASP B 1 357 ? 9.297 32.062 3.57 1 94.69 357 ASP B N 1
ATOM 5694 C CA . ASP B 1 357 ? 7.992 31.703 4.137 1 94.69 357 ASP B CA 1
ATOM 5695 C C . ASP B 1 357 ? 8.125 30.594 5.18 1 94.69 357 ASP B C 1
ATOM 5697 O O . ASP B 1 357 ? 7.387 30.578 6.168 1 94.69 357 ASP B O 1
ATOM 5701 N N . ALA B 1 358 ? 9.078 29.734 4.918 1 97.94 358 ALA B N 1
ATOM 5702 C CA . ALA B 1 358 ? 9.242 28.594 5.809 1 97.94 358 ALA B CA 1
ATOM 5703 C C . ALA B 1 358 ? 10.695 28.438 6.258 1 97.94 358 ALA B C 1
ATOM 5705 O O . ALA B 1 358 ? 11.617 28.75 5.5 1 97.94 358 ALA B O 1
ATOM 5706 N N . GLN B 1 359 ? 10.844 28.078 7.492 1 98.19 359 GLN B N 1
ATOM 5707 C CA . GLN B 1 359 ? 12.148 27.781 8.078 1 98.19 359 GLN B CA 1
ATOM 5708 C C . GLN B 1 359 ? 12.141 26.422 8.773 1 98.19 359 GLN B C 1
ATOM 5710 O O . GLN B 1 359 ? 11.188 26.094 9.477 1 98.19 359 GLN B O 1
ATOM 5715 N N . TYR B 1 360 ? 13.156 25.672 8.547 1 98.75 360 TYR B N 1
ATOM 5716 C CA . TYR B 1 360 ? 13.305 24.359 9.156 1 98.75 360 TYR B CA 1
ATOM 5717 C C . TYR B 1 360 ? 14.586 24.266 9.969 1 98.75 360 TYR B C 1
ATOM 5719 O O . TYR B 1 360 ? 15.688 24.469 9.438 1 98.75 360 TYR B O 1
ATOM 5727 N N . VAL B 1 361 ? 14.422 24.016 11.219 1 98.62 361 VAL B N 1
ATOM 5728 C CA . VAL B 1 361 ? 15.562 23.922 12.125 1 98.62 361 VAL B CA 1
ATOM 5729 C C . VAL B 1 361 ? 15.836 22.453 12.453 1 98.62 361 VAL B C 1
ATOM 5731 O O . VAL B 1 361 ? 14.914 21.703 12.82 1 98.62 361 VAL B O 1
ATOM 5734 N N . VAL B 1 362 ? 17.078 22.031 12.297 1 98.56 362 VAL B N 1
ATOM 5735 C CA . VAL B 1 362 ? 17.484 20.672 12.609 1 98.56 362 VAL B CA 1
ATOM 5736 C C . VAL B 1 362 ? 18.656 20.688 13.602 1 98.56 362 VAL B C 1
ATOM 5738 O O . VAL B 1 362 ? 19.672 21.344 13.359 1 98.56 362 VAL B O 1
ATOM 5741 N N . MET B 1 363 ? 18.422 19.969 14.664 1 97.81 363 MET B N 1
ATOM 5742 C CA . MET B 1 363 ? 19.5 19.859 15.656 1 97.81 363 MET B CA 1
ATOM 5743 C C . MET B 1 363 ? 20.547 18.859 15.188 1 97.81 363 MET B C 1
ATOM 5745 O O . MET B 1 363 ? 20.219 17.797 14.672 1 97.81 363 MET B O 1
ATOM 5749 N N . PRO B 1 364 ? 21.828 19.234 15.398 1 97.31 364 PRO B N 1
ATOM 5750 C CA . PRO B 1 364 ? 22.875 18.281 15.023 1 97.31 364 PRO B CA 1
ATOM 5751 C C . PRO B 1 364 ? 22.953 17.094 15.984 1 97.31 364 PRO B C 1
ATOM 5753 O O . PRO B 1 364 ? 22.375 17.125 17.078 1 97.31 364 PRO B O 1
ATOM 5756 N N . MET B 1 365 ? 23.562 16.078 15.508 1 94.5 365 MET B N 1
ATOM 5757 C CA . MET B 1 365 ? 23.828 14.898 16.312 1 94.5 365 MET B CA 1
ATOM 5758 C C . MET B 1 365 ? 25.328 14.625 16.422 1 94.5 365 MET B C 1
ATOM 5760 O O . MET B 1 365 ? 26.109 15.07 15.57 1 94.5 365 MET B O 1
ATOM 5764 N N . ARG B 1 366 ? 25.625 13.961 17.609 1 87.94 366 ARG B N 1
ATOM 5765 C CA . ARG B 1 366 ? 27 13.508 17.734 1 87.94 366 ARG B CA 1
ATOM 5766 C C . ARG B 1 366 ? 27.219 12.188 17 1 87.94 366 ARG B C 1
ATOM 5768 O O . ARG B 1 366 ? 26.5 11.219 17.234 1 87.94 366 ARG B O 1
ATOM 5775 N N . ILE B 1 367 ? 27.953 12.242 15.984 1 82.38 367 ILE B N 1
ATOM 5776 C CA . ILE B 1 367 ? 28.172 11.023 15.219 1 82.38 367 ILE B CA 1
ATOM 5777 C C . ILE B 1 367 ? 29.641 10.602 15.328 1 82.38 367 ILE B C 1
ATOM 5779 O O . ILE B 1 367 ? 30.531 11.445 15.469 1 82.38 367 ILE B O 1
#

Organism: Aeromonas hydrophila subsp. hydrophila (strain ATCC 7966 / DSM 30187 / BCRC 13018 / CCUG 14551 / JCM 1027 / KCTC 2358 / NCIMB 9240 / NCTC 8049) (NCBI:txid380703)

Secondary structure (DSSP, 8-state):
-EEEEEHHHHHHHHHHHHHTS-SS-SSGGGGEEEEEEETTEEEEEEE-SSEEEEEEEE-SS--B-EEEEEEHHHHHHHHHHSPTT-EEEEEEETTEEEEEETTEEEEEE-B-GGGS--PPP---SEEEEEEHHHHHHHHHTTGGGS-SS-SSGGGSEEEEEEEETEEEEEEE-SSEEEEEEEE--SSPEEEEEEEEEHHHHHHHHHH--SSS-EEEEEE-SSEEEEEETTEEEEEEPPPS----GGGGS-S---EEEEEEHHHHHHHHHHHHTTS-TTT-EEEEEEETTEEEEEEE-TT--EEEEEEE-EE-S--EEEEEEHHHHHHHHHH--SSEEEEEE-SSSSPEEEEESS--SEEEEE-----/-EEEEEHHHHHHHHHHHHHTS-SS-SSGGGGEEEEEEETTEEEEEEE-SSEEEEEEEE-SS--B-EEEEEEHHHHHHHHHHSPTT-EEEEEEETTEEEEEETTEEEEEE-B-GGGS--PPP---SEEEEEEHHHHHHHHHTTGGGS-SS-SSGGGSEEEEEEEETEEEEEEE-SSEEEEEEEE--SSPEEEEEEEEEHHHHHHHHHH--SSS-EEEEEE-SSEEEEEETTEEEEEEPPPS----GGGGS-S---EEEEEEHHHHHHHHHHHHTTS-TTT-EEEEEEETTEEEEEEE-TT--EEEEEEE-EE-S--EEEEEEHHHHHHHHHH--SSEEEEEE-SSSSPEEEEESS--SEEEEE-----

InterPro domains:
  IPR001001 DNA polymerase III, beta sliding clamp [PIRSF000804] (1-367)
  IPR001001 DNA polymerase III, beta sliding clamp [PTHR30478] (1-367)
  IPR001001 DNA polymerase III, beta sliding clamp [SM00480] (17-363)
  IPR001001 DNA polymerase III, beta sliding clamp [TIGR00663] (1-366)
  IPR001001 DNA polymerase III, beta sliding clamp [cd00140] (1-366)
  IPR022634 DNA polymerase III, beta sliding clamp, N-terminal [PF00712] (1-119)
  IPR022635 DNA polymerase III, beta sliding clamp, C-terminal [PF02768] (246-366)
  IPR022637 DNA polymerase III, beta sliding clamp, central [PF02767] (131-244)
  IPR046938 DNA clamp superfamily [SSF55979] (1-118)
  IPR046938 DNA clamp superfamily [SSF55979] (127-245)
  IPR046938 DNA clamp superfamily [SSF55979] (246-367)

Solvent-accessible surface area (backbone atoms only — not comparable to full-atom values): 36970 Å² total; per-residue (Å²): 61,35,40,47,44,45,39,72,70,46,46,58,43,47,52,58,14,50,61,34,31,56,80,86,58,94,45,78,69,38,49,24,30,39,41,36,33,53,93,48,31,40,36,36,37,13,30,57,87,49,32,34,21,34,20,50,42,78,44,91,48,82,59,40,61,34,66,34,22,34,50,30,68,59,53,50,50,50,54,68,58,46,63,88,84,33,54,36,38,40,37,54,56,92,63,27,39,37,39,37,40,91,58,34,39,36,38,38,49,41,52,67,46,86,73,53,87,71,84,74,88,78,62,64,79,44,71,51,61,34,40,24,36,60,52,41,50,39,46,65,67,15,58,85,31,32,28,76,87,44,92,58,59,64,31,27,15,35,38,40,36,34,41,47,34,27,45,29,30,36,13,27,54,84,55,35,36,19,33,28,46,45,79,58,42,90,64,71,40,66,78,46,76,49,32,38,28,47,68,44,50,55,53,50,49,69,70,44,50,92,38,94,43,66,27,40,39,34,34,35,93,54,35,39,32,43,38,42,96,49,35,37,38,37,24,48,42,49,85,71,77,71,72,74,61,73,75,71,53,80,83,73,55,78,31,55,39,36,38,52,34,65,62,48,41,48,46,50,54,50,25,50,72,35,19,26,86,86,70,28,40,32,38,37,40,39,39,73,36,31,36,37,39,35,12,42,28,95,76,68,21,34,20,37,32,57,43,82,35,49,29,80,47,79,69,47,58,38,20,32,43,44,66,62,54,44,54,51,49,68,61,52,85,54,65,40,29,32,39,36,30,66,55,54,77,45,51,32,38,42,30,46,58,89,43,80,44,38,45,33,38,41,45,46,40,94,118,61,33,42,47,46,46,40,72,72,46,46,59,42,48,52,57,14,48,61,34,29,57,80,85,57,93,43,78,69,37,48,23,28,37,41,36,34,52,93,47,31,39,36,38,36,13,30,56,87,49,32,36,22,34,21,50,41,80,43,89,48,81,57,40,60,33,66,36,24,34,49,29,66,60,51,49,50,52,53,68,58,46,63,88,84,33,53,36,36,40,37,56,56,90,63,27,39,35,38,37,39,92,59,34,38,35,38,38,47,41,51,68,45,87,73,53,86,71,84,74,87,79,62,66,79,44,72,51,62,32,40,25,34,60,53,40,51,37,46,64,68,15,57,86,30,33,29,77,87,43,92,57,59,61,31,26,16,34,38,40,35,33,42,47,34,27,43,30,30,35,14,26,54,85,56,36,36,19,35,27,47,46,78,59,39,89,62,71,40,66,77,46,76,49,30,37,29,46,67,44,49,56,54,48,49,69,68,45,50,93,40,92,44,66,28,39,39,33,33,36,92,53,37,37,34,42,39,40,94,48,34,38,37,38,24,48,42,48,85,73,77,71,72,75,61,73,74,70,53,80,84,74,56,78,31,54,40,36,38,50,34,66,62,48,40,47,44,50,54,52,24,50,71,33,17,25,86,86,69,30,40,31,38,37,40,40,38,71,37,30,38,38,39,34,13,42,29,95,77,69,22,33,20,36,34,58,43,82,34,49,28,82,50,78,70,46,59,39,20,32,43,45,64,64,53,44,53,49,50,69,60,53,85,54,66,41,29,32,39,35,29,66,55,53,78,46,51,31,37,43,29,45,60,91,42,79,45,38,46,31,38,41,46,45,41,94,119

Sequence (734 aa):
MQLEISREALLRPLQLVSGALGGRPTLPILGNVLLDVSNGLLSLTGTDLEVEMIGQVYLNSDSQDGRTTVPARKLLDICRGLPEGADIRLNTEGERLIIRSGRSRFNLSTLPATEYPNIEDWESVLEFDIGQLELKKLIDATQFSMASQDVRYYLNGMLFESEGHGLRTVATDGHRLATCRREVVTESLPDHQVILPRKGVLELVRLLEAEDKPVRLQIGRSNLRAALDGFIFTSKLVDGRFPDWRRVIPRNSDKALIAGREDLRQAFARAAILSNEKFRGVRLNLQENLLRITANNPEQEEAEELLDVQYEAGEMEIGFNVSYVLDVLNTLKCDQIRISLSDSISSAIIEDFDSQDAQYVVMPMRIMQLEISREALLRPLQLVSGALGGRPTLPILGNVLLDVSNGLLSLTGTDLEVEMIGQVYLNSDSQDGRTTVPARKLLDICRGLPEGADIRLNTEGERLIIRSGRSRFNLSTLPATEYPNIEDWESVLEFDIGQLELKKLIDATQFSMASQDVRYYLNGMLFESEGHGLRTVATDGHRLATCRREVVTESLPDHQVILPRKGVLELVRLLEAEDKPVRLQIGRSNLRAALDGFIFTSKLVDGRFPDWRRVIPRNSDKALIAGREDLRQAFARAAILSNEKFRGVRLNLQENLLRITANNPEQEEAEELLDVQYEAGEMEIGFNVSYVLDVLNTLKCDQIRISLSDSISSAIIEDFDSQDAQYVVMPMRI

Radius of gyration: 31.78 Å; Cα contacts (8 Å, |Δi|>4): 1876; chains: 2; bounding box: 79×81×57 Å

Foldseek 3Di:
DKAKDWLVQCQPLLVLQQLQQDDDAPDPQLQKWKWWDDPQKTWTWHHNPFKIKIFIGGGPDDTDTDMWIFRSVVVNVVSVPDDHGWMWMWDDDVQWIWIDTDPDIDITGIDDSVPDDDDDDFAFPDKDKFFLQVVLLQLLQWLVAADDPDPPQLLQWWKWWFFFQKIKIWHHRPQKIKMFMDRTHDGTTDTDMFTFGSSLSVSSSVVGDNDGFMWMWGHGPFKIWIDDVRMIMMGGTDPDDDPPVVVQDDDDFPWKKKDFLVVVLVLLVQQQVAAAPVQQKWKWKDDAQKIWIKHHYPVGDMDIDIDGIHTDDDIAMAMFNSVLVNSNSVSDDAGMKMWGHHHHQGWIWIGHPVDPRMIMIGGTDDD/DKAKDWLVQCQPLLVLQQLQQDDDAPDPQLQKWKWWDDPQKTWTWHHNPFKIKIFIGGGPDDTDTDMWIFRSVVVNVVSVPDDHGWMWMWDDDVQWIWIDTDPDIDITGIDDSVPDDDDDDFAFPDKDKFFLQVVLLQLLQWLVAADDPDPPQLLQWWKWWFFFQKIKIWHHRPQKIKMFMDRTHDGTTDTDMFTFGSSLSVSSSVVGDNDGFMWMWGHGPFKIWIDDVRMIMMGGTDPDDDPPVVVQDDDDFPWKKKDFLVVVLVLLVQQQVAAAPPQQKWKWKDDAQKIWIKHHYPVGDMDIDIDGIHTDDDIAMAMFNSVLVNSNSVSDPAGMKMWGHHHRQGWIWIGHPVDPRMIMIGGTDDD

pLDDT: mean 96.36, std 3.25, range [76.5, 98.88]